Protein AF-0000000080303805 (afdb_homodimer)

Sequence (622 aa):
MDRPDDFDWNLVRSFLWVLEAGSLTAAARRHGQHQPTLSRQLAALEAQLGAPLFERGARGLRATPLALAVAEEARRMRVASHALAQAVAARRDTLTGTVRVTTSEVAAVYLLPPVLAALQRAEPGIQVELVVSNALSNLLEREADIAVRMVRPAQTTLVGRRLAELPIVACAHRDYLARAGMPQRPEDLLQHRLIGFDRDDTLLRGFARHGMALTPADFALRCDNQLAGLALLAAGGGVGFAARYVLPRLPGVVPLLPALPIPPMPCWLAVHRGLRGSALVRRVWDHLAAGIPRVLADADAAAQTAGHAGAMDRPDDFDWNLVRSFLWVLEAGSLTAAARRHGQHQPTLSRQLAALEAQLGAPLFERGARGLRATPLALAVAEEARRMRVASHALAQAVAARRDTLTGTVRVTTSEVAAVYLLPPVLAALQRAEPGIQVELVVSNALSNLLEREADIAVRMVRPAQTTLVGRRLAELPIVACAHRDYLARAGMPQRPEDLLQHRLIGFDRDDTLLRGFARHGMALTPADFALRCDNQLAGLALLAAGGGVGFAARYVLPRLPGVVPLLPALPIPPMPCWLAVHRGLRGSALVRRVWDHLAAGIPRVLADADAAAQTAGHAGA

Foldseek 3Di:
DPDPVPPDLVLLVLLLLCVVLVALVSSCVVVVHDSVVSVVSQVVVCVVVVHHQWDQDPVHTDGDPVVVVCNVVSLLVVLVVVVVVLLVQLVPQDLADEFEEEEEPVCVPQFCVVLVVVVCVVRVRYHYHYHYDPDPVCVVSNVGQKYKYLDDDDDPQKDKDWQDWWDKFKKAFQVLCVPQNADDDPVCLLSKAEEEADPDCVVQVVCVVVVHHDDPVSHPHHHNPVVVSVVCRLVNVIMYMDGQLRVLVRPRMDTGDVPPDDGTTIIMMMGGPSSCSRNNSVSSSVSCSVRRNVSSVVSVVSNVVVVVVVD/DPDPVPPDLVLLVLLLLCVVLVALVSSCVVVVHDSVVSVVSPVVVCVVVVHHQWDQDPVHTDGDPVVVVCNVVSLLVVLVVVVVVLLVCLVPQDLADEFEEEEEPVCVVQFCVVLVVVVCVVRVRYHYHYHYDPDPVCVVSNVGQKYKYLDDDDDPQKDKDWQDWWDKFKKAFQVLCVPQNADDDPVCLLVKAEEEADPDCVVQVVCVVVVHHDDPVSHPHHHNPVVVSVVCRLVNVIMYMDGQLRVLVRPRMDTGDVPPDDGTTIIMMMGGPSSCSRNNSVSSSVSCSPRRNVSSVVSVVSNVVVVVVVD

Secondary structure (DSSP, 8-state):
---GGG--HHHHHHHHHHHHHSSHHHHHHHHT--HHHHHHHHHHHHHHHTS-SEEEETTEEEE-HHHHHHHHHHHHHHHHHHHHHHHHHHTS--S-EEEEEEE-HHHHHHTHHHHHHHHHHH-TTEEEEEEE-S-THHHHTT--SEEEESS----TTEEEEEEEEE-EEEEEEHHHHHHH----SGGGGGGSPEEE-SS--HHHHHHHHTT----GGGEEEEES-HHHHHHHHHTT--EEEEEGGGGGGSTTEEEE-TT---PPEEEEEEEEGGGTT-HHHHHHHHHHHHHHHHHHHHHHHHHHHHHHH--/---GGG--HHHHHHHHHHHHHSSHHHHHHHHT--HHHHHHHHHHHHHHHTS-SEEEETTEEEE-HHHHHHHHHHHHHHHHHHHHHHHHHHTS--S-EEEEEEE-HHHHHHTHHHHHHHHHHH-TTEEEEEEE-S-THHHHTT--SEEEESS----TTEEEEEEEEE-EEEEEEHHHHHHH----SGGGGGGSPEEE-SS--HHHHHHHHTT----GGGEEEEES-HHHHHHHHHTT--EEEEEGGGGGGSTTEEEE-TT---PPEEEEEEEEGGGTT-HHHHHHHHHHHHHHHHHHHHHHHHHHHHHHH--

Structure (mmCIF, N/CA/C/O backbone):
data_AF-0000000080303805-model_v1
#
loop_
_entity.id
_entity.type
_entity.pdbx_description
1 polymer 'Transcriptional regulator, LysR family'
#
loop_
_atom_site.group_PDB
_atom_site.id
_atom_site.type_symbol
_atom_site.label_atom_id
_atom_site.label_alt_id
_atom_site.label_comp_id
_atom_site.label_asym_id
_atom_site.label_entity_id
_atom_site.label_seq_id
_atom_site.pdbx_PDB_ins_code
_atom_site.Cartn_x
_atom_site.Cartn_y
_atom_site.Cartn_z
_atom_site.occupancy
_atom_site.B_iso_or_equiv
_atom_site.auth_seq_id
_atom_site.auth_comp_id
_atom_site.auth_asym_id
_atom_site.auth_atom_id
_atom_site.pdbx_PDB_model_num
ATOM 1 N N . MET A 1 1 ? -10.188 34.812 -29.438 1 29.28 1 MET A N 1
ATOM 2 C CA . MET A 1 1 ? -9.484 33.594 -29.094 1 29.28 1 MET A CA 1
ATOM 3 C C . MET A 1 1 ? -8.695 33.75 -27.797 1 29.28 1 MET A C 1
ATOM 5 O O . MET A 1 1 ? -7.754 34.562 -27.734 1 29.28 1 MET A O 1
ATOM 9 N N . ASP A 1 2 ? -9.352 33.688 -26.641 1 36.06 2 ASP A N 1
ATOM 10 C CA . ASP A 1 2 ? -8.852 34.156 -25.359 1 36.06 2 ASP A CA 1
ATOM 11 C C . ASP A 1 2 ? -7.52 33.5 -25 1 36.06 2 ASP A C 1
ATOM 13 O O . ASP A 1 2 ? -7.246 32.375 -25.422 1 36.06 2 ASP A O 1
ATOM 17 N N . ARG A 1 3 ? -6.434 34.219 -24.656 1 39.12 3 ARG A N 1
ATOM 18 C CA . ARG A 1 3 ? -5 33.969 -24.516 1 39.12 3 ARG A CA 1
ATOM 19 C C . ARG A 1 3 ? -4.738 32.688 -23.781 1 39.12 3 ARG A C 1
ATOM 21 O O . ARG A 1 3 ? -5.41 32.375 -22.797 1 39.12 3 ARG A O 1
ATOM 28 N N . PRO A 1 4 ? -4.117 31.703 -24.359 1 42.62 4 PRO A N 1
ATOM 29 C CA . PRO A 1 4 ? -3.66 30.422 -23.781 1 42.62 4 PRO A CA 1
ATOM 30 C C . PRO A 1 4 ? -3.225 30.562 -22.328 1 42.62 4 PRO A C 1
ATOM 32 O O . PRO A 1 4 ? -3.26 29.578 -21.578 1 42.62 4 PRO A O 1
ATOM 35 N N . ASP A 1 5 ? -2.736 31.734 -22.016 1 43.97 5 ASP A N 1
ATOM 36 C CA . ASP A 1 5 ? -2.129 32.125 -20.75 1 43.97 5 ASP A CA 1
ATOM 37 C C . ASP A 1 5 ? -3.174 32.188 -19.641 1 43.97 5 ASP A C 1
ATOM 39 O O . ASP A 1 5 ? -2.836 32.406 -18.469 1 43.97 5 ASP A O 1
ATOM 43 N N . ASP A 1 6 ? -4.406 32.125 -19.984 1 49.38 6 ASP A N 1
ATOM 44 C CA . ASP A 1 6 ? -5.477 32.438 -19.047 1 49.38 6 ASP A CA 1
ATOM 45 C C . ASP A 1 6 ? -6.109 31.156 -18.484 1 49.38 6 ASP A C 1
ATOM 47 O O . ASP A 1 6 ? -7.312 31.125 -18.219 1 49.38 6 ASP A O 1
ATOM 51 N N . PHE A 1 7 ? -5.352 30.125 -18.5 1 54.38 7 PHE A N 1
ATOM 52 C CA . PHE A 1 7 ? -6.031 29 -17.875 1 54.38 7 PHE A CA 1
ATOM 53 C C . PHE A 1 7 ? -6.348 29.297 -16.406 1 54.38 7 PHE A C 1
ATOM 55 O O . PHE A 1 7 ? -5.469 29.703 -15.648 1 54.38 7 PHE A O 1
ATOM 62 N N . ASP A 1 8 ? -7.629 29.516 -16.141 1 62.25 8 ASP A N 1
ATOM 63 C CA . ASP A 1 8 ? -8.164 29.656 -14.789 1 62.25 8 ASP A CA 1
ATOM 64 C C . ASP A 1 8 ? -7.945 28.391 -13.969 1 62.25 8 ASP A C 1
ATOM 66 O O . ASP A 1 8 ? -8.492 27.328 -14.297 1 62.25 8 ASP A O 1
ATOM 70 N N . TRP A 1 9 ? -7.023 28.531 -13.031 1 66.25 9 TRP A N 1
ATOM 71 C CA . TRP A 1 9 ? -6.703 27.422 -12.133 1 66.25 9 TRP A CA 1
ATOM 72 C C . TRP A 1 9 ? -7.977 26.766 -11.609 1 66.25 9 TRP A C 1
ATOM 74 O O . TRP A 1 9 ? -8.023 25.547 -11.438 1 66.25 9 TRP A O 1
ATOM 84 N N . ASN A 1 10 ? -8.906 27.547 -11.453 1 72.94 10 ASN A N 1
ATOM 85 C CA . ASN A 1 10 ? -10.148 26.984 -10.922 1 72.94 10 ASN A CA 1
ATOM 86 C C . ASN A 1 10 ? -10.766 25.984 -11.891 1 72.94 10 ASN A C 1
ATOM 88 O O . ASN A 1 10 ? -11.305 24.969 -11.461 1 72.94 10 ASN A O 1
ATOM 92 N N . LEU A 1 11 ? -10.586 26.328 -13.125 1 78.81 11 LEU A N 1
ATOM 93 C CA . LEU A 1 11 ? -11.125 25.422 -14.133 1 78.81 11 LEU A CA 1
ATOM 94 C C . LEU A 1 11 ? -10.32 24.125 -14.195 1 78.81 11 LEU A C 1
ATOM 96 O O . LEU A 1 11 ? -10.891 23.031 -14.258 1 78.81 11 LEU A O 1
ATOM 100 N N . VAL A 1 12 ? -9.008 24.312 -14.117 1 78.56 12 VAL A N 1
ATOM 101 C CA . VAL A 1 12 ? -8.109 23.172 -14.195 1 78.56 12 VAL A CA 1
ATOM 102 C C . VAL A 1 12 ? -8.305 22.281 -12.961 1 78.56 12 VAL A C 1
ATOM 104 O O . VAL A 1 12 ? -8.312 21.047 -13.07 1 78.56 12 VAL A O 1
ATOM 107 N N . ARG A 1 13 ? -8.445 22.906 -11.891 1 80.56 13 ARG A N 1
ATOM 108 C CA . ARG A 1 13 ? -8.695 22.188 -10.641 1 80.56 13 ARG A CA 1
ATOM 109 C C . ARG A 1 13 ? -9.992 21.391 -10.719 1 80.56 13 ARG A C 1
ATOM 111 O O . ARG A 1 13 ? -10.031 20.219 -10.312 1 80.56 13 ARG A O 1
ATOM 118 N N . SER A 1 14 ? -11.031 22 -11.242 1 82.5 14 SER A N 1
ATOM 119 C CA . SER A 1 14 ? -12.312 21.328 -11.406 1 82.5 14 SER A CA 1
ATOM 120 C C . SER A 1 14 ? -12.188 20.109 -12.305 1 82.5 14 SER A C 1
ATOM 122 O O . SER A 1 14 ? -12.781 19.062 -12.023 1 82.5 14 SER A O 1
ATOM 124 N N . PHE A 1 15 ? -11.398 20.25 -13.305 1 85.75 15 PHE A N 1
ATOM 125 C CA . PHE A 1 15 ? -11.125 19.156 -14.219 1 85.75 15 PHE A CA 1
ATOM 126 C C . PHE A 1 15 ? -10.469 17.984 -13.484 1 85.75 15 PHE A C 1
ATOM 128 O O . PHE A 1 15 ? -10.914 16.844 -13.602 1 85.75 15 PHE A O 1
ATOM 135 N N . LEU A 1 16 ? -9.5 18.312 -12.758 1 82.31 16 LEU A N 1
ATOM 136 C CA . LEU A 1 16 ? -8.781 17.266 -12.039 1 82.31 16 LEU A CA 1
ATOM 137 C C . LEU A 1 16 ? -9.703 16.578 -11.039 1 82.31 16 LEU A C 1
ATOM 139 O O . LEU A 1 16 ? -9.641 15.352 -10.875 1 82.31 16 LEU A O 1
ATOM 143 N N . TRP A 1 17 ? -10.508 17.344 -10.422 1 81.44 17 TRP A N 1
ATOM 144 C CA . TRP A 1 17 ? -11.461 16.797 -9.461 1 81.44 17 TRP A CA 1
ATOM 145 C C . TRP A 1 17 ? -12.391 15.781 -10.141 1 81.44 17 TRP A C 1
ATOM 147 O O . TRP A 1 17 ? -12.617 14.695 -9.609 1 81.44 17 TRP A O 1
ATOM 157 N N . VAL A 1 18 ? -12.844 16.125 -11.266 1 84.94 18 VAL A N 1
ATOM 158 C CA . VAL A 1 18 ? -13.766 15.258 -11.984 1 84.94 18 VAL A CA 1
ATOM 159 C C . VAL A 1 18 ? -13.023 14.023 -12.492 1 84.94 18 VAL A C 1
ATOM 161 O O . VAL A 1 18 ? -13.531 12.898 -12.414 1 84.94 18 VAL A O 1
ATOM 164 N N . LEU A 1 19 ? -11.898 14.281 -12.969 1 82.06 19 LEU A N 1
ATOM 165 C CA . LEU A 1 19 ? -11.086 13.18 -13.484 1 82.06 19 LEU A CA 1
ATOM 166 C C . LEU A 1 19 ? -10.82 12.148 -12.398 1 82.06 19 LEU A C 1
ATOM 168 O O . LEU A 1 19 ? -10.969 10.945 -12.625 1 82.06 19 LEU A O 1
ATOM 172 N N . GLU A 1 20 ? -10.508 12.641 -11.297 1 75.44 20 GLU A N 1
ATOM 173 C CA . GLU A 1 20 ? -10.102 11.773 -10.195 1 75.44 20 GLU A CA 1
ATOM 174 C C . GLU A 1 20 ? -11.312 11.109 -9.547 1 75.44 20 GLU A C 1
ATOM 176 O O . GLU A 1 20 ? -11.234 9.961 -9.109 1 75.44 20 GLU A O 1
ATOM 181 N N . ALA A 1 21 ? -12.453 11.852 -9.508 1 75.56 21 ALA A N 1
ATOM 182 C CA . ALA A 1 21 ? -13.664 11.336 -8.883 1 75.56 21 ALA A CA 1
ATOM 183 C C . ALA A 1 21 ? -14.422 10.414 -9.828 1 75.56 21 ALA A C 1
ATOM 185 O O . ALA A 1 21 ? -15.242 9.594 -9.391 1 75.56 21 ALA A O 1
ATOM 186 N N . GLY A 1 22 ? -14.18 10.609 -11.141 1 75.56 22 GLY A N 1
ATOM 187 C CA . GLY A 1 22 ? -14.805 9.773 -12.156 1 75.56 22 GLY A CA 1
ATOM 188 C C . GLY A 1 22 ? -16.188 10.258 -12.555 1 75.56 22 GLY A C 1
ATOM 189 O O . GLY A 1 22 ? -16.797 9.703 -13.469 1 75.56 22 GLY A O 1
ATOM 190 N N . SER A 1 23 ? -16.719 11.18 -11.703 1 81.62 23 SER A N 1
ATOM 191 C CA . SER A 1 23 ? -18.016 11.766 -12.039 1 81.62 23 SER A CA 1
ATOM 192 C C . SER A 1 23 ? -18.141 13.18 -11.484 1 81.62 23 SER A C 1
ATOM 194 O O . SER A 1 23 ? -17.422 13.555 -10.547 1 81.62 23 SER A O 1
ATOM 196 N N . LEU A 1 24 ? -19.047 13.977 -12.148 1 84.81 24 LEU A N 1
ATOM 197 C CA . LEU A 1 24 ? -19.297 15.344 -11.711 1 84.81 24 LEU A CA 1
ATOM 198 C C . LEU A 1 24 ? -19.906 15.367 -10.312 1 84.81 24 LEU A C 1
ATOM 200 O O . LEU A 1 24 ? -19.516 16.172 -9.469 1 84.81 24 LEU A O 1
ATOM 204 N N . THR A 1 25 ? -20.75 14.438 -10.125 1 81.38 25 THR A N 1
ATOM 205 C CA . THR A 1 25 ? -21.453 14.383 -8.844 1 81.38 25 THR A CA 1
ATOM 206 C C . THR A 1 25 ? -20.5 13.977 -7.727 1 81.38 25 THR A C 1
ATOM 208 O O . THR A 1 25 ? -20.5 14.57 -6.648 1 81.38 25 THR A O 1
ATOM 211 N N . ALA A 1 26 ? -19.719 13.078 -8.016 1 80.56 26 ALA A N 1
ATOM 212 C CA . ALA A 1 26 ? -18.75 12.625 -7.027 1 80.56 26 ALA A CA 1
ATOM 213 C C . ALA A 1 26 ? -17.719 13.719 -6.727 1 80.56 26 ALA A C 1
ATOM 215 O O . ALA A 1 26 ? -17.344 13.922 -5.57 1 80.56 26 ALA A O 1
ATOM 216 N N . ALA A 1 27 ? -17.312 14.367 -7.777 1 83.69 27 ALA A N 1
ATOM 217 C CA . ALA A 1 27 ? -16.359 15.461 -7.605 1 83.69 27 ALA A CA 1
ATOM 218 C C . ALA A 1 27 ? -16.969 16.578 -6.766 1 83.69 27 ALA A C 1
ATOM 220 O O . ALA A 1 27 ? -16.328 17.109 -5.867 1 83.69 27 ALA A O 1
ATOM 221 N N . ALA A 1 28 ? -18.188 16.938 -7.031 1 83.38 28 ALA A N 1
ATOM 222 C CA . ALA A 1 28 ? -18.875 18 -6.301 1 83.38 28 ALA A CA 1
ATOM 223 C C . ALA A 1 28 ? -19 17.656 -4.82 1 83.38 28 ALA A C 1
ATOM 225 O O . ALA A 1 28 ? -18.688 18.484 -3.957 1 83.38 28 ALA A O 1
ATOM 226 N N . ARG A 1 29 ? -19.359 16.531 -4.629 1 75.25 29 ARG A N 1
ATOM 227 C CA . ARG A 1 29 ? -19.516 16.062 -3.252 1 75.25 29 ARG A CA 1
ATOM 228 C C . ARG A 1 29 ? -18.188 16.078 -2.512 1 75.25 29 ARG A C 1
ATOM 230 O O . ARG A 1 29 ? -18.094 16.562 -1.387 1 75.25 29 ARG A O 1
ATOM 237 N N . ARG A 1 30 ? -17.219 15.688 -3.211 1 71.88 30 ARG A N 1
ATOM 238 C CA . ARG A 1 30 ? -15.906 15.508 -2.613 1 71.88 30 ARG A CA 1
ATOM 239 C C . ARG A 1 30 ? -15.266 16.859 -2.299 1 71.88 30 ARG A C 1
ATOM 241 O O . ARG A 1 30 ? -14.531 16.984 -1.315 1 71.88 30 ARG A O 1
ATOM 248 N N . HIS A 1 31 ? -15.555 17.766 -3.08 1 74 31 HIS A N 1
ATOM 249 C CA . HIS A 1 31 ? -14.836 19.031 -2.961 1 74 31 HIS A CA 1
ATOM 250 C C . HIS A 1 31 ? -15.773 20.141 -2.504 1 74 31 HIS A C 1
ATOM 252 O O . HIS A 1 31 ? -15.406 21.328 -2.559 1 74 31 HIS A O 1
ATOM 258 N N . GLY A 1 32 ? -16.938 19.672 -2.035 1 74.5 32 GLY A N 1
ATOM 259 C CA . GLY A 1 32 ? -17.891 20.641 -1.503 1 74.5 32 GLY A CA 1
ATOM 260 C C . GLY A 1 32 ? -18.281 21.703 -2.516 1 74.5 32 GLY A C 1
ATOM 261 O O . GLY A 1 32 ? -18.375 22.891 -2.186 1 74.5 32 GLY A O 1
ATOM 262 N N . GLN A 1 33 ? -18.391 21.266 -3.65 1 77.44 33 GLN A N 1
ATOM 263 C CA . GLN A 1 33 ? -18.797 22.156 -4.727 1 77.44 33 GLN A CA 1
ATOM 264 C C . GLN A 1 33 ? -20.203 21.844 -5.207 1 77.44 33 GLN A C 1
ATOM 266 O O . GLN A 1 33 ? -20.734 20.766 -4.934 1 77.44 33 GLN A O 1
ATOM 271 N N . HIS A 1 34 ? -20.812 22.812 -5.676 1 83.5 34 HIS A N 1
ATOM 272 C CA . HIS A 1 34 ? -22.062 22.562 -6.371 1 83.5 34 HIS A CA 1
ATOM 273 C C . HIS A 1 34 ? -21.828 21.969 -7.758 1 83.5 34 HIS A C 1
ATOM 275 O O . HIS A 1 34 ? -20.984 22.469 -8.508 1 83.5 34 HIS A O 1
ATOM 281 N N . GLN A 1 35 ? -22.547 20.875 -7.945 1 87.25 35 GLN A N 1
ATOM 282 C CA . GLN A 1 35 ? -22.375 20.141 -9.188 1 87.25 35 GLN A CA 1
ATOM 283 C C . GLN A 1 35 ? -22.562 21.047 -10.398 1 87.25 35 GLN A C 1
ATOM 285 O O . GLN A 1 35 ? -21.766 21 -11.344 1 87.25 35 GLN A O 1
ATOM 290 N N . PRO A 1 36 ? -23.578 22 -10.398 1 87.88 36 PRO A N 1
ATOM 291 C CA . PRO A 1 36 ? -23.719 22.875 -11.562 1 87.88 36 PRO A CA 1
ATOM 292 C C . PRO A 1 36 ? -22.5 23.781 -11.773 1 87.88 36 PRO A C 1
ATOM 294 O O . PRO A 1 36 ? -22.125 24.062 -12.914 1 87.88 36 PRO A O 1
ATOM 297 N N . THR A 1 37 ? -21.953 24.141 -10.656 1 85.5 37 THR A N 1
ATOM 298 C CA . THR A 1 37 ? -20.766 24.969 -10.734 1 85.5 37 THR A CA 1
ATOM 299 C C . THR A 1 37 ? -19.609 24.203 -11.367 1 85.5 37 THR A C 1
ATOM 301 O O . THR A 1 37 ? -18.938 24.703 -12.273 1 85.5 37 THR A O 1
ATOM 304 N N . LEU A 1 38 ? -19.406 23 -10.891 1 88.31 38 LEU A N 1
ATOM 305 C CA . LEU A 1 38 ? -18.344 22.156 -11.43 1 88.31 38 LEU A CA 1
ATOM 306 C C . LEU A 1 38 ? -18.562 21.875 -12.906 1 88.31 38 LEU A C 1
ATOM 308 O O . LEU A 1 38 ? -17.609 21.875 -13.695 1 88.31 38 LEU A O 1
ATOM 312 N N . SER A 1 39 ? -19.797 21.609 -13.227 1 90 39 SER A N 1
ATOM 313 C CA . SER A 1 39 ? -20.141 21.344 -14.617 1 90 39 SER A CA 1
ATOM 314 C C . SER A 1 39 ? -19.844 22.531 -15.5 1 90 39 SER A C 1
ATOM 316 O O . SER A 1 39 ? -19.297 22.391 -16.594 1 90 39 SER A O 1
ATOM 318 N N . ARG A 1 40 ? -20.203 23.672 -15.023 1 88.19 40 ARG A N 1
ATOM 319 C CA . ARG A 1 40 ? -19.953 24.906 -15.766 1 88.19 40 ARG A CA 1
ATOM 320 C C . ARG A 1 40 ? -18.453 25.156 -15.945 1 88.19 40 ARG A C 1
ATOM 322 O O . ARG A 1 40 ? -18.016 25.547 -17.031 1 88.19 40 ARG A O 1
ATOM 329 N N . GLN A 1 41 ? -17.797 24.953 -14.867 1 87.75 41 GLN A N 1
ATOM 330 C CA . GLN A 1 41 ? -16.344 25.141 -14.922 1 87.75 41 GLN A CA 1
ATOM 331 C C . GLN A 1 41 ? -15.695 24.172 -15.898 1 87.75 41 GLN A C 1
ATOM 333 O O . GLN A 1 41 ? -14.789 24.562 -16.641 1 87.75 41 GLN A O 1
ATOM 338 N N . LEU A 1 42 ? -16.125 22.953 -15.883 1 89.12 42 LEU A N 1
ATOM 339 C CA . LEU A 1 42 ? -15.602 21.953 -16.812 1 89.12 42 LEU A CA 1
ATOM 340 C C . LEU A 1 42 ? -15.906 22.328 -18.25 1 89.12 42 LEU A C 1
ATOM 342 O O . LEU A 1 42 ? -15.039 22.234 -19.125 1 89.12 42 LEU A O 1
ATOM 346 N N . ALA A 1 43 ? -17.125 22.75 -18.453 1 89.44 43 ALA A N 1
ATOM 347 C CA . ALA A 1 43 ? -17.531 23.188 -19.781 1 89.44 43 ALA A CA 1
ATOM 348 C C . ALA A 1 43 ? -16.688 24.359 -20.266 1 89.44 43 ALA A C 1
ATOM 350 O O . ALA A 1 43 ? -16.297 24.438 -21.422 1 89.44 43 ALA A O 1
ATOM 351 N N . ALA A 1 44 ? -16.484 25.25 -19.344 1 86.25 44 ALA A N 1
ATOM 352 C CA . ALA A 1 44 ? -15.664 26.406 -19.672 1 86.25 44 ALA A CA 1
ATOM 353 C C . ALA A 1 44 ? -14.242 26 -20.062 1 86.25 44 ALA A C 1
ATOM 355 O O . ALA A 1 44 ? -13.672 26.531 -21 1 86.25 44 ALA A O 1
ATOM 356 N N . LEU A 1 45 ? -13.719 25.094 -19.312 1 86.12 45 LEU A N 1
ATOM 357 C CA . LEU A 1 45 ? -12.383 24.594 -19.641 1 86.12 45 LEU A CA 1
ATOM 358 C C . LEU A 1 45 ? -12.367 23.922 -21 1 86.12 45 LEU A C 1
ATOM 360 O O . LEU A 1 45 ? -11.445 24.141 -21.797 1 86.12 45 LEU A O 1
ATOM 364 N N . GLU A 1 46 ? -13.344 23.047 -21.266 1 87.88 46 GLU A N 1
ATOM 365 C CA . GLU A 1 46 ? -13.461 22.375 -22.547 1 87.88 46 GLU A CA 1
ATOM 366 C C . GLU A 1 46 ? -13.586 23.375 -23.703 1 87.88 46 GLU A C 1
ATOM 368 O O . GLU A 1 46 ? -12.992 23.188 -24.766 1 87.88 46 GLU A O 1
ATOM 373 N N . ALA A 1 47 ? -14.32 24.406 -23.453 1 83.38 47 ALA A N 1
ATOM 374 C CA . ALA A 1 47 ? -14.477 25.469 -24.438 1 83.38 47 ALA A CA 1
ATOM 375 C C . ALA A 1 47 ? -13.141 26.156 -24.719 1 83.38 47 ALA A C 1
ATOM 377 O O . ALA A 1 47 ? -12.812 26.438 -25.875 1 83.38 47 ALA A O 1
ATOM 378 N N . GLN A 1 48 ? -12.461 26.391 -23.672 1 78.81 48 GLN A N 1
ATOM 379 C CA . GLN A 1 48 ? -11.148 27.031 -23.812 1 78.81 48 GLN A CA 1
ATOM 380 C C . GLN A 1 48 ? -10.188 26.141 -24.594 1 78.81 48 GLN A C 1
ATOM 382 O O . GLN A 1 48 ? -9.383 26.625 -25.375 1 78.81 48 GLN A O 1
ATOM 387 N N . LEU A 1 49 ? -10.336 24.891 -24.344 1 79.06 49 LEU A N 1
ATOM 388 C CA . LEU A 1 49 ? -9.445 23.922 -24.984 1 79.06 49 LEU A CA 1
ATOM 389 C C . LEU A 1 49 ? -9.938 23.562 -26.391 1 79.06 49 LEU A C 1
ATOM 391 O O . LEU A 1 49 ? -9.188 23.031 -27.203 1 79.06 49 LEU A O 1
ATOM 395 N N . GLY A 1 50 ? -11.211 23.859 -26.609 1 81.19 50 GLY A N 1
ATOM 396 C CA . GLY A 1 50 ? -11.812 23.594 -27.906 1 81.19 50 GLY A CA 1
ATOM 397 C C . GLY A 1 50 ? -12.156 22.141 -28.141 1 81.19 50 GLY A C 1
ATOM 398 O O . GLY A 1 50 ? -12.297 21.703 -29.281 1 81.19 50 GLY A O 1
ATOM 399 N N . ALA A 1 51 ? -12.062 21.359 -27.109 1 84.81 51 ALA A N 1
ATOM 400 C CA . ALA A 1 51 ? -12.359 19.938 -27.203 1 84.81 51 ALA A CA 1
ATOM 401 C C . ALA A 1 51 ? -12.914 19.406 -25.891 1 84.81 51 ALA A C 1
ATOM 403 O O . ALA A 1 51 ? -12.578 19.906 -24.812 1 84.81 51 ALA A O 1
ATOM 404 N N . PRO A 1 52 ? -13.703 18.375 -26.031 1 89.12 52 PRO A N 1
ATOM 405 C CA . PRO A 1 52 ? -14.211 17.781 -24.797 1 89.12 52 PRO A CA 1
ATOM 406 C C . PRO A 1 52 ? -13.141 17 -24.031 1 89.12 52 PRO A C 1
ATOM 408 O O . PRO A 1 52 ? -12.273 16.375 -24.656 1 89.12 52 PRO A O 1
ATOM 411 N N . LEU A 1 53 ? -13.242 17.156 -22.719 1 88.88 53 LEU A N 1
ATOM 412 C CA . LEU A 1 53 ? -12.336 16.406 -21.844 1 88.88 53 LEU A CA 1
ATOM 413 C C . LEU A 1 53 ? -13 15.125 -21.344 1 88.88 53 LEU A C 1
ATOM 415 O O . LEU A 1 53 ? -12.312 14.188 -20.938 1 88.88 53 LEU A O 1
ATOM 419 N N . PHE A 1 54 ? -14.32 15.156 -21.328 1 88.75 54 PHE A N 1
ATOM 420 C CA . PHE A 1 54 ? -15.078 13.977 -20.922 1 88.75 54 PHE A CA 1
ATOM 421 C C . PHE A 1 54 ? -16.188 13.68 -21.922 1 88.75 54 PHE A C 1
ATOM 423 O O . PHE A 1 54 ? -16.719 14.586 -22.547 1 88.75 54 PHE A O 1
ATOM 430 N N . GLU A 1 55 ? -16.328 12.352 -22.078 1 84 55 GLU A N 1
ATOM 431 C CA . GLU A 1 55 ? -17.453 11.898 -22.906 1 84 55 GLU A CA 1
ATOM 432 C C . GLU A 1 55 ? -18.422 11.055 -22.078 1 84 55 GLU A C 1
ATOM 434 O O . GLU A 1 55 ? -18.016 10.391 -21.125 1 84 55 GLU A O 1
ATOM 439 N N . ARG A 1 56 ? -19.656 11.297 -22.312 1 72.12 56 ARG A N 1
ATOM 440 C CA . ARG A 1 56 ? -20.688 10.516 -21.625 1 72.12 56 ARG A CA 1
ATOM 441 C C . ARG A 1 56 ? -20.672 9.062 -22.109 1 72.12 56 ARG A C 1
ATOM 443 O O . ARG A 1 56 ? -20.656 8.805 -23.312 1 72.12 56 ARG A O 1
ATOM 450 N N . GLY A 1 57 ? -20.297 8.227 -21.281 1 61.09 57 GLY A N 1
ATOM 451 C CA . GLY A 1 57 ? -20.344 6.801 -21.578 1 61.09 57 GLY A CA 1
ATOM 452 C C . GLY A 1 57 ? -21.422 6.07 -20.797 1 61.09 57 GLY A C 1
ATOM 453 O O . GLY A 1 57 ? -22.188 6.691 -20.047 1 61.09 57 GLY A O 1
ATOM 454 N N . ALA A 1 58 ? -21.688 4.742 -21.016 1 57.19 58 ALA A N 1
ATOM 455 C CA . ALA A 1 58 ? -22.703 3.891 -20.391 1 57.19 58 ALA A CA 1
ATOM 456 C C . ALA A 1 58 ? -22.578 3.936 -18.859 1 57.19 58 ALA A C 1
ATOM 458 O O . ALA A 1 58 ? -23.594 3.824 -18.156 1 57.19 58 ALA A O 1
ATOM 459 N N . ARG A 1 59 ? -21.438 4.141 -18.359 1 56.22 59 ARG A N 1
ATOM 460 C CA . ARG A 1 59 ? -21.234 4.027 -16.922 1 56.22 59 ARG A CA 1
ATOM 461 C C . ARG A 1 59 ? -20.797 5.359 -16.312 1 56.22 59 ARG A C 1
ATOM 463 O O . ARG A 1 59 ? -20.172 5.395 -15.258 1 56.22 59 ARG A O 1
ATOM 470 N N . GLY A 1 60 ? -21.109 6.406 -17.062 1 65.88 60 GLY A N 1
ATOM 471 C CA . GLY A 1 60 ? -20.766 7.711 -16.516 1 65.88 60 GLY A CA 1
ATOM 472 C C . GLY A 1 60 ? -19.859 8.523 -17.422 1 65.88 60 GLY A C 1
ATOM 473 O O . GLY A 1 60 ? -19.922 8.414 -18.656 1 65.88 60 GLY A O 1
ATOM 474 N N . LEU A 1 61 ? -19.016 9.383 -16.812 1 74.44 61 LEU A N 1
ATOM 475 C CA . LEU A 1 61 ? -18.109 10.25 -17.562 1 74.44 61 LEU A CA 1
ATOM 476 C C . LEU A 1 61 ? -16.781 9.539 -17.859 1 74.44 61 LEU A C 1
ATOM 478 O O . LEU A 1 61 ? -16.188 8.953 -16.953 1 74.44 61 LEU A O 1
ATOM 482 N N . ARG A 1 62 ? -16.469 9.445 -19.062 1 78.56 62 ARG A N 1
ATOM 483 C CA . ARG A 1 62 ? -15.188 8.867 -19.484 1 78.56 62 ARG A CA 1
ATOM 484 C C . ARG A 1 62 ? -14.219 9.953 -19.938 1 78.56 62 ARG A C 1
ATOM 486 O O . ARG A 1 62 ? -14.594 10.836 -20.719 1 78.56 62 ARG A O 1
ATOM 493 N N . ALA A 1 63 ? -13.008 9.867 -19.453 1 80.69 63 ALA A N 1
ATOM 494 C CA . ALA A 1 63 ? -11.984 10.828 -19.844 1 80.69 63 ALA A CA 1
ATOM 495 C C . ALA A 1 63 ? -11.57 10.625 -21.297 1 80.69 63 ALA A C 1
ATOM 497 O O . ALA A 1 63 ? -11.414 9.492 -21.75 1 80.69 63 ALA A O 1
ATOM 498 N N . THR A 1 64 ? -11.516 11.711 -22.062 1 77.56 64 THR A N 1
ATOM 499 C CA . THR A 1 64 ? -11.023 11.68 -23.438 1 77.56 64 THR A CA 1
ATOM 500 C C . THR A 1 64 ? -9.508 11.547 -23.469 1 77.56 64 THR A C 1
ATOM 502 O O . THR A 1 64 ? -8.844 11.734 -22.438 1 77.56 64 THR A O 1
ATOM 505 N N . PRO A 1 65 ? -9.031 11.273 -24.562 1 63.47 65 PRO A N 1
ATOM 506 C CA . PRO A 1 65 ? -7.574 11.273 -24.703 1 63.47 65 PRO A CA 1
ATOM 507 C C . PRO A 1 65 ? -6.953 12.625 -24.344 1 63.47 65 PRO A C 1
ATOM 509 O O . PRO A 1 65 ? -5.883 12.672 -23.734 1 63.47 65 PRO A O 1
ATOM 512 N N . LEU A 1 66 ? -7.605 13.555 -24.75 1 73.44 66 LEU A N 1
ATOM 513 C CA . LEU A 1 66 ? -7.133 14.883 -24.391 1 73.44 66 LEU A CA 1
ATOM 514 C C . LEU A 1 66 ? -7.113 15.062 -22.875 1 73.44 66 LEU A C 1
ATOM 516 O O . LEU A 1 66 ? -6.176 15.648 -22.328 1 73.44 66 LEU A O 1
ATOM 520 N N . ALA A 1 67 ? -8.148 14.609 -22.203 1 79.56 67 ALA A N 1
ATOM 521 C CA . ALA A 1 67 ? -8.227 14.68 -20.75 1 79.56 67 ALA A CA 1
ATOM 522 C C . ALA A 1 67 ? -7.012 14.023 -20.109 1 79.56 67 ALA A C 1
ATOM 524 O O . ALA A 1 67 ? -6.398 14.586 -19.203 1 79.56 67 ALA A O 1
ATOM 525 N N . LEU A 1 68 ? -6.668 12.984 -20.609 1 69.69 68 LEU A N 1
ATOM 526 C CA . LEU A 1 68 ? -5.547 12.234 -20.047 1 69.69 68 LEU A CA 1
ATOM 527 C C . LEU A 1 68 ? -4.227 12.938 -20.328 1 69.69 68 LEU A C 1
ATOM 529 O O . LEU A 1 68 ? -3.326 12.938 -19.484 1 69.69 68 LEU A O 1
ATOM 533 N N . ALA A 1 69 ? -4.246 13.547 -21.5 1 64.94 69 ALA A N 1
ATOM 534 C CA . ALA A 1 69 ? -3.037 14.266 -21.891 1 64.94 69 ALA A CA 1
ATOM 535 C C . ALA A 1 69 ? -2.83 15.508 -21.031 1 64.94 69 ALA A C 1
ATOM 537 O O . ALA A 1 69 ? -1.698 15.836 -20.672 1 64.94 69 ALA A O 1
ATOM 538 N N . VAL A 1 70 ? -3.914 16.094 -20.719 1 73.25 70 VAL A N 1
ATOM 539 C CA . VAL A 1 70 ? -3.773 17.359 -20.016 1 73.25 70 VAL A CA 1
ATOM 540 C C . VAL A 1 70 ? -3.719 17.109 -18.5 1 73.25 70 VAL A C 1
ATOM 542 O O . VAL A 1 70 ? -3.311 17.969 -17.734 1 73.25 70 VAL A O 1
ATOM 545 N N . ALA A 1 71 ? -4.07 15.875 -18.188 1 76.31 71 ALA A N 1
ATOM 546 C CA . ALA A 1 71 ? -4.133 15.539 -16.766 1 76.31 71 ALA A CA 1
ATOM 547 C C . ALA A 1 71 ? -2.779 15.742 -16.094 1 76.31 71 ALA A C 1
ATOM 549 O O . ALA A 1 71 ? -2.705 16.281 -14.984 1 76.31 71 ALA A O 1
ATOM 550 N N . GLU A 1 72 ? -1.804 15.438 -16.781 1 64 72 GLU A N 1
ATOM 551 C CA . GLU A 1 72 ? -0.472 15.57 -16.203 1 64 72 GLU A CA 1
ATOM 552 C C . GLU A 1 72 ? -0.117 17.031 -15.969 1 64 72 GLU A C 1
ATOM 554 O O . GLU A 1 72 ? 0.418 17.406 -14.922 1 64 72 GLU A O 1
ATOM 559 N N . GLU A 1 73 ? -0.423 17.781 -16.984 1 66.81 73 GLU A N 1
ATOM 560 C CA . GLU A 1 73 ? -0.141 19.219 -16.859 1 66.81 73 GLU A CA 1
ATOM 561 C C . GLU A 1 73 ? -1.009 19.859 -15.789 1 66.81 73 GLU A C 1
ATOM 563 O O . GLU A 1 73 ? -0.549 20.75 -15.055 1 66.81 73 GLU A O 1
ATOM 568 N N . ALA A 1 74 ? -2.232 19.406 -15.75 1 74.44 74 ALA A N 1
ATOM 569 C CA . ALA A 1 74 ? -3.143 19.906 -14.719 1 74.44 74 ALA A CA 1
ATOM 570 C C . ALA A 1 74 ? -2.633 19.547 -13.32 1 74.44 74 ALA A C 1
ATOM 572 O O . ALA A 1 74 ? -2.693 20.375 -12.406 1 74.44 74 ALA A O 1
ATOM 573 N N . ARG A 1 75 ? -2.107 18.406 -13.258 1 71.5 75 ARG A N 1
ATOM 574 C CA . ARG A 1 75 ? -1.546 17.984 -11.984 1 71.5 75 ARG A CA 1
ATOM 575 C C . ARG A 1 75 ? -0.329 18.828 -11.617 1 71.5 75 ARG A C 1
ATOM 577 O O . ARG A 1 75 ? -0.147 19.188 -10.453 1 71.5 75 ARG A O 1
ATOM 584 N N . ARG A 1 76 ? 0.36 19.156 -12.57 1 63.19 76 ARG A N 1
ATOM 585 C CA . ARG A 1 76 ? 1.501 20.031 -12.336 1 63.19 76 ARG A CA 1
ATOM 586 C C . ARG A 1 76 ? 1.043 21.406 -11.867 1 63.19 76 ARG A C 1
ATOM 588 O O . ARG A 1 76 ? 1.654 22 -10.977 1 63.19 76 ARG A O 1
ATOM 595 N N . MET A 1 77 ? -0.003 21.906 -12.492 1 66.62 77 MET A N 1
ATOM 596 C CA . MET A 1 77 ? -0.566 23.172 -12.07 1 66.62 77 MET A CA 1
ATOM 597 C C . MET A 1 77 ? -1.043 23.109 -10.625 1 66.62 77 MET A C 1
ATOM 599 O O . MET A 1 77 ? -0.876 24.062 -9.859 1 66.62 77 MET A O 1
ATOM 603 N N . ARG A 1 78 ? -1.625 21.969 -10.367 1 69.19 78 ARG A N 1
ATOM 604 C CA . ARG A 1 78 ? -2.08 21.797 -8.992 1 69.19 78 ARG A CA 1
ATOM 605 C C . ARG A 1 78 ? -0.91 21.859 -8.016 1 69.19 78 ARG A C 1
ATOM 607 O O . ARG A 1 78 ? -1.003 22.5 -6.965 1 69.19 78 ARG A O 1
ATOM 614 N N . VAL A 1 79 ? 0.056 21.328 -8.422 1 62.78 79 VAL A N 1
ATOM 615 C CA . VAL A 1 79 ? 1.262 21.328 -7.598 1 62.78 79 VAL A CA 1
ATOM 616 C C . VAL A 1 79 ? 1.773 22.75 -7.434 1 62.78 79 VAL A C 1
ATOM 618 O O . VAL A 1 79 ? 2.102 23.188 -6.324 1 62.78 79 VAL A O 1
ATOM 621 N N . ALA A 1 80 ? 1.786 23.391 -8.523 1 63.34 80 ALA A N 1
ATOM 622 C CA . ALA A 1 80 ? 2.262 24.781 -8.5 1 63.34 80 ALA A CA 1
ATOM 623 C C . ALA A 1 80 ? 1.347 25.656 -7.648 1 63.34 80 ALA A C 1
ATOM 625 O O . ALA A 1 80 ? 1.818 26.516 -6.91 1 63.34 80 ALA A O 1
ATOM 626 N N . SER A 1 81 ? 0.126 25.406 -7.758 1 63.59 81 SER A N 1
ATOM 627 C CA . SER A 1 81 ? -0.841 26.172 -6.977 1 63.59 81 SER A CA 1
ATOM 628 C C . SER A 1 81 ? -0.67 25.922 -5.484 1 63.59 81 SER A C 1
ATOM 630 O O . SER A 1 81 ? -0.748 26.844 -4.676 1 63.59 81 SER A O 1
ATOM 632 N N . HIS A 1 82 ? -0.467 24.688 -5.23 1 63.62 82 HIS A N 1
ATOM 633 C CA . HIS A 1 82 ? -0.216 24.344 -3.836 1 63.62 82 HIS A CA 1
ATOM 634 C C . HIS A 1 82 ? 1.049 25.016 -3.318 1 63.62 82 HIS A C 1
ATOM 636 O O . HIS A 1 82 ? 1.061 25.562 -2.211 1 63.62 82 HIS A O 1
ATOM 642 N N . ALA A 1 83 ? 1.967 24.969 -4.148 1 61.19 83 ALA A N 1
ATOM 643 C CA . ALA A 1 83 ? 3.232 25.594 -3.773 1 61.19 83 ALA A CA 1
ATOM 644 C C . ALA A 1 83 ? 3.049 27.094 -3.527 1 61.19 83 ALA A C 1
ATOM 646 O O . ALA A 1 83 ? 3.631 27.656 -2.594 1 61.19 83 ALA A O 1
ATOM 647 N N . LEU A 1 84 ? 2.297 27.672 -4.352 1 59.62 84 LEU A N 1
ATOM 648 C CA . LEU A 1 84 ? 2.016 29.094 -4.191 1 59.62 84 LEU A CA 1
ATOM 649 C C . LEU A 1 84 ? 1.291 29.359 -2.877 1 59.62 84 LEU A C 1
ATOM 651 O O . LEU A 1 84 ? 1.648 30.281 -2.143 1 59.62 84 LEU A O 1
ATOM 655 N N . ALA A 1 85 ? 0.339 28.547 -2.615 1 61.25 85 ALA A N 1
ATOM 656 C CA . ALA A 1 85 ? -0.414 28.688 -1.374 1 61.25 85 ALA A CA 1
ATOM 657 C C . ALA A 1 85 ? 0.49 28.5 -0.158 1 61.25 85 ALA A C 1
ATOM 659 O O . ALA A 1 85 ? 0.37 29.234 0.829 1 61.25 85 ALA A O 1
ATOM 660 N N . GLN A 1 86 ? 1.322 27.594 -0.313 1 61.5 86 GLN A N 1
ATOM 661 C CA . GLN A 1 86 ? 2.26 27.312 0.771 1 61.5 86 GLN A CA 1
ATOM 662 C C . GLN A 1 86 ? 3.229 28.469 0.973 1 61.5 86 GLN A C 1
ATOM 664 O O . GLN A 1 86 ? 3.566 28.812 2.107 1 61.5 86 GLN A O 1
ATOM 669 N N . ALA A 1 87 ? 3.604 29 -0.11 1 59.91 87 ALA A N 1
ATOM 670 C CA . ALA A 1 87 ? 4.512 30.141 -0.029 1 59.91 87 ALA A CA 1
ATOM 671 C C . ALA A 1 87 ? 3.854 31.312 0.694 1 59.91 87 ALA A C 1
ATOM 673 O O . ALA A 1 87 ? 4.5 32 1.486 1 59.91 87 ALA A O 1
ATOM 674 N N . VAL A 1 88 ? 2.615 31.422 0.431 1 59.69 88 VAL A N 1
ATOM 675 C CA . VAL A 1 88 ? 1.869 32.5 1.077 1 59.69 88 VAL A CA 1
ATOM 676 C C . VAL A 1 88 ? 1.684 32.188 2.559 1 59.69 88 VAL A C 1
ATOM 678 O O . VAL A 1 88 ? 1.875 33.031 3.416 1 59.69 88 VAL A O 1
ATOM 681 N N . ALA A 1 89 ? 1.412 30.953 2.811 1 59.31 89 ALA A N 1
ATOM 682 C CA . ALA A 1 89 ? 1.187 30.516 4.188 1 59.31 89 ALA A CA 1
ATOM 683 C C . ALA A 1 89 ? 2.473 30.594 5.004 1 59.31 89 ALA A C 1
ATOM 685 O O . ALA A 1 89 ? 2.438 30.891 6.199 1 59.31 89 ALA A O 1
ATOM 686 N N . ALA A 1 90 ? 3.498 30.172 4.355 1 58.03 90 ALA A N 1
ATOM 687 C CA . ALA A 1 90 ? 4.805 30.188 5.012 1 58.03 90 ALA A CA 1
ATOM 688 C C . ALA A 1 90 ? 5.125 31.578 5.562 1 58.03 90 ALA A C 1
ATOM 690 O O . ALA A 1 90 ? 5.895 31.719 6.516 1 58.03 90 ALA A O 1
ATOM 691 N N . ARG A 1 91 ? 4.496 32.469 5.004 1 56.28 91 ARG A N 1
ATOM 692 C CA . ARG A 1 91 ? 4.723 33.812 5.504 1 56.28 91 ARG A CA 1
ATOM 693 C C . ARG A 1 91 ? 3.969 34.062 6.812 1 56.28 91 ARG A C 1
ATOM 695 O O . ARG A 1 91 ? 4.332 34.938 7.594 1 56.28 91 ARG A O 1
ATOM 702 N N . ARG A 1 92 ? 3.066 33.125 7.078 1 58.16 92 ARG A N 1
ATOM 703 C CA . ARG A 1 92 ? 2.334 33.25 8.328 1 58.16 92 ARG A CA 1
ATOM 704 C C . ARG A 1 92 ? 3.037 32.531 9.461 1 58.16 92 ARG A C 1
ATOM 706 O O . ARG A 1 92 ? 3.547 31.422 9.266 1 58.16 92 ARG A O 1
ATOM 713 N N . ASP A 1 93 ? 3.559 33.156 10.438 1 64.75 93 ASP A N 1
ATOM 714 C CA . ASP A 1 93 ? 4.27 32.625 11.602 1 64.75 93 ASP A CA 1
ATOM 715 C C . ASP A 1 93 ? 3.326 31.859 12.523 1 64.75 93 ASP A C 1
ATOM 717 O O . ASP A 1 93 ? 3.1 32.25 13.664 1 64.75 93 ASP A O 1
ATOM 721 N N . THR A 1 94 ? 2.518 30.875 11.969 1 77.69 94 THR A N 1
ATOM 722 C CA . THR A 1 94 ? 1.633 30.078 12.812 1 77.69 94 THR A CA 1
ATOM 723 C C . THR A 1 94 ? 1.964 28.594 12.703 1 77.69 94 THR A C 1
ATOM 725 O O . THR A 1 94 ? 2.49 28.141 11.688 1 77.69 94 THR A O 1
ATOM 728 N N . LEU A 1 95 ? 1.848 27.906 13.859 1 84.69 95 LEU A N 1
ATOM 729 C CA . LEU A 1 95 ? 2.035 26.453 13.898 1 84.69 95 LEU A CA 1
ATOM 730 C C . LEU A 1 95 ? 0.711 25.734 13.688 1 84.69 95 LEU A C 1
ATOM 732 O O . LEU A 1 95 ? 0.484 24.656 14.258 1 84.69 95 LEU A O 1
ATOM 736 N N . THR A 1 96 ? -0.135 26.469 13.062 1 86.19 96 THR A N 1
ATOM 737 C CA . THR A 1 96 ? -1.401 25.828 12.719 1 86.19 96 THR A CA 1
ATOM 738 C C . THR A 1 96 ? -1.544 25.672 11.211 1 86.19 96 THR A C 1
ATOM 740 O O . THR A 1 96 ? -1.218 26.594 10.453 1 86.19 96 THR A O 1
ATOM 743 N N . GLY A 1 97 ? -1.859 24.469 10.797 1 88.94 97 GLY A N 1
ATOM 744 C CA . GLY A 1 97 ? -2.047 24.219 9.375 1 88.94 97 GLY A CA 1
ATOM 745 C C . GLY A 1 97 ? -1.728 22.781 8.977 1 88.94 97 GLY A C 1
ATOM 746 O O . GLY A 1 97 ? -1.537 21.922 9.836 1 88.94 97 GLY A O 1
ATOM 747 N N . THR A 1 98 ? -1.767 22.562 7.668 1 90.06 98 THR A N 1
ATOM 748 C CA . THR A 1 98 ? -1.553 21.234 7.133 1 90.06 98 THR A CA 1
ATOM 749 C C . THR A 1 98 ? -0.176 21.109 6.484 1 90.06 98 THR A C 1
ATOM 751 O O . THR A 1 98 ? 0.249 22.016 5.758 1 90.06 98 THR A O 1
ATOM 754 N N . VAL A 1 99 ? 0.524 20.125 6.848 1 90.62 99 VAL A N 1
ATOM 755 C CA . VAL A 1 99 ? 1.788 19.812 6.191 1 90.62 99 VAL A CA 1
ATOM 756 C C . VAL A 1 99 ? 1.663 18.484 5.445 1 90.62 99 VAL A C 1
ATOM 758 O O . VAL A 1 99 ? 1.207 17.484 6.012 1 90.62 99 VAL A O 1
ATOM 761 N N . ARG A 1 100 ? 2.035 18.5 4.168 1 90.69 100 ARG A N 1
ATOM 762 C CA . ARG A 1 100 ? 2.004 17.297 3.34 1 90.69 100 ARG A CA 1
ATOM 763 C C . ARG A 1 100 ? 3.352 16.594 3.361 1 90.69 100 ARG A C 1
ATOM 765 O O . ARG A 1 100 ? 4.371 17.172 2.971 1 90.69 100 ARG A O 1
ATOM 772 N N . VAL A 1 101 ? 3.344 15.352 3.869 1 93.19 101 VAL A N 1
ATOM 773 C CA . VAL A 1 101 ? 4.547 14.531 3.963 1 93.19 101 VAL A CA 1
ATOM 774 C C . VAL A 1 101 ? 4.422 13.328 3.037 1 93.19 101 VAL A C 1
ATOM 776 O O . VAL A 1 101 ? 3.383 12.664 3.004 1 93.19 101 VAL A O 1
ATOM 779 N N . 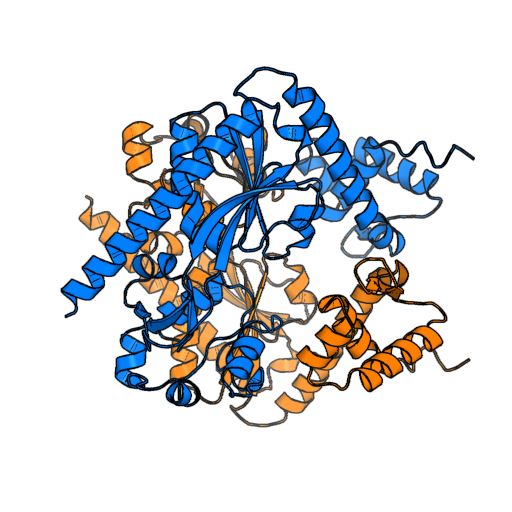THR A 1 102 ? 5.414 13.086 2.189 1 92.44 102 THR A N 1
ATOM 780 C CA . THR A 1 102 ? 5.398 11.906 1.329 1 92.44 102 THR A CA 1
ATOM 781 C C . THR A 1 102 ? 6.5 10.93 1.725 1 92.44 102 THR A C 1
ATOM 783 O O . THR A 1 102 ? 7.57 11.344 2.176 1 92.44 102 THR A O 1
ATOM 786 N N . THR A 1 103 ? 6.207 9.656 1.595 1 93.88 103 THR A N 1
ATOM 787 C CA . THR A 1 103 ? 7.184 8.609 1.873 1 93.88 103 THR A CA 1
ATOM 788 C C . THR A 1 103 ? 6.805 7.316 1.154 1 93.88 103 THR A C 1
ATOM 790 O O . THR A 1 103 ? 5.812 7.27 0.426 1 93.88 103 THR A O 1
ATOM 793 N N . SER A 1 104 ? 7.668 6.312 1.23 1 93.38 104 SER A N 1
ATOM 794 C CA . SER A 1 104 ? 7.426 4.992 0.659 1 93.38 104 SER A CA 1
ATOM 795 C C . SER A 1 104 ? 6.449 4.191 1.512 1 93.38 104 SER A C 1
ATOM 797 O O . SER A 1 104 ? 6.195 4.539 2.666 1 93.38 104 SER A O 1
ATOM 799 N N . GLU A 1 105 ? 5.918 3.113 0.939 1 95.19 105 GLU A N 1
ATOM 800 C CA . GLU A 1 105 ? 4.926 2.289 1.623 1 95.19 105 GLU A CA 1
ATOM 801 C C . GLU A 1 105 ? 5.496 1.691 2.906 1 95.19 105 GLU A C 1
ATOM 803 O O . GLU A 1 105 ? 4.852 1.734 3.957 1 95.19 105 GLU A O 1
ATOM 808 N N . VAL A 1 106 ? 6.684 1.188 2.869 1 97.56 106 VAL A N 1
ATOM 809 C CA . VAL A 1 106 ? 7.266 0.511 4.023 1 97.56 106 VAL A CA 1
ATOM 810 C C . VAL A 1 106 ? 7.531 1.521 5.137 1 97.56 106 VAL A C 1
ATOM 812 O O . VAL A 1 106 ? 7.188 1.28 6.297 1 97.56 106 VAL A O 1
ATOM 815 N N . ALA A 1 107 ? 8.086 2.676 4.805 1 97.56 107 ALA A N 1
ATOM 816 C CA . ALA A 1 107 ? 8.359 3.697 5.812 1 97.56 107 ALA A CA 1
ATOM 817 C C . ALA A 1 107 ? 7.066 4.238 6.406 1 97.56 107 ALA A C 1
ATOM 819 O O . ALA A 1 107 ? 7.012 4.578 7.59 1 97.56 107 ALA A O 1
ATOM 820 N N . ALA A 1 108 ? 6.043 4.344 5.605 1 97.56 108 ALA A N 1
ATOM 821 C CA . ALA A 1 108 ? 4.758 4.883 6.047 1 97.56 108 ALA A CA 1
ATOM 822 C C . ALA A 1 108 ? 4.117 3.977 7.094 1 97.56 108 ALA A C 1
ATOM 824 O O . ALA A 1 108 ? 3.316 4.434 7.914 1 97.56 108 ALA A O 1
ATOM 825 N N . VAL A 1 109 ? 4.453 2.701 7.07 1 98.44 109 VAL A N 1
ATOM 826 C CA . VAL A 1 109 ? 3.791 1.739 7.949 1 98.44 109 VAL A CA 1
ATOM 827 C C . VAL A 1 109 ? 4.699 1.41 9.133 1 98.44 109 VAL A C 1
ATOM 829 O O . VAL A 1 109 ? 4.23 1.282 10.266 1 98.44 109 VAL A O 1
ATOM 832 N N . TYR A 1 110 ? 6 1.429 8.93 1 98.12 110 TYR A N 1
ATOM 833 C CA . TYR A 1 110 ? 6.863 0.849 9.945 1 98.12 110 TYR A CA 1
ATOM 834 C C . TYR A 1 110 ? 7.773 1.908 10.562 1 98.12 110 TYR A C 1
ATOM 836 O O . TYR A 1 110 ? 8.398 1.677 11.602 1 98.12 110 TYR A O 1
ATOM 844 N N . LEU A 1 111 ? 7.863 3.059 9.969 1 98.38 111 LEU A N 1
ATOM 845 C CA . LEU A 1 111 ? 8.859 4.023 10.43 1 98.38 111 LEU A CA 1
ATOM 846 C C . LEU A 1 111 ? 8.188 5.297 10.93 1 98.38 111 LEU A C 1
ATOM 848 O O . LEU A 1 111 ? 8.43 5.73 12.062 1 98.38 111 LEU A O 1
ATOM 852 N N . LEU A 1 112 ? 7.246 5.875 10.242 1 98.5 112 LEU A N 1
ATOM 853 C CA . LEU A 1 112 ? 6.781 7.238 10.477 1 98.5 112 LEU A CA 1
ATOM 854 C C . LEU A 1 112 ? 5.691 7.27 11.539 1 98.5 112 LEU A C 1
ATOM 856 O O . LEU A 1 112 ? 5.539 8.266 12.25 1 98.5 112 LEU A O 1
ATOM 860 N N . PRO A 1 113 ? 4.887 6.184 11.727 1 98.44 113 PRO A N 1
ATOM 861 C CA . PRO A 1 113 ? 3.691 6.301 12.562 1 98.44 113 PRO A CA 1
ATOM 862 C C . PRO A 1 113 ? 4.008 6.758 13.984 1 98.44 113 PRO A C 1
ATOM 864 O O . PRO A 1 113 ? 3.402 7.711 14.477 1 98.44 113 PRO A O 1
ATOM 867 N N . PRO A 1 114 ? 4.957 6.195 14.672 1 97.94 114 PRO A N 1
ATOM 868 C CA . PRO A 1 114 ? 5.223 6.695 16.016 1 97.94 114 PRO A CA 1
ATOM 869 C C . PRO A 1 114 ? 5.723 8.133 16.031 1 97.94 114 PRO A C 1
ATOM 871 O O . PRO A 1 114 ? 5.445 8.883 16.969 1 97.94 114 PRO A O 1
ATOM 874 N N . VAL A 1 115 ? 6.465 8.508 15.016 1 98.62 115 VAL A N 1
ATOM 875 C CA . VAL A 1 115 ? 7 9.859 14.914 1 98.62 115 VAL A CA 1
ATOM 876 C C . VAL A 1 115 ? 5.859 10.859 14.711 1 98.62 115 VAL A C 1
ATOM 878 O O . VAL A 1 115 ? 5.809 11.898 15.375 1 98.62 115 VAL A O 1
ATOM 881 N N . LEU A 1 116 ? 4.969 10.523 13.82 1 98.44 116 LEU A N 1
ATOM 882 C CA . LEU A 1 116 ? 3.842 11.398 13.523 1 98.44 116 LEU A CA 1
ATOM 883 C C . LEU A 1 116 ? 2.865 11.453 14.688 1 98.44 116 LEU A C 1
ATOM 885 O O . LEU A 1 116 ? 2.281 12.5 14.969 1 98.44 116 LEU A O 1
ATOM 889 N N . ALA A 1 117 ? 2.619 10.32 15.383 1 97.31 117 ALA A N 1
ATOM 890 C CA . ALA A 1 117 ? 1.782 10.32 16.578 1 97.31 117 ALA A CA 1
ATOM 891 C C . ALA A 1 117 ? 2.354 11.242 17.641 1 97.31 117 ALA A C 1
ATOM 893 O O . ALA A 1 117 ? 1.616 12 18.281 1 97.31 117 ALA A O 1
ATOM 894 N N . ALA A 1 118 ? 3.646 11.18 17.828 1 97.31 118 ALA A N 1
ATOM 895 C CA . ALA A 1 118 ? 4.312 12.047 18.797 1 97.31 118 ALA A CA 1
ATOM 896 C C . ALA A 1 118 ? 4.18 13.516 18.391 1 97.31 118 ALA A C 1
ATOM 898 O O . ALA A 1 118 ? 3.982 14.383 19.234 1 97.31 118 ALA A O 1
ATOM 899 N N . LEU A 1 119 ? 4.348 13.758 17.078 1 97.5 119 LEU A N 1
ATOM 900 C CA . LEU A 1 119 ? 4.172 15.117 16.578 1 97.5 119 LEU A CA 1
ATOM 901 C C . LEU A 1 119 ? 2.785 15.648 16.922 1 97.5 119 LEU A C 1
ATOM 903 O O . LEU A 1 119 ? 2.646 16.781 17.391 1 97.5 119 LEU A O 1
ATOM 907 N N . GLN A 1 120 ? 1.78 14.812 16.672 1 92.81 120 GLN A N 1
ATOM 908 C CA . GLN A 1 120 ? 0.404 15.227 16.906 1 92.81 120 GLN A CA 1
ATOM 909 C C . GLN A 1 120 ? 0.166 15.508 18.391 1 92.81 120 GLN A C 1
ATOM 911 O O . GLN A 1 120 ? -0.624 16.391 18.75 1 92.81 120 GLN A O 1
ATOM 916 N N . ARG A 1 121 ? 0.756 14.828 19.281 1 93.56 121 ARG A N 1
ATOM 917 C CA . ARG A 1 121 ? 0.657 15.062 20.703 1 93.56 121 ARG A CA 1
ATOM 918 C C . ARG A 1 121 ? 1.307 16.391 21.094 1 93.56 121 ARG A C 1
ATOM 920 O O . ARG A 1 121 ? 0.744 17.156 21.875 1 93.56 121 ARG A O 1
ATOM 927 N N . ALA A 1 122 ? 2.439 16.656 20.531 1 95.12 122 ALA A N 1
ATOM 928 C CA . ALA A 1 122 ? 3.217 17.844 20.859 1 95.12 122 ALA A CA 1
ATOM 929 C C . ALA A 1 122 ? 2.613 19.094 20.219 1 95.12 122 ALA A C 1
ATOM 931 O O . ALA A 1 122 ? 2.691 20.188 20.781 1 95.12 122 ALA A O 1
ATOM 932 N N . GLU A 1 123 ? 2.096 18.859 18.984 1 95 123 GLU A N 1
ATOM 933 C CA . GLU A 1 123 ? 1.575 19.984 18.203 1 95 123 GLU A CA 1
ATOM 934 C C . GLU A 1 123 ? 0.17 19.688 17.688 1 95 123 GLU A C 1
ATOM 936 O O . GLU A 1 123 ? -0.024 19.484 16.484 1 95 123 GLU A O 1
ATOM 941 N N . PRO A 1 124 ? -0.845 19.828 18.516 1 91.06 124 PRO A N 1
ATOM 942 C CA . PRO A 1 124 ? -2.203 19.438 18.125 1 91.06 124 PRO A CA 1
ATOM 943 C C . PRO A 1 124 ? -2.77 20.312 17.016 1 91.06 124 PRO A C 1
ATOM 945 O O . PRO A 1 124 ? -3.742 19.938 16.359 1 91.06 124 PRO A O 1
ATOM 948 N N . GLY A 1 125 ? -2.186 21.422 16.828 1 91.44 125 GLY A N 1
ATOM 949 C CA . GLY A 1 125 ? -2.656 22.328 15.781 1 91.44 125 GLY A CA 1
ATOM 950 C C . GLY A 1 125 ? -2.143 21.953 14.406 1 91.44 125 GLY A C 1
ATOM 951 O O . GLY A 1 125 ? -2.59 22.516 13.398 1 91.44 125 GLY A O 1
ATOM 952 N N . ILE A 1 126 ? -1.226 21.062 14.297 1 93.69 126 ILE A N 1
ATOM 953 C CA . ILE A 1 126 ? -0.644 20.656 13.023 1 93.69 126 ILE A CA 1
ATOM 954 C C . ILE A 1 126 ? -1.387 19.438 12.484 1 93.69 126 ILE A C 1
ATOM 956 O O . ILE A 1 126 ? -1.548 18.438 13.188 1 93.69 126 ILE A O 1
ATOM 960 N N . GLN A 1 127 ? -1.911 19.578 11.289 1 94.5 127 GLN A N 1
ATOM 961 C CA . GLN A 1 127 ? -2.482 18.453 10.555 1 94.5 127 GLN A CA 1
ATOM 962 C C . GLN A 1 127 ? -1.486 17.891 9.547 1 94.5 127 GLN A C 1
ATOM 964 O O . GLN A 1 127 ? -0.75 18.656 8.906 1 94.5 127 GLN A O 1
ATOM 969 N N . VAL A 1 128 ? -1.466 16.562 9.414 1 95.69 128 VAL A N 1
ATOM 970 C CA . VAL A 1 128 ? -0.53 15.938 8.492 1 95.69 128 VAL A CA 1
ATOM 971 C C . VAL A 1 128 ? -1.302 15.203 7.398 1 95.69 128 VAL A C 1
ATOM 973 O O . VAL A 1 128 ? -2.229 14.438 7.688 1 95.69 128 VAL A O 1
ATOM 976 N N . GLU A 1 129 ? -1.036 15.539 6.188 1 93.5 129 GLU A N 1
ATOM 977 C CA . GLU A 1 129 ? -1.42 14.727 5.035 1 93.5 129 GLU A CA 1
ATOM 978 C C . GLU A 1 129 ? -0.273 13.82 4.594 1 93.5 129 GLU A C 1
ATOM 980 O O . GLU A 1 129 ? 0.772 14.305 4.152 1 93.5 129 GLU A O 1
ATOM 985 N N . LEU A 1 130 ? -0.45 12.531 4.738 1 94.81 130 LEU A N 1
ATOM 986 C CA . LEU A 1 130 ? 0.589 11.57 4.375 1 94.81 130 LEU A CA 1
ATOM 987 C C . LEU A 1 130 ? 0.321 10.977 2.998 1 94.81 130 LEU A C 1
ATOM 989 O O . LEU A 1 130 ? -0.691 10.297 2.793 1 94.81 130 LEU A O 1
ATOM 993 N N . VAL A 1 131 ? 1.187 11.234 2.068 1 91 131 VAL A N 1
ATOM 994 C CA . VAL A 1 131 ? 1.11 10.711 0.711 1 91 131 VAL A CA 1
ATOM 995 C C . VAL A 1 131 ? 2.082 9.539 0.555 1 91 131 VAL A C 1
ATOM 997 O O . VAL A 1 131 ? 3.299 9.719 0.653 1 91 131 VAL A O 1
ATOM 1000 N N . VAL A 1 132 ? 1.533 8.398 0.273 1 92.19 132 VAL A N 1
ATOM 1001 C CA . VAL A 1 132 ? 2.338 7.184 0.244 1 92.19 132 VAL A CA 1
ATOM 1002 C C . VAL A 1 132 ? 2.494 6.703 -1.197 1 92.19 132 VAL A C 1
ATOM 1004 O O . VAL A 1 132 ? 1.503 6.449 -1.885 1 92.19 132 VAL A O 1
ATOM 1007 N N . SER A 1 133 ? 3.721 6.605 -1.608 1 86.56 133 SER A N 1
ATOM 1008 C CA . SER A 1 133 ? 4.02 6.113 -2.949 1 86.56 133 SER A CA 1
ATOM 1009 C C . SER A 1 133 ? 5.465 5.633 -3.049 1 86.56 133 SER A C 1
ATOM 1011 O O . SER A 1 133 ? 6.371 6.254 -2.49 1 86.56 133 SER A O 1
ATOM 1013 N N . ASN A 1 134 ? 5.641 4.586 -3.822 1 84.06 134 ASN A N 1
ATOM 1014 C CA . ASN A 1 134 ? 7.004 4.133 -4.074 1 84.06 134 ASN A CA 1
ATOM 1015 C C . ASN A 1 134 ? 7.617 4.844 -5.281 1 84.06 134 ASN A C 1
ATOM 1017 O O . ASN A 1 134 ? 8.82 4.734 -5.527 1 84.06 134 ASN A O 1
ATOM 1021 N N . ALA A 1 135 ? 6.766 5.5 -5.969 1 70.12 135 ALA A N 1
ATOM 1022 C CA . ALA A 1 135 ? 7.258 6.203 -7.152 1 70.12 135 ALA A CA 1
ATOM 1023 C C . ALA A 1 135 ? 8.031 7.461 -6.762 1 70.12 135 ALA A C 1
ATOM 1025 O O . ALA A 1 135 ? 7.586 8.227 -5.898 1 70.12 135 ALA A O 1
ATOM 1026 N N . LEU A 1 136 ? 9.258 7.637 -7.242 1 57.81 136 LEU A N 1
ATOM 1027 C CA . LEU A 1 136 ? 10.086 8.797 -6.934 1 57.81 136 LEU A CA 1
ATOM 1028 C C . LEU A 1 136 ? 9.5 10.062 -7.555 1 57.81 136 LEU A C 1
ATOM 1030 O O . LEU A 1 136 ? 9.656 11.156 -7.012 1 57.81 136 LEU A O 1
ATOM 1034 N N . SER A 1 137 ? 8.906 9.883 -8.758 1 53.31 137 SER A N 1
ATOM 1035 C CA . SER A 1 137 ? 8.383 11.031 -9.492 1 53.31 137 SER A CA 1
ATOM 1036 C C . SER A 1 137 ? 7.531 11.922 -8.594 1 53.31 137 SER A C 1
ATOM 1038 O O . SER A 1 137 ? 7.441 13.133 -8.812 1 53.31 137 SER A O 1
ATOM 1040 N N . ASN A 1 138 ? 6.988 11.297 -7.543 1 55.34 138 ASN A N 1
ATOM 1041 C CA . ASN A 1 138 ? 6.09 12.078 -6.699 1 55.34 138 ASN A CA 1
ATOM 1042 C C . ASN A 1 138 ? 6.84 13.164 -5.934 1 55.34 138 ASN A C 1
ATOM 1044 O O . ASN A 1 138 ? 6.312 14.258 -5.719 1 55.34 138 ASN A O 1
ATOM 1048 N N . LEU A 1 139 ? 8.148 12.898 -5.656 1 56.38 139 LEU A N 1
ATOM 1049 C CA . LEU A 1 139 ? 8.914 13.906 -4.926 1 56.38 139 LEU A CA 1
ATOM 1050 C C . LEU A 1 139 ? 9.078 15.172 -5.75 1 56.38 139 LEU A C 1
ATOM 1052 O O . LEU A 1 139 ? 9.047 16.281 -5.207 1 56.38 139 LEU A O 1
ATOM 1056 N N . LEU A 1 140 ? 9.188 14.93 -7.082 1 50.56 140 LEU A N 1
ATOM 1057 C CA . LEU A 1 140 ? 9.492 16.016 -8 1 50.56 140 LEU A CA 1
ATOM 1058 C C . LEU A 1 140 ? 8.25 16.844 -8.297 1 50.56 140 LEU A C 1
ATOM 1060 O O . LEU A 1 140 ? 8.352 18.047 -8.602 1 50.56 140 LEU A O 1
ATOM 1064 N N . GLU A 1 141 ? 7.348 16.125 -8.289 1 51.19 141 GLU A N 1
ATOM 1065 C CA . GLU A 1 141 ? 6.168 16.844 -8.766 1 51.19 141 GLU A CA 1
ATOM 1066 C C . GLU A 1 141 ? 5.508 17.625 -7.637 1 51.19 141 GLU A C 1
ATOM 1068 O O . GLU A 1 141 ? 4.391 18.125 -7.793 1 51.19 141 GLU A O 1
ATOM 1073 N N . ARG A 1 142 ? 6.406 17.984 -6.637 1 53 142 ARG A N 1
ATOM 1074 C CA . ARG A 1 142 ? 6.086 18.938 -5.578 1 53 142 ARG A CA 1
ATOM 1075 C C . ARG A 1 142 ? 4.734 18.625 -4.945 1 53 142 ARG A C 1
ATOM 1077 O O . ARG A 1 142 ? 3.945 19.531 -4.668 1 53 142 ARG A O 1
ATOM 1084 N N . GLU A 1 143 ? 4.453 17.297 -4.902 1 66.69 143 GLU A N 1
ATOM 1085 C CA . GLU A 1 143 ? 3.145 16.984 -4.336 1 66.69 143 GLU A CA 1
ATOM 1086 C C . GLU A 1 143 ? 3.225 16.828 -2.82 1 66.69 143 GLU A C 1
ATOM 1088 O O . GLU A 1 143 ? 2.199 16.688 -2.148 1 66.69 143 GLU A O 1
ATOM 1093 N N . ALA A 1 144 ? 4.441 17.141 -2.303 1 82.44 144 ALA A N 1
ATOM 1094 C CA . ALA A 1 144 ? 4.59 17.047 -0.853 1 82.44 144 ALA A CA 1
ATOM 1095 C C . ALA A 1 144 ? 5.496 18.156 -0.321 1 82.44 144 ALA A C 1
ATOM 1097 O O . ALA A 1 144 ? 6.328 18.688 -1.055 1 82.44 144 ALA A O 1
ATOM 1098 N N . ASP A 1 145 ? 5.277 18.688 0.851 1 85.25 145 ASP A N 1
ATOM 1099 C CA . ASP A 1 145 ? 6.109 19.688 1.517 1 85.25 145 ASP A CA 1
ATOM 1100 C C . ASP A 1 145 ? 7.422 19.062 1.999 1 85.25 145 ASP A C 1
ATOM 1102 O O . ASP A 1 145 ? 8.484 19.688 1.885 1 85.25 145 ASP A O 1
ATOM 1106 N N . ILE A 1 146 ? 7.324 17.969 2.553 1 91.62 146 ILE A N 1
ATOM 1107 C CA . ILE A 1 146 ? 8.469 17.234 3.088 1 91.62 146 ILE A CA 1
ATOM 1108 C C . ILE A 1 146 ? 8.453 15.805 2.559 1 91.62 146 ILE A C 1
ATOM 1110 O O . ILE A 1 146 ? 7.395 15.188 2.43 1 91.62 146 ILE A O 1
ATOM 1114 N N . ALA A 1 147 ? 9.633 15.32 2.23 1 92.62 147 ALA A N 1
ATOM 1115 C CA . ALA A 1 147 ? 9.75 13.938 1.764 1 92.62 147 ALA A CA 1
ATOM 1116 C C . ALA A 1 147 ? 10.703 13.141 2.646 1 92.62 147 ALA A C 1
ATOM 1118 O O . ALA A 1 147 ? 11.766 13.641 3.041 1 92.62 147 ALA A O 1
ATOM 1119 N N . VAL A 1 148 ? 10.289 11.961 3.051 1 94.81 148 VAL A N 1
ATOM 1120 C CA . VAL A 1 148 ? 11.164 10.938 3.619 1 94.81 148 VAL A CA 1
ATOM 1121 C C . VAL A 1 148 ? 11.383 9.812 2.605 1 94.81 148 VAL A C 1
ATOM 1123 O O . VAL A 1 148 ? 10.453 9.055 2.303 1 94.81 148 VAL A O 1
ATOM 1126 N N . ARG A 1 149 ? 12.617 9.758 2.117 1 92.25 149 ARG A N 1
ATOM 1127 C CA . ARG A 1 149 ? 12.852 8.844 1.008 1 92.25 149 ARG A CA 1
ATOM 1128 C C . ARG A 1 149 ? 14.148 8.07 1.205 1 92.25 149 ARG A C 1
ATOM 1130 O O . ARG A 1 149 ? 15.055 8.539 1.896 1 92.25 149 ARG A O 1
ATOM 1137 N N . MET A 1 150 ? 14.156 6.953 0.452 1 91.19 150 MET A N 1
ATOM 1138 C CA . MET A 1 150 ? 15.305 6.059 0.563 1 91.19 150 MET A CA 1
ATOM 1139 C C . MET A 1 150 ? 16.266 6.258 -0.603 1 91.19 150 MET A C 1
ATOM 1141 O O . MET A 1 150 ? 16.953 5.32 -1.019 1 91.19 150 MET A O 1
ATOM 1145 N N . VAL A 1 151 ? 16.203 7.352 -1.138 1 83.75 151 VAL A N 1
ATOM 1146 C CA . VAL A 1 151 ? 17.125 7.762 -2.199 1 83.75 151 VAL A CA 1
ATOM 1147 C C . VAL A 1 151 ? 17.531 9.219 -1.99 1 83.75 151 VAL A C 1
ATOM 1149 O O . VAL A 1 151 ? 16.781 10.008 -1.43 1 83.75 151 VAL A O 1
ATOM 1152 N N . ARG A 1 152 ? 18.703 9.5 -2.377 1 80 152 ARG A N 1
ATOM 1153 C CA . ARG A 1 152 ? 19.156 10.883 -2.303 1 80 152 ARG A CA 1
ATOM 1154 C C . ARG A 1 152 ? 18.344 11.781 -3.244 1 80 152 ARG A C 1
ATOM 1156 O O . ARG A 1 152 ? 18.172 11.445 -4.418 1 80 152 ARG A O 1
ATOM 1163 N N . PRO A 1 153 ? 17.844 12.836 -2.67 1 79.75 153 PRO A N 1
ATOM 1164 C CA . PRO A 1 153 ? 17.172 13.758 -3.584 1 79.75 153 PRO A CA 1
ATOM 1165 C C . PRO A 1 153 ? 18.094 14.297 -4.672 1 79.75 153 PRO A C 1
ATOM 1167 O O . PRO A 1 153 ? 19.219 14.695 -4.387 1 79.75 153 PRO A O 1
ATOM 1170 N N . ALA A 1 154 ? 17.609 14.281 -5.863 1 74 154 ALA A N 1
ATOM 1171 C CA . ALA A 1 154 ? 18.469 14.633 -6.996 1 74 154 ALA A CA 1
ATOM 1172 C C . ALA A 1 154 ? 18.188 16.062 -7.469 1 74 154 ALA A C 1
ATOM 1174 O O . ALA A 1 154 ? 19.016 16.672 -8.133 1 74 154 ALA A O 1
ATOM 1175 N N . GLN A 1 155 ? 17.094 16.516 -7.113 1 72.75 155 GLN A N 1
ATOM 1176 C CA . GLN A 1 155 ? 16.703 17.828 -7.625 1 72.75 155 GLN A CA 1
ATOM 1177 C C . GLN A 1 155 ? 17.359 18.953 -6.82 1 72.75 155 GLN A C 1
ATOM 1179 O O . GLN A 1 155 ? 17.375 18.906 -5.59 1 72.75 155 GLN A O 1
ATOM 1184 N N . THR A 1 156 ? 17.812 19.922 -7.465 1 71 156 THR A N 1
ATOM 1185 C CA . THR A 1 156 ? 18.516 21.031 -6.844 1 71 156 THR A CA 1
ATOM 1186 C C . THR A 1 156 ? 17.562 21.906 -6.031 1 71 156 THR A C 1
ATOM 1188 O O . THR A 1 156 ? 17.984 22.672 -5.168 1 71 156 THR A O 1
ATOM 1191 N N . THR A 1 157 ? 16.406 21.828 -6.367 1 74.5 157 THR A N 1
ATOM 1192 C CA . THR A 1 157 ? 15.414 22.641 -5.676 1 74.5 157 THR A CA 1
ATOM 1193 C C . THR A 1 157 ? 15.094 22.047 -4.305 1 74.5 157 THR A C 1
ATOM 1195 O O . THR A 1 157 ? 14.43 22.688 -3.486 1 74.5 157 THR A O 1
ATOM 1198 N N . LEU A 1 158 ? 15.664 20.891 -4.09 1 81.56 158 LEU A N 1
ATOM 1199 C CA . LEU A 1 158 ? 15.422 20.219 -2.816 1 81.56 158 LEU A CA 1
ATOM 1200 C C . LEU A 1 158 ? 16.641 20.328 -1.905 1 81.56 158 LEU A C 1
ATOM 1202 O O . LEU A 1 158 ? 17.781 20.266 -2.375 1 81.56 158 LEU A O 1
ATOM 1206 N N . VAL A 1 159 ? 16.375 20.641 -0.641 1 85.62 159 VAL A N 1
ATOM 1207 C CA . VAL A 1 159 ? 17.391 20.516 0.405 1 85.62 159 VAL A CA 1
ATOM 1208 C C . VAL A 1 159 ? 17.172 19.203 1.173 1 85.62 159 VAL A C 1
ATOM 1210 O O . VAL A 1 159 ? 16.062 18.906 1.602 1 85.62 159 VAL A O 1
ATOM 1213 N N . GLY A 1 160 ? 18.203 18.453 1.257 1 91.31 160 GLY A N 1
ATOM 1214 C CA . GLY A 1 160 ? 18.094 17.141 1.875 1 91.31 160 GLY A CA 1
ATOM 1215 C C . GLY A 1 160 ? 19.062 16.938 3.021 1 91.31 160 GLY A C 1
ATOM 1216 O O . GLY A 1 160 ? 20.109 17.594 3.09 1 91.31 160 GLY A O 1
ATOM 1217 N N . ARG A 1 161 ? 18.703 16.141 3.967 1 94.88 161 ARG A N 1
ATOM 1218 C CA . ARG A 1 161 ? 19.531 15.656 5.078 1 94.88 161 ARG A CA 1
ATOM 1219 C C . ARG A 1 161 ? 19.484 14.133 5.164 1 94.88 161 ARG A C 1
ATOM 1221 O O . ARG A 1 161 ? 18.406 13.539 5.207 1 94.88 161 ARG A O 1
ATOM 1228 N N . ARG A 1 162 ? 20.625 13.578 5.129 1 97 162 ARG A N 1
ATOM 1229 C CA . ARG A 1 162 ? 20.688 12.133 5.336 1 97 162 ARG A CA 1
ATOM 1230 C C . ARG A 1 162 ? 20.484 11.781 6.809 1 97 162 ARG A C 1
ATOM 1232 O O . ARG A 1 162 ? 21.172 12.32 7.676 1 97 162 ARG A O 1
ATOM 1239 N N . LEU A 1 163 ? 19.562 10.891 7.098 1 97.94 163 LEU A N 1
ATOM 1240 C CA . LEU A 1 163 ? 19.203 10.578 8.477 1 97.94 163 LEU A CA 1
ATOM 1241 C C . LEU A 1 163 ? 19.844 9.266 8.914 1 97.94 163 LEU A C 1
ATOM 1243 O O . LEU A 1 163 ? 20.125 9.07 10.102 1 97.94 163 LEU A O 1
ATOM 1247 N N . ALA A 1 164 ? 19.969 8.344 8 1 97.62 164 ALA A N 1
ATOM 1248 C CA . ALA A 1 164 ? 20.422 7.012 8.391 1 97.62 164 ALA A CA 1
ATOM 1249 C C . ALA A 1 164 ? 20.766 6.176 7.156 1 97.62 164 ALA A C 1
ATOM 1251 O O . ALA A 1 164 ? 20.516 6.59 6.023 1 97.62 164 ALA A O 1
ATOM 1252 N N . GLU A 1 165 ? 21.469 5.121 7.367 1 96.69 165 GLU A N 1
ATOM 1253 C CA . GLU A 1 165 ? 21.609 3.986 6.457 1 96.69 165 GLU A CA 1
ATOM 1254 C C . GLU A 1 165 ? 20.828 2.777 6.953 1 96.69 165 GLU A C 1
ATOM 1256 O O . GLU A 1 165 ? 21.031 2.316 8.078 1 96.69 165 GLU A O 1
ATOM 1261 N N . LEU A 1 166 ? 19.969 2.305 6.125 1 96.81 166 LEU A N 1
ATOM 1262 C CA . LEU A 1 166 ? 19.062 1.232 6.531 1 96.81 166 LEU A CA 1
ATOM 1263 C C . LEU A 1 166 ? 19.531 -0.11 5.984 1 96.81 166 LEU A C 1
ATOM 1265 O O . LEU A 1 166 ? 19.422 -0.372 4.785 1 96.81 166 LEU A O 1
ATOM 1269 N N . PRO A 1 167 ? 20.062 -0.967 6.844 1 96.19 167 PRO A N 1
ATOM 1270 C CA . PRO A 1 167 ? 20.469 -2.289 6.363 1 96.19 167 PRO A CA 1
ATOM 1271 C C . PRO A 1 167 ? 19.297 -3.109 5.824 1 96.19 167 PRO A C 1
ATOM 1273 O O . PRO A 1 167 ? 18.188 -3.047 6.371 1 96.19 167 PRO A O 1
ATOM 1276 N N . ILE A 1 168 ? 19.562 -3.787 4.723 1 96.31 168 ILE A N 1
ATOM 1277 C CA . ILE A 1 168 ? 18.625 -4.75 4.152 1 96.31 168 ILE A CA 1
ATOM 1278 C C . ILE A 1 168 ? 19.109 -6.172 4.445 1 96.31 168 ILE A C 1
ATOM 1280 O O . ILE A 1 168 ? 20.297 -6.461 4.348 1 96.31 168 ILE A O 1
ATOM 1284 N N . VAL A 1 169 ? 18.188 -7.074 4.801 1 96.62 169 VAL A N 1
ATOM 1285 C CA . VAL A 1 169 ? 18.578 -8.438 5.148 1 96.62 169 VAL A CA 1
ATOM 1286 C C . VAL A 1 169 ? 17.656 -9.43 4.445 1 96.62 169 VAL A C 1
ATOM 1288 O O . VAL A 1 169 ? 16.5 -9.133 4.191 1 96.62 169 VAL A O 1
ATOM 1291 N N . ALA A 1 170 ? 18.188 -10.555 4.117 1 97.62 170 ALA A N 1
ATOM 1292 C CA . ALA A 1 170 ? 17.328 -11.703 3.824 1 97.62 170 ALA A CA 1
ATOM 1293 C C . ALA A 1 170 ? 16.656 -12.227 5.09 1 97.62 170 ALA A C 1
ATOM 1295 O O . ALA A 1 170 ? 17.25 -12.203 6.172 1 97.62 170 ALA A O 1
ATOM 1296 N N . CYS A 1 171 ? 15.438 -12.68 4.977 1 98.25 171 CYS A N 1
ATOM 1297 C CA . CYS A 1 171 ? 14.742 -13.156 6.168 1 98.25 171 CYS A CA 1
ATOM 1298 C C . CYS A 1 171 ? 13.641 -14.133 5.805 1 98.25 171 CYS A C 1
ATOM 1300 O O . CYS A 1 171 ? 13.242 -14.227 4.637 1 98.25 171 CYS A O 1
ATOM 1302 N N . ALA A 1 172 ? 13.211 -14.859 6.703 1 98.5 172 ALA A N 1
ATOM 1303 C CA . ALA A 1 172 ? 12.117 -15.82 6.59 1 98.5 172 ALA A CA 1
ATOM 1304 C C . ALA A 1 172 ? 11.508 -16.125 7.957 1 98.5 172 ALA A C 1
ATOM 1306 O O . ALA A 1 172 ? 12.125 -15.852 8.992 1 98.5 172 ALA A O 1
ATOM 1307 N N . HIS A 1 173 ? 10.273 -16.578 7.902 1 98.38 173 HIS A N 1
ATOM 1308 C CA . HIS A 1 173 ? 9.641 -17 9.148 1 98.38 173 HIS A CA 1
ATOM 1309 C C . HIS A 1 173 ? 10.234 -18.312 9.648 1 98.38 173 HIS A C 1
ATOM 1311 O O . HIS A 1 173 ? 10.547 -19.203 8.859 1 98.38 173 HIS A O 1
ATOM 1317 N N . ARG A 1 174 ? 10.305 -18.531 10.93 1 98.06 174 ARG A N 1
ATOM 1318 C CA . ARG A 1 174 ? 10.875 -19.719 11.555 1 98.06 174 ARG A CA 1
ATOM 1319 C C . ARG A 1 174 ? 10.117 -20.969 11.133 1 98.06 174 ARG A C 1
ATOM 1321 O O . ARG A 1 174 ? 10.719 -22.031 10.961 1 98.06 174 ARG A O 1
ATOM 1328 N N . ASP A 1 175 ? 8.797 -20.859 10.969 1 96.94 175 ASP A N 1
ATOM 1329 C CA . ASP A 1 175 ? 7.988 -22 10.555 1 96.94 175 ASP A CA 1
ATOM 1330 C C . ASP A 1 175 ? 8.383 -22.484 9.156 1 96.94 175 ASP A C 1
ATOM 1332 O O . ASP A 1 175 ? 8.406 -23.688 8.883 1 96.94 175 ASP A O 1
ATOM 1336 N N . TYR A 1 176 ? 8.656 -21.578 8.305 1 97.75 176 TYR A N 1
ATOM 1337 C CA . TYR A 1 176 ? 9.133 -21.953 6.977 1 97.75 176 TYR A CA 1
ATOM 1338 C C . TYR A 1 176 ? 10.477 -22.672 7.051 1 97.75 176 TYR A C 1
ATOM 1340 O O . TYR A 1 176 ? 10.672 -23.703 6.406 1 97.75 176 TYR A O 1
ATOM 1348 N N . LEU A 1 177 ? 11.375 -22.125 7.863 1 97.81 177 LEU A N 1
ATOM 1349 C CA . LEU A 1 177 ? 12.719 -22.672 7.977 1 97.81 177 LEU A CA 1
ATOM 1350 C C . LEU A 1 177 ? 12.688 -24.062 8.617 1 97.81 177 LEU A C 1
ATOM 1352 O O . LEU A 1 177 ? 13.508 -24.922 8.2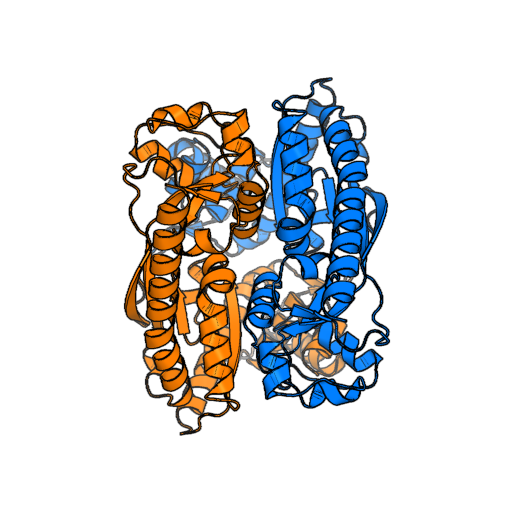89 1 97.81 177 LEU A O 1
ATOM 1356 N N . ALA A 1 178 ? 11.758 -24.234 9.516 1 97.44 178 ALA A N 1
ATOM 1357 C CA . ALA A 1 178 ? 11.609 -25.547 10.148 1 97.44 178 ALA A CA 1
ATOM 1358 C C . ALA A 1 178 ? 11.305 -26.625 9.109 1 97.44 178 ALA A C 1
ATOM 1360 O O . ALA A 1 178 ? 11.719 -27.766 9.266 1 97.44 178 ALA A O 1
ATOM 1361 N N . ARG A 1 179 ? 10.68 -26.234 8.047 1 96 179 ARG A N 1
ATOM 1362 C CA . ARG A 1 179 ? 10.289 -27.188 7.012 1 96 179 ARG A CA 1
ATOM 1363 C C . ARG A 1 179 ? 11.312 -27.219 5.887 1 96 179 ARG A C 1
ATOM 1365 O O . ARG A 1 179 ? 11.648 -28.297 5.379 1 96 179 ARG A O 1
ATOM 1372 N N . ALA A 1 180 ? 11.859 -26.062 5.555 1 96.5 180 ALA A N 1
ATOM 1373 C CA . ALA A 1 180 ? 12.648 -25.938 4.332 1 96.5 180 ALA A CA 1
ATOM 1374 C C . ALA A 1 180 ? 14.141 -25.906 4.645 1 96.5 180 ALA A C 1
ATOM 1376 O O . ALA A 1 180 ? 14.969 -26.031 3.742 1 96.5 180 ALA A O 1
ATOM 1377 N N . GLY A 1 181 ? 14.531 -25.734 5.93 1 97.12 181 GLY A N 1
ATOM 1378 C CA . GLY A 1 181 ? 15.938 -25.656 6.312 1 97.12 181 GLY A CA 1
ATOM 1379 C C . GLY A 1 181 ? 16.484 -24.234 6.281 1 97.12 181 GLY A C 1
ATOM 1380 O O . GLY A 1 181 ? 15.891 -23.359 5.652 1 97.12 181 GLY A O 1
ATOM 1381 N N . MET A 1 182 ? 17.609 -24.031 6.945 1 97.06 182 MET A N 1
ATOM 1382 C CA . MET A 1 182 ? 18.297 -22.734 7.008 1 97.06 182 MET A CA 1
ATOM 1383 C C . MET A 1 182 ? 19.359 -22.641 5.914 1 97.06 182 MET A C 1
ATOM 1385 O O . MET A 1 182 ? 20.219 -23.516 5.789 1 97.06 182 MET A O 1
ATOM 1389 N N . PRO A 1 183 ? 19.25 -21.625 5.07 1 97 183 PRO A N 1
ATOM 1390 C CA . PRO A 1 183 ? 20.344 -21.453 4.113 1 97 183 PRO A CA 1
ATOM 1391 C C . PRO A 1 183 ? 21.672 -21.141 4.793 1 97 183 PRO A C 1
ATOM 1393 O O . PRO A 1 183 ? 21.719 -20.359 5.746 1 97 183 PRO A O 1
ATOM 1396 N N . GLN A 1 184 ? 22.75 -21.703 4.312 1 95.19 184 GLN A N 1
ATOM 1397 C CA . GLN A 1 184 ? 24.062 -21.531 4.922 1 95.19 184 GLN A CA 1
ATOM 1398 C C . GLN A 1 184 ? 24.938 -20.594 4.094 1 95.19 184 GLN A C 1
ATOM 1400 O O . GLN A 1 184 ? 25.875 -19.984 4.617 1 95.19 184 GLN A O 1
ATOM 1405 N N . ARG A 1 185 ? 24.766 -20.594 2.852 1 94.06 185 ARG A N 1
ATOM 1406 C CA . ARG A 1 185 ? 25.469 -19.703 1.924 1 94.06 185 ARG A CA 1
ATOM 1407 C C . ARG A 1 185 ? 24.5 -19.047 0.945 1 94.06 185 ARG A C 1
ATOM 1409 O O . ARG A 1 185 ? 23.375 -19.531 0.766 1 94.06 185 ARG A O 1
ATOM 1416 N N . PRO A 1 186 ? 24.828 -17.984 0.338 1 93.38 186 PRO A N 1
ATOM 1417 C CA . PRO A 1 186 ? 23.922 -17.234 -0.534 1 93.38 186 PRO A CA 1
ATOM 1418 C C . PRO A 1 186 ? 23.312 -18.109 -1.634 1 93.38 186 PRO A C 1
ATOM 1420 O O . PRO A 1 186 ? 22.125 -17.969 -1.944 1 93.38 186 PRO A O 1
ATOM 1423 N N . GLU A 1 187 ? 24.031 -19.031 -2.145 1 92.44 187 GLU A N 1
ATOM 1424 C CA . GLU A 1 187 ? 23.562 -19.875 -3.24 1 92.44 187 GLU A CA 1
ATOM 1425 C C . GLU A 1 187 ? 22.422 -20.781 -2.793 1 92.44 187 GLU A C 1
ATOM 1427 O O . GLU A 1 187 ? 21.625 -21.219 -3.615 1 92.44 187 GLU A O 1
ATOM 1432 N N . ASP A 1 188 ? 22.375 -21.047 -1.457 1 95.44 188 ASP A N 1
ATOM 1433 C CA . ASP A 1 188 ? 21.297 -21.875 -0.913 1 95.44 188 ASP A CA 1
ATOM 1434 C C . ASP A 1 188 ? 19.938 -21.219 -1.099 1 95.44 188 ASP A C 1
ATOM 1436 O O . ASP A 1 188 ? 18.906 -21.875 -1.061 1 95.44 188 ASP A O 1
ATOM 1440 N N . LEU A 1 189 ? 19.891 -19.875 -1.286 1 95.19 189 LEU A N 1
ATOM 1441 C CA . LEU A 1 189 ? 18.641 -19.125 -1.446 1 95.19 189 LEU A CA 1
ATOM 1442 C C . LEU A 1 189 ? 17.875 -19.609 -2.676 1 95.19 189 LEU A C 1
ATOM 1444 O O . LEU A 1 189 ? 16.641 -19.594 -2.693 1 95.19 189 LEU A O 1
ATOM 1448 N N . LEU A 1 190 ? 18.609 -20.094 -3.664 1 93 190 LEU A N 1
ATOM 1449 C CA . LEU A 1 190 ? 18 -20.516 -4.922 1 93 190 LEU A CA 1
ATOM 1450 C C . LEU A 1 190 ? 17.234 -21.828 -4.738 1 93 190 LEU A C 1
ATOM 1452 O O . LEU A 1 190 ? 16.453 -22.203 -5.605 1 93 190 LEU A O 1
ATOM 1456 N N . GLN A 1 191 ? 17.453 -22.5 -3.645 1 93.81 191 GLN A N 1
ATOM 1457 C CA . GLN A 1 191 ? 16.766 -23.75 -3.348 1 93.81 191 GLN A CA 1
ATOM 1458 C C . GLN A 1 191 ? 15.516 -23.5 -2.498 1 93.81 191 GLN A C 1
ATOM 1460 O O . GLN A 1 191 ? 14.781 -24.422 -2.172 1 93.81 191 GLN A O 1
ATOM 1465 N N . HIS A 1 192 ? 15.305 -22.266 -2.152 1 96.31 192 HIS A N 1
ATOM 1466 C CA . HIS A 1 192 ? 14.156 -21.891 -1.334 1 96.31 192 HIS A CA 1
ATOM 1467 C C . HIS A 1 192 ? 13.086 -21.188 -2.17 1 96.31 192 HIS A C 1
ATOM 1469 O O . HIS A 1 192 ? 13.359 -20.75 -3.287 1 96.31 192 HIS A O 1
ATOM 1475 N N . ARG A 1 193 ? 11.875 -21.188 -1.631 1 96.69 193 ARG A N 1
ATOM 1476 C CA . ARG A 1 193 ? 10.828 -20.344 -2.205 1 96.69 193 ARG A CA 1
ATOM 1477 C C . ARG A 1 193 ? 11.141 -18.875 -1.996 1 96.69 193 ARG A C 1
ATOM 1479 O O . ARG A 1 193 ? 11.234 -18.406 -0.859 1 96.69 193 ARG A O 1
ATOM 1486 N N . LEU A 1 194 ? 11.312 -18.203 -3.109 1 97.56 194 LEU A N 1
ATOM 1487 C CA . LEU A 1 194 ? 11.664 -16.797 -3.037 1 97.56 194 LEU A CA 1
ATOM 1488 C C . LEU A 1 194 ? 10.438 -15.922 -3.279 1 97.56 194 LEU A C 1
ATOM 1490 O O . LEU A 1 194 ? 9.633 -16.203 -4.168 1 97.56 194 LEU A O 1
ATOM 1494 N N . ILE A 1 195 ? 10.258 -14.961 -2.432 1 97.88 195 ILE A N 1
ATOM 1495 C CA . ILE A 1 195 ? 9.266 -13.906 -2.619 1 97.88 195 ILE A CA 1
ATOM 1496 C C . ILE A 1 195 ? 9.922 -12.688 -3.273 1 97.88 195 ILE A C 1
ATOM 1498 O O . ILE A 1 195 ? 10.898 -12.148 -2.752 1 97.88 195 ILE A O 1
ATOM 1502 N N . GLY A 1 196 ? 9.445 -12.297 -4.438 1 96.62 196 GLY A N 1
ATOM 1503 C CA . GLY A 1 196 ? 10.047 -11.188 -5.164 1 96.62 196 GLY A CA 1
ATOM 1504 C C . GLY A 1 196 ? 9.031 -10.195 -5.688 1 96.62 196 GLY A C 1
ATOM 1505 O O . GLY A 1 196 ? 7.891 -10.156 -5.219 1 96.62 196 GLY A O 1
ATOM 1506 N N . PHE A 1 197 ? 9.477 -9.305 -6.555 1 93.31 197 PHE A N 1
ATOM 1507 C CA . PHE A 1 197 ? 8.609 -8.305 -7.16 1 93.31 197 PHE A CA 1
ATOM 1508 C C . PHE A 1 197 ? 8.125 -8.758 -8.531 1 93.31 197 PHE A C 1
ATOM 1510 O O . PHE A 1 197 ? 8.75 -9.617 -9.164 1 93.31 197 PHE A O 1
ATOM 1517 N N . ASP A 1 198 ? 7.008 -8.219 -8.93 1 87.75 198 ASP A N 1
ATOM 1518 C CA . ASP A 1 198 ? 6.441 -8.562 -10.234 1 87.75 198 ASP A CA 1
ATOM 1519 C C . ASP A 1 198 ? 7.055 -7.715 -11.344 1 87.75 198 ASP A C 1
ATOM 1521 O O . ASP A 1 198 ? 7.707 -8.242 -12.25 1 87.75 198 ASP A O 1
ATOM 1525 N N . ARG A 1 199 ? 6.938 -6.402 -11.195 1 78.69 199 ARG A N 1
ATOM 1526 C CA . ARG A 1 199 ? 7.438 -5.5 -12.227 1 78.69 199 ARG A CA 1
ATOM 1527 C C . ARG A 1 199 ? 8.742 -4.84 -11.797 1 78.69 199 ARG A C 1
ATOM 1529 O O . ARG A 1 199 ? 9.594 -4.531 -12.641 1 78.69 199 ARG A O 1
ATOM 1536 N N . ASP A 1 200 ? 8.898 -4.605 -10.562 1 84.06 200 ASP A N 1
ATOM 1537 C CA . ASP A 1 200 ? 10.117 -4.02 -10.016 1 84.06 200 ASP A CA 1
ATOM 1538 C C . ASP A 1 200 ? 11.289 -4.992 -10.117 1 84.06 200 ASP A C 1
ATOM 1540 O O . ASP A 1 200 ? 11.219 -6.113 -9.609 1 84.06 200 ASP A O 1
ATOM 1544 N N . ASP A 1 201 ? 12.367 -4.559 -10.75 1 87.5 201 ASP A N 1
ATOM 1545 C CA . ASP A 1 201 ? 13.461 -5.492 -11.008 1 87.5 201 ASP A CA 1
ATOM 1546 C C . ASP A 1 201 ? 14.562 -5.348 -9.961 1 87.5 201 ASP A C 1
ATOM 1548 O O . ASP A 1 201 ? 15.672 -5.855 -10.148 1 87.5 201 ASP A O 1
ATOM 1552 N N . THR A 1 202 ? 14.344 -4.668 -8.914 1 88.56 202 THR A N 1
ATOM 1553 C CA . THR A 1 202 ? 15.344 -4.387 -7.891 1 88.56 202 THR A CA 1
ATOM 1554 C C . THR A 1 202 ? 15.969 -5.68 -7.371 1 88.56 202 THR A C 1
ATOM 1556 O O . THR A 1 202 ? 17.188 -5.793 -7.281 1 88.56 202 THR A O 1
ATOM 1559 N N . LEU A 1 203 ? 15.188 -6.656 -7.113 1 93.06 203 LEU A N 1
ATOM 1560 C CA . LEU A 1 203 ? 15.703 -7.91 -6.57 1 93.06 203 LEU A CA 1
ATOM 1561 C C . LEU A 1 203 ? 16.469 -8.688 -7.633 1 93.06 203 LEU A C 1
ATOM 1563 O O . LEU A 1 203 ? 17.5 -9.297 -7.336 1 93.06 203 LEU A O 1
ATOM 1567 N N . LEU A 1 204 ? 15.961 -8.68 -8.844 1 91.81 204 LEU A N 1
ATOM 1568 C CA . LEU A 1 204 ? 16.672 -9.359 -9.922 1 91.81 204 LEU A CA 1
ATOM 1569 C C . LEU A 1 204 ? 18.062 -8.773 -10.109 1 91.81 204 LEU A C 1
ATOM 1571 O O . LEU A 1 204 ? 19.047 -9.516 -10.227 1 91.81 204 LEU A O 1
ATOM 1575 N N . ARG A 1 205 ? 18.156 -7.477 -10.062 1 90.5 205 ARG A N 1
ATOM 1576 C CA . ARG A 1 205 ? 19.453 -6.801 -10.172 1 90.5 205 ARG A CA 1
ATOM 1577 C C . ARG A 1 205 ? 20.344 -7.137 -8.992 1 90.5 205 ARG A C 1
ATOM 1579 O O . ARG A 1 205 ? 21.562 -7.305 -9.148 1 90.5 205 ARG A O 1
ATOM 1586 N N . GLY A 1 206 ? 19.766 -7.211 -7.828 1 91.88 206 GLY A N 1
ATOM 1587 C CA . GLY A 1 206 ? 20.516 -7.586 -6.645 1 91.88 206 GLY A CA 1
ATOM 1588 C C . GLY A 1 206 ? 21.125 -8.969 -6.742 1 91.88 206 GLY A C 1
ATOM 1589 O O . GLY A 1 206 ? 22.312 -9.156 -6.457 1 91.88 206 GLY A O 1
ATOM 1590 N N . PHE A 1 207 ? 20.375 -9.914 -7.168 1 92.5 207 PHE A N 1
ATOM 1591 C CA . PHE A 1 207 ? 20.875 -11.273 -7.344 1 92.5 207 PHE A CA 1
ATOM 1592 C C . PHE A 1 207 ? 21.953 -11.312 -8.414 1 92.5 207 PHE A C 1
ATOM 1594 O O . PHE A 1 207 ? 22.969 -12 -8.258 1 92.5 207 PHE A O 1
ATOM 1601 N N . ALA A 1 208 ? 21.719 -10.602 -9.477 1 91.25 208 ALA A N 1
ATOM 1602 C CA . ALA A 1 208 ? 22.672 -10.578 -10.57 1 91.25 208 ALA A CA 1
ATOM 1603 C C . ALA A 1 208 ? 24.031 -10.062 -10.102 1 91.25 208 ALA A C 1
ATOM 1605 O O . ALA A 1 208 ? 25.078 -10.562 -10.531 1 91.25 208 ALA A O 1
ATOM 1606 N N . ARG A 1 209 ? 24.031 -9.07 -9.281 1 89.75 209 ARG A N 1
ATOM 1607 C CA . ARG A 1 209 ? 25.25 -8.5 -8.727 1 89.75 209 ARG A CA 1
ATOM 1608 C C . ARG A 1 209 ? 26.031 -9.539 -7.945 1 89.75 209 ARG A C 1
ATOM 1610 O O . ARG A 1 209 ? 27.25 -9.406 -7.77 1 89.75 209 ARG A O 1
ATOM 1617 N N . HIS A 1 210 ? 25.375 -10.539 -7.492 1 88.5 210 HIS A N 1
ATOM 1618 C CA . HIS A 1 210 ? 26.016 -11.594 -6.73 1 88.5 210 HIS A CA 1
ATOM 1619 C C . HIS A 1 210 ? 26.219 -12.852 -7.578 1 88.5 210 HIS A C 1
ATOM 1621 O O . HIS A 1 210 ? 26.391 -13.945 -7.043 1 88.5 210 HIS A O 1
ATOM 1627 N N . GLY A 1 211 ? 26 -12.711 -8.828 1 89.25 211 GLY A N 1
ATOM 1628 C CA . GLY A 1 211 ? 26.312 -13.773 -9.758 1 89.25 211 GLY A CA 1
ATOM 1629 C C . GLY A 1 211 ? 25.172 -14.734 -9.977 1 89.25 211 GLY A C 1
ATOM 1630 O O . GLY A 1 211 ? 25.359 -15.836 -10.516 1 89.25 211 GLY A O 1
ATOM 1631 N N . MET A 1 212 ? 24.078 -14.375 -9.492 1 89.5 212 MET A N 1
ATOM 1632 C CA . MET A 1 212 ? 22.891 -15.227 -9.656 1 89.5 212 MET A CA 1
ATOM 1633 C C . MET A 1 212 ? 21.906 -14.617 -10.648 1 89.5 212 MET A C 1
ATOM 1635 O O . MET A 1 212 ? 21.391 -13.523 -10.422 1 89.5 212 MET A O 1
ATOM 1639 N N . ALA A 1 213 ? 21.656 -15.289 -11.711 1 88.81 213 ALA A N 1
ATOM 1640 C CA . ALA A 1 213 ? 20.75 -14.797 -12.742 1 88.81 213 ALA A CA 1
ATOM 1641 C C . ALA A 1 213 ? 19.344 -15.344 -12.547 1 88.81 213 ALA A C 1
ATOM 1643 O O . ALA A 1 213 ? 19.031 -16.453 -12.977 1 88.81 213 ALA A O 1
ATOM 1644 N N . LEU A 1 214 ? 18.562 -14.562 -11.953 1 90.56 214 LEU A N 1
ATOM 1645 C CA . LEU A 1 214 ? 17.172 -14.938 -11.727 1 90.56 214 LEU A CA 1
ATOM 1646 C C . LEU A 1 214 ? 16.25 -14.25 -12.734 1 90.56 214 LEU A C 1
ATOM 1648 O O . LEU A 1 214 ? 16.609 -13.219 -13.297 1 90.56 214 LEU A O 1
ATOM 1652 N N . THR A 1 215 ? 15.18 -14.883 -13.008 1 86.38 215 THR A N 1
ATOM 1653 C CA . THR A 1 215 ? 14.055 -14.297 -13.727 1 86.38 215 THR A CA 1
ATOM 1654 C C . THR A 1 215 ? 12.812 -14.258 -12.844 1 86.38 215 THR A C 1
ATOM 1656 O O . THR A 1 215 ? 12.781 -14.867 -11.773 1 86.38 215 THR A O 1
ATOM 1659 N N . PRO A 1 216 ? 11.859 -13.484 -13.227 1 85.75 216 PRO A N 1
ATOM 1660 C CA . PRO A 1 216 ? 10.633 -13.453 -12.43 1 85.75 216 PRO A CA 1
ATOM 1661 C C . PRO A 1 216 ? 10.023 -14.836 -12.219 1 85.75 216 PRO A C 1
ATOM 1663 O O . PRO A 1 216 ? 9.367 -15.078 -11.203 1 85.75 216 PRO A O 1
ATOM 1666 N N . ALA A 1 217 ? 10.281 -15.758 -13.094 1 85.06 217 ALA A N 1
ATOM 1667 C CA . ALA A 1 217 ? 9.75 -17.109 -13.008 1 85.06 217 ALA A CA 1
ATOM 1668 C C . ALA A 1 217 ? 10.367 -17.875 -11.836 1 85.06 217 ALA A C 1
ATOM 1670 O O . ALA A 1 217 ? 9.859 -18.922 -11.43 1 85.06 217 ALA A O 1
ATOM 1671 N N . ASP A 1 218 ? 11.453 -17.344 -11.336 1 91.44 218 ASP A N 1
ATOM 1672 C CA . ASP A 1 218 ? 12.141 -18.016 -10.234 1 91.44 218 ASP A CA 1
ATOM 1673 C C . ASP A 1 218 ? 11.484 -17.672 -8.898 1 91.44 218 ASP A C 1
ATOM 1675 O O . ASP A 1 218 ? 11.773 -18.312 -7.879 1 91.44 218 ASP A O 1
ATOM 1679 N N . PHE A 1 219 ? 10.594 -16.703 -8.906 1 94.31 219 PHE A N 1
ATOM 1680 C CA . PHE A 1 219 ? 9.883 -16.359 -7.68 1 94.31 219 PHE A CA 1
ATOM 1681 C C . PHE A 1 219 ? 8.625 -17.203 -7.52 1 94.31 219 PHE A C 1
ATOM 1683 O O . PHE A 1 219 ? 7.82 -17.297 -8.445 1 94.31 219 PHE A O 1
ATOM 1690 N N . ALA A 1 220 ? 8.469 -17.812 -6.34 1 94.44 220 ALA A N 1
ATOM 1691 C CA . ALA A 1 220 ? 7.25 -18.562 -6.027 1 94.44 220 ALA A CA 1
ATOM 1692 C C . ALA A 1 220 ? 6.059 -17.625 -5.855 1 94.44 220 ALA A C 1
ATOM 1694 O O . ALA A 1 220 ? 4.93 -17.969 -6.207 1 94.44 220 ALA A O 1
ATOM 1695 N N . LEU A 1 221 ? 6.293 -16.469 -5.246 1 95.81 221 LEU A N 1
ATOM 1696 C CA . LEU A 1 221 ? 5.332 -15.391 -5.055 1 95.81 221 LEU A CA 1
ATOM 1697 C C . LEU A 1 221 ? 5.906 -14.062 -5.531 1 95.81 221 LEU A C 1
ATOM 1699 O O . LEU A 1 221 ? 7.055 -13.727 -5.227 1 95.81 221 LEU A O 1
ATOM 1703 N N . ARG A 1 222 ? 5.141 -13.344 -6.332 1 95.25 222 ARG A N 1
ATOM 1704 C CA . ARG A 1 222 ? 5.559 -12.031 -6.805 1 95.25 222 ARG A CA 1
ATOM 1705 C C . ARG A 1 222 ? 4.523 -10.969 -6.453 1 95.25 222 ARG A C 1
ATOM 1707 O O . ARG A 1 222 ? 3.32 -11.195 -6.594 1 95.25 222 ARG A O 1
ATOM 1714 N N . CYS A 1 223 ? 4.965 -9.883 -5.984 1 95.06 223 CYS A N 1
ATOM 1715 C CA . CYS A 1 223 ? 4.102 -8.766 -5.617 1 95.06 223 CYS A CA 1
ATOM 1716 C C . CYS A 1 223 ? 4.891 -7.465 -5.547 1 95.06 223 CYS A C 1
ATOM 1718 O O . CYS A 1 223 ? 5.93 -7.402 -4.891 1 95.06 223 CYS A O 1
ATOM 1720 N N . ASP A 1 224 ? 4.344 -6.449 -6.191 1 91.81 224 ASP A N 1
ATOM 1721 C CA . ASP A 1 224 ? 5.066 -5.184 -6.156 1 91.81 224 ASP A CA 1
ATOM 1722 C C . ASP A 1 224 ? 4.711 -4.383 -4.906 1 91.81 224 ASP A C 1
ATOM 1724 O O . ASP A 1 224 ? 5.398 -3.414 -4.566 1 91.81 224 ASP A O 1
ATOM 1728 N N . ASN A 1 225 ? 3.584 -4.676 -4.32 1 94.44 225 ASN A N 1
ATOM 1729 C CA . ASN A 1 225 ? 3.309 -4.102 -3.006 1 94.44 225 ASN A CA 1
ATOM 1730 C C . ASN A 1 225 ? 4.223 -4.688 -1.934 1 94.44 225 ASN A C 1
ATOM 1732 O O . ASN A 1 225 ? 4.078 -5.855 -1.562 1 94.44 225 ASN A O 1
ATOM 1736 N N . GLN A 1 226 ? 5.094 -3.9 -1.456 1 96.56 226 GLN A N 1
ATOM 1737 C CA . GLN A 1 226 ? 6.148 -4.398 -0.582 1 96.56 226 GLN A CA 1
ATOM 1738 C C . GLN A 1 226 ? 5.59 -4.832 0.769 1 96.56 226 GLN A C 1
ATOM 1740 O O . GLN A 1 226 ? 6.105 -5.762 1.392 1 96.56 226 GLN A O 1
ATOM 1745 N N . LEU A 1 227 ? 4.531 -4.195 1.179 1 98.19 227 LEU A N 1
ATOM 1746 C CA . LEU A 1 227 ? 3.906 -4.57 2.443 1 98.19 227 LEU A CA 1
ATOM 1747 C C . LEU A 1 227 ? 3.256 -5.945 2.344 1 98.19 227 LEU A C 1
ATOM 1749 O O . LEU A 1 227 ? 3.365 -6.758 3.266 1 98.19 227 LEU A O 1
ATOM 1753 N N . ALA A 1 228 ? 2.605 -6.207 1.244 1 97.81 228 ALA A N 1
ATOM 1754 C CA . ALA A 1 228 ? 2.047 -7.535 1.015 1 97.81 228 ALA A CA 1
ATOM 1755 C C . ALA A 1 228 ? 3.146 -8.594 0.972 1 97.81 228 ALA A C 1
ATOM 1757 O O . ALA A 1 228 ? 2.975 -9.695 1.492 1 97.81 228 ALA A O 1
ATOM 1758 N N . GLY A 1 229 ? 4.238 -8.273 0.312 1 97.88 229 GLY A N 1
ATOM 1759 C CA . GLY A 1 229 ? 5.375 -9.18 0.298 1 97.88 229 GLY A CA 1
ATOM 1760 C C . GLY A 1 229 ? 5.887 -9.523 1.686 1 97.88 229 GLY A C 1
ATOM 1761 O O . GLY A 1 229 ? 6.172 -10.68 1.98 1 97.88 229 GLY A O 1
ATOM 1762 N N . LEU A 1 230 ? 5.988 -8.523 2.555 1 98.19 230 LEU A N 1
ATOM 1763 C CA . LEU A 1 230 ? 6.434 -8.727 3.928 1 98.19 230 LEU A CA 1
ATOM 1764 C C . LEU A 1 230 ? 5.449 -9.609 4.695 1 98.19 230 LEU A C 1
ATOM 1766 O O . LEU A 1 230 ? 5.855 -10.469 5.48 1 98.19 230 LEU A O 1
ATOM 1770 N N . ALA A 1 231 ? 4.172 -9.406 4.457 1 98.44 231 ALA A N 1
ATOM 1771 C CA . ALA A 1 231 ? 3.148 -10.203 5.129 1 98.44 231 ALA A CA 1
ATOM 1772 C C . ALA A 1 231 ? 3.215 -11.664 4.691 1 98.44 231 ALA A C 1
ATOM 1774 O O . ALA A 1 231 ? 3.031 -12.57 5.508 1 98.44 231 ALA A O 1
ATOM 1775 N N . LEU A 1 232 ? 3.465 -11.875 3.387 1 98.06 232 LEU A N 1
ATOM 1776 C CA . LEU A 1 232 ? 3.611 -13.234 2.869 1 98.06 232 LEU A CA 1
ATOM 1777 C C . LEU A 1 232 ? 4.812 -13.93 3.502 1 98.06 232 LEU A C 1
ATOM 1779 O O . LEU A 1 232 ? 4.727 -15.102 3.875 1 98.06 232 LEU A O 1
ATOM 1783 N N . LEU A 1 233 ? 5.863 -13.141 3.619 1 97.19 233 LEU A N 1
ATOM 1784 C CA . LEU A 1 233 ? 7.07 -13.625 4.281 1 97.19 233 LEU A CA 1
ATOM 1785 C C . LEU A 1 233 ? 6.781 -14.008 5.727 1 97.19 233 LEU A C 1
ATOM 1787 O O . LEU A 1 233 ? 7.176 -15.086 6.18 1 97.19 233 LEU A O 1
ATOM 1791 N N . ALA A 1 234 ? 6.105 -13.18 6.426 1 97.94 234 ALA A N 1
ATOM 1792 C CA . ALA A 1 234 ? 5.789 -13.383 7.836 1 97.94 234 ALA A CA 1
ATOM 1793 C C . ALA A 1 234 ? 4.828 -14.555 8.023 1 97.94 234 ALA A C 1
ATOM 1795 O O . ALA A 1 234 ? 4.785 -15.164 9.094 1 97.94 234 ALA A O 1
ATOM 1796 N N . ALA A 1 235 ? 4.094 -14.898 7.004 1 97.75 235 ALA A N 1
ATOM 1797 C CA . ALA A 1 235 ? 3.145 -16.016 7.051 1 97.75 235 ALA A CA 1
ATOM 1798 C C . ALA A 1 235 ? 3.826 -17.328 6.699 1 97.75 235 ALA A C 1
ATOM 1800 O O . ALA A 1 235 ? 3.178 -18.375 6.648 1 97.75 235 ALA A O 1
ATOM 1801 N N . GLY A 1 236 ? 5.109 -17.266 6.398 1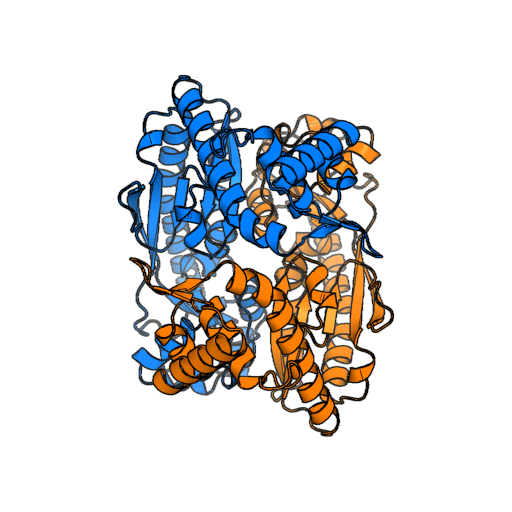 97.62 236 GLY A N 1
ATOM 1802 C CA . GLY A 1 236 ? 5.855 -18.469 6.086 1 97.62 236 GLY A CA 1
ATOM 1803 C C . GLY A 1 236 ? 5.82 -18.828 4.613 1 97.62 236 GLY A C 1
ATOM 1804 O O . GLY A 1 236 ? 5.918 -20 4.254 1 97.62 236 GLY A O 1
ATOM 1805 N N . GLY A 1 237 ? 5.637 -17.844 3.785 1 97.44 237 GLY A N 1
ATOM 1806 C CA . GLY A 1 237 ? 5.512 -18.094 2.357 1 97.44 237 GLY A CA 1
ATOM 1807 C C . GLY A 1 237 ? 6.848 -18.328 1.676 1 97.44 237 GLY A C 1
ATOM 1808 O O . GLY A 1 237 ? 6.895 -18.766 0.525 1 97.44 237 GLY A O 1
ATOM 1809 N N . GLY A 1 238 ? 7.93 -18.062 2.367 1 97.94 238 GLY A N 1
ATOM 1810 C CA . GLY A 1 238 ? 9.25 -18.234 1.781 1 97.94 238 GLY A CA 1
ATOM 1811 C C . GLY A 1 238 ? 10.266 -17.25 2.316 1 97.94 238 GLY A C 1
ATOM 1812 O O . GLY A 1 238 ? 10.125 -16.734 3.432 1 97.94 238 GLY A O 1
ATOM 1813 N N . VAL A 1 239 ? 11.32 -17.078 1.504 1 98.12 239 VAL A N 1
ATOM 1814 C CA . VAL A 1 239 ? 12.414 -16.172 1.835 1 98.12 239 VAL A CA 1
ATOM 1815 C C . VAL A 1 239 ? 12.234 -14.844 1.095 1 98.12 239 VAL A C 1
ATOM 1817 O O . VAL A 1 239 ? 11.891 -14.828 -0.09 1 98.12 239 VAL A O 1
ATOM 1820 N N . GLY A 1 240 ? 12.312 -13.766 1.768 1 97.81 240 GLY A N 1
ATOM 1821 C CA . GLY A 1 240 ? 12.273 -12.43 1.188 1 97.81 240 GLY A CA 1
ATOM 1822 C C . GLY A 1 240 ? 13.359 -11.516 1.727 1 97.81 240 GLY A C 1
ATOM 1823 O O . GLY A 1 240 ? 14.328 -11.984 2.34 1 97.81 240 GLY A O 1
ATOM 1824 N N . PHE A 1 241 ? 13.281 -10.258 1.396 1 97.44 241 PHE A N 1
ATOM 1825 C CA . PHE A 1 241 ? 14.234 -9.227 1.801 1 97.44 241 PHE A CA 1
ATOM 1826 C C . PHE A 1 241 ? 13.516 -8.047 2.434 1 97.44 241 PHE A C 1
ATOM 1828 O O . PHE A 1 241 ? 12.461 -7.625 1.959 1 97.44 241 PHE A O 1
ATOM 1835 N N . ALA A 1 242 ? 14.047 -7.559 3.508 1 97.31 242 ALA A N 1
ATOM 1836 C CA . ALA A 1 242 ? 13.43 -6.461 4.246 1 97.31 242 ALA A CA 1
ATOM 1837 C C . ALA A 1 242 ? 14.484 -5.57 4.895 1 97.31 242 ALA A C 1
ATOM 1839 O O . ALA A 1 242 ? 15.609 -6.012 5.152 1 97.31 242 ALA A O 1
ATOM 1840 N N . ALA A 1 243 ? 14.109 -4.273 5.031 1 97.06 243 ALA A N 1
ATOM 1841 C CA . ALA A 1 243 ? 14.93 -3.451 5.922 1 97.06 243 ALA A CA 1
ATOM 1842 C C . ALA A 1 243 ? 14.953 -4.031 7.332 1 97.06 243 ALA A C 1
ATOM 1844 O O . ALA A 1 243 ? 13.922 -4.469 7.852 1 97.06 243 ALA A O 1
ATOM 1845 N N . ARG A 1 244 ? 16.062 -4.031 7.965 1 96.5 244 ARG A N 1
ATOM 1846 C CA . ARG A 1 244 ? 16.266 -4.672 9.266 1 96.5 244 ARG A CA 1
ATOM 1847 C C . ARG A 1 244 ? 15.32 -4.082 10.312 1 96.5 244 ARG A C 1
ATOM 1849 O O . ARG A 1 244 ? 14.852 -4.793 11.203 1 96.5 244 ARG A O 1
ATOM 1856 N N . TYR A 1 245 ? 15.008 -2.779 10.242 1 97 245 TYR A N 1
ATOM 1857 C CA . TYR A 1 245 ? 14.242 -2.102 11.281 1 97 245 TYR A CA 1
ATOM 1858 C C . TYR A 1 245 ? 12.797 -2.588 11.289 1 97 245 TYR A C 1
ATOM 1860 O O . TYR A 1 245 ? 12.047 -2.305 12.227 1 97 245 TYR A O 1
ATOM 1868 N N . VAL A 1 246 ? 12.367 -3.359 10.242 1 97.69 246 VAL A N 1
ATOM 1869 C CA . VAL A 1 246 ? 11 -3.857 10.141 1 97.69 246 VAL A CA 1
ATOM 1870 C C . VAL A 1 246 ? 10.859 -5.148 10.945 1 97.69 246 VAL A C 1
ATOM 1872 O O . VAL A 1 246 ? 9.758 -5.492 11.391 1 97.69 246 VAL A O 1
ATOM 1875 N N . LEU A 1 247 ? 11.906 -5.91 11.195 1 96.75 247 LEU A N 1
ATOM 1876 C CA . LEU A 1 247 ? 11.898 -7.293 11.656 1 96.75 247 LEU A CA 1
ATOM 1877 C C . LEU A 1 247 ? 11.258 -7.402 13.039 1 96.75 247 LEU A C 1
ATOM 1879 O O . LEU A 1 247 ? 10.477 -8.312 13.297 1 96.75 247 LEU A O 1
ATOM 1883 N N . PRO A 1 248 ? 11.539 -6.453 13.969 1 95.56 248 PRO A N 1
ATOM 1884 C CA . PRO A 1 248 ? 10.93 -6.57 15.297 1 95.56 248 PRO A CA 1
ATOM 1885 C C . PRO A 1 248 ? 9.406 -6.555 15.25 1 95.56 248 PRO A C 1
ATOM 1887 O O . PRO A 1 248 ? 8.75 -7.008 16.203 1 95.56 248 PRO A O 1
ATOM 1890 N N . ARG A 1 249 ? 8.836 -6.102 14.164 1 95.06 249 ARG A N 1
ATOM 1891 C CA . ARG A 1 249 ? 7.387 -6 14.039 1 95.06 249 ARG A CA 1
ATOM 1892 C C . ARG A 1 249 ? 6.816 -7.184 13.266 1 95.06 249 ARG A C 1
ATOM 1894 O O . ARG A 1 249 ? 5.633 -7.203 12.93 1 95.06 249 ARG A O 1
ATOM 1901 N N . LEU A 1 250 ? 7.621 -8.109 12.898 1 96.38 250 LEU A N 1
ATOM 1902 C CA . LEU A 1 250 ? 7.219 -9.344 12.227 1 96.38 250 LEU A CA 1
ATOM 1903 C C . LEU A 1 250 ? 7.527 -10.562 13.086 1 96.38 250 LEU A C 1
ATOM 1905 O O . LEU A 1 250 ? 8.531 -11.242 12.867 1 96.38 250 LEU A O 1
ATOM 1909 N N . PRO A 1 251 ? 6.629 -10.859 13.984 1 94.06 251 PRO A N 1
ATOM 1910 C CA . PRO A 1 251 ? 6.902 -11.969 14.898 1 94.06 251 PRO A CA 1
ATOM 1911 C C . PRO A 1 251 ? 7.223 -13.273 14.172 1 94.06 251 PRO A C 1
ATOM 1913 O O . PRO A 1 251 ? 6.531 -13.633 13.211 1 94.06 251 PRO A O 1
ATOM 1916 N N . GLY A 1 252 ? 8.328 -13.875 14.641 1 96.31 252 GLY A N 1
ATOM 1917 C CA . GLY A 1 252 ? 8.711 -15.172 14.094 1 96.31 252 GLY A CA 1
ATOM 1918 C C . GLY A 1 252 ? 9.648 -15.062 12.906 1 96.31 252 GLY A C 1
ATOM 1919 O O . GLY A 1 252 ? 10.227 -16.062 12.477 1 96.31 252 GLY A O 1
ATOM 1920 N N . VAL A 1 253 ? 9.805 -13.844 12.359 1 97.88 253 VAL A N 1
ATOM 1921 C CA . VAL A 1 253 ? 10.688 -13.656 11.211 1 97.88 253 VAL A CA 1
ATOM 1922 C C . VAL A 1 253 ? 12.125 -13.461 11.695 1 97.88 253 VAL A C 1
ATOM 1924 O O . VAL A 1 253 ? 12.375 -12.688 12.617 1 97.88 253 VAL A O 1
ATOM 1927 N N . VAL A 1 254 ? 13.07 -14.188 11.094 1 97.19 254 VAL A N 1
ATOM 1928 C CA . VAL A 1 254 ? 14.469 -14.125 11.516 1 97.19 254 VAL A CA 1
ATOM 1929 C C . VAL A 1 254 ? 15.344 -13.781 10.312 1 97.19 254 VAL A C 1
ATOM 1931 O O . VAL A 1 254 ? 15.055 -14.195 9.188 1 97.19 254 VAL A O 1
ATOM 1934 N N . PRO A 1 255 ? 16.438 -13.008 10.531 1 97.06 255 PRO A N 1
ATOM 1935 C CA . PRO A 1 255 ? 17.391 -12.727 9.445 1 97.06 255 PRO A CA 1
ATOM 1936 C C . PRO A 1 255 ? 18.188 -13.961 9.031 1 97.06 255 PRO A C 1
ATOM 1938 O O . PRO A 1 255 ? 18.422 -14.852 9.852 1 97.06 255 PRO A O 1
ATOM 1941 N N . LEU A 1 256 ? 18.484 -13.984 7.785 1 97.12 256 LEU A N 1
ATOM 1942 C CA . LEU A 1 256 ? 19.281 -15.055 7.199 1 97.12 256 LEU A CA 1
ATOM 1943 C C . LEU A 1 256 ? 20.609 -14.531 6.664 1 97.12 256 LEU A C 1
ATOM 1945 O O . LEU A 1 256 ? 20.719 -13.352 6.305 1 97.12 256 LEU A O 1
ATOM 1949 N N . LEU A 1 257 ? 21.609 -15.391 6.723 1 94.69 257 LEU A N 1
ATOM 1950 C CA . LEU A 1 257 ? 22.891 -15.117 6.07 1 94.69 257 LEU A CA 1
ATOM 1951 C C . LEU A 1 257 ? 23.422 -13.75 6.477 1 94.69 257 LEU A C 1
ATOM 1953 O O . LEU A 1 257 ? 23.594 -12.867 5.633 1 94.69 257 LEU A O 1
ATOM 1957 N N . PRO A 1 258 ? 23.719 -13.523 7.723 1 89.62 258 PRO A N 1
ATOM 1958 C CA . PRO A 1 258 ? 24.156 -12.219 8.242 1 89.62 258 PRO A CA 1
ATOM 1959 C C . PRO A 1 258 ? 25.328 -11.641 7.465 1 89.62 258 PRO A C 1
ATOM 1961 O O . PRO A 1 258 ? 25.516 -10.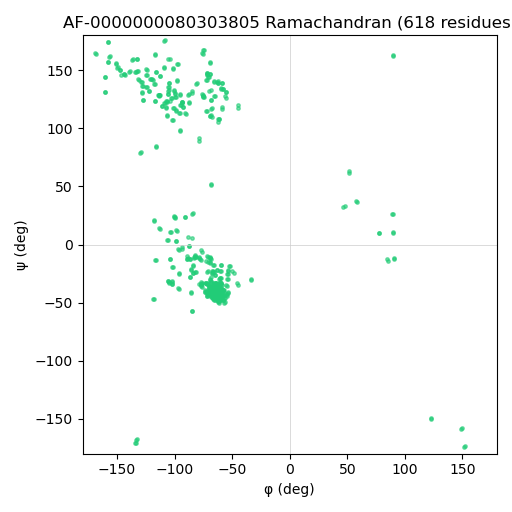422 7.445 1 89.62 258 PRO A O 1
ATOM 1964 N N . ALA A 1 259 ? 26.031 -12.461 6.734 1 89.94 259 ALA A N 1
ATOM 1965 C CA . ALA A 1 259 ? 27.219 -11.984 6.039 1 89.94 259 ALA A CA 1
ATOM 1966 C C . ALA A 1 259 ? 26.906 -11.633 4.586 1 89.94 259 ALA A C 1
ATOM 1968 O O . ALA A 1 259 ? 27.781 -11.203 3.838 1 89.94 259 ALA A O 1
ATOM 1969 N N . LEU A 1 260 ? 25.688 -11.867 4.137 1 91.44 260 LEU A N 1
ATOM 1970 C CA . LEU A 1 260 ? 25.297 -11.516 2.777 1 91.44 260 LEU A CA 1
ATOM 1971 C C . LEU A 1 260 ? 25.469 -10.016 2.537 1 91.44 260 LEU A C 1
ATOM 1973 O O . LEU A 1 260 ? 24.859 -9.203 3.238 1 91.44 260 LEU A O 1
ATOM 1977 N N . PRO A 1 261 ? 26.312 -9.633 1.622 1 90.88 261 PRO A N 1
ATOM 1978 C CA . PRO A 1 261 ? 26.594 -8.211 1.419 1 90.88 261 PRO A CA 1
ATOM 1979 C C . PRO A 1 261 ? 25.5 -7.512 0.609 1 90.88 261 PRO A C 1
ATOM 1981 O O . PRO A 1 261 ? 25.594 -7.418 -0.617 1 90.88 261 PRO A O 1
ATOM 1984 N N . ILE A 1 262 ? 24.5 -6.992 1.196 1 93.44 262 ILE A N 1
ATOM 1985 C CA . ILE A 1 262 ? 23.469 -6.176 0.56 1 93.44 262 ILE A CA 1
ATOM 1986 C C . ILE A 1 262 ? 23.703 -4.707 0.909 1 93.44 262 ILE A C 1
ATOM 1988 O O . ILE A 1 262 ? 23.766 -4.344 2.086 1 93.44 262 ILE A O 1
ATOM 1992 N N . PRO A 1 263 ? 23.844 -3.852 -0.13 1 92.38 263 PRO A N 1
ATOM 1993 C CA . PRO A 1 263 ? 24 -2.428 0.171 1 92.38 263 PRO A CA 1
ATOM 1994 C C . PRO A 1 263 ? 22.844 -1.854 0.97 1 92.38 263 PRO A C 1
ATOM 1996 O O . PRO A 1 263 ? 21.672 -2.148 0.674 1 92.38 263 PRO A O 1
ATOM 1999 N N . PRO A 1 264 ? 23.203 -1.107 1.997 1 95.12 264 PRO A N 1
ATOM 2000 C CA . PRO A 1 264 ? 22.125 -0.457 2.738 1 95.12 264 PRO A CA 1
ATOM 2001 C C . PRO A 1 264 ? 21.438 0.646 1.936 1 95.12 264 PRO A C 1
ATOM 2003 O O . PRO A 1 264 ? 21.969 1.102 0.923 1 95.12 264 PRO A O 1
ATOM 2006 N N . MET A 1 265 ? 20.203 0.904 2.344 1 94.25 265 MET A N 1
ATOM 2007 C CA . MET A 1 265 ? 19.469 1.994 1.724 1 94.25 265 MET A CA 1
ATOM 2008 C C . MET A 1 265 ? 19.594 3.275 2.541 1 94.25 265 MET A C 1
ATOM 2010 O O . MET A 1 265 ? 19.391 3.266 3.756 1 94.25 265 MET A O 1
ATOM 2014 N N . PRO A 1 266 ? 19.953 4.355 1.885 1 95.44 266 PRO A N 1
ATOM 2015 C CA . PRO A 1 266 ? 19.969 5.613 2.635 1 95.44 266 PRO A CA 1
ATOM 2016 C C . PRO A 1 266 ? 18.562 6.129 2.953 1 95.44 266 PRO A C 1
ATOM 2018 O O . PRO A 1 266 ? 17.625 5.895 2.184 1 95.44 266 PRO A O 1
ATOM 2021 N N . CYS A 1 267 ? 18.422 6.742 4.051 1 96.88 267 CYS A N 1
ATOM 2022 C CA . CYS A 1 267 ? 17.188 7.434 4.43 1 96.88 267 CYS A CA 1
ATOM 2023 C C . CYS A 1 267 ? 17.406 8.945 4.453 1 96.88 267 CYS A C 1
ATOM 2025 O O . CYS A 1 267 ? 18.219 9.445 5.215 1 96.88 267 CYS A O 1
ATOM 2027 N N . TRP A 1 268 ? 16.672 9.602 3.637 1 95.38 268 TRP A N 1
ATOM 2028 C CA . TRP A 1 268 ? 16.828 11.039 3.494 1 95.38 268 TRP A CA 1
ATOM 2029 C C . TRP A 1 268 ? 15.555 11.781 3.867 1 95.38 268 TRP A C 1
ATOM 2031 O O . TRP A 1 268 ? 14.453 11.305 3.588 1 95.38 268 TRP A O 1
ATOM 2041 N N . LEU A 1 269 ? 15.711 12.859 4.48 1 95.25 269 LEU A N 1
ATOM 2042 C CA . LEU A 1 269 ? 14.688 13.883 4.672 1 95.25 269 LEU A CA 1
ATOM 2043 C C . LEU A 1 269 ? 14.906 15.047 3.723 1 95.25 269 LEU A C 1
ATOM 2045 O O . LEU A 1 269 ? 16.016 15.586 3.633 1 95.25 269 LEU A O 1
ATOM 2049 N N . ALA A 1 270 ? 13.883 15.398 2.949 1 92.31 270 ALA A N 1
ATOM 2050 C CA . ALA A 1 270 ? 14.047 16.453 1.961 1 92.31 270 ALA A CA 1
ATOM 2051 C C . ALA A 1 270 ? 12.898 17.469 2.033 1 92.31 270 ALA A C 1
ATOM 2053 O O . ALA A 1 270 ? 11.773 17.109 2.398 1 92.31 270 ALA A O 1
ATOM 2054 N N . VAL A 1 271 ? 13.156 18.656 1.726 1 88.25 271 VAL A N 1
ATOM 2055 C CA . VAL A 1 271 ? 12.172 19.734 1.679 1 88.25 271 VAL A CA 1
ATOM 2056 C C . VAL A 1 271 ? 12.5 20.688 0.535 1 88.25 271 VAL A C 1
ATOM 2058 O O . VAL A 1 271 ? 13.664 20.797 0.132 1 88.25 271 VAL A O 1
ATOM 2061 N N . HIS A 1 272 ? 11.445 21.203 -0.001 1 79.19 272 HIS A N 1
ATOM 2062 C CA . HIS A 1 272 ? 11.695 22.234 -1.01 1 79.19 272 HIS A CA 1
ATOM 2063 C C . HIS A 1 272 ? 12.344 23.469 -0.395 1 79.19 272 HIS A C 1
ATOM 2065 O O . HIS A 1 272 ? 11.938 23.922 0.673 1 79.19 272 HIS A O 1
ATOM 2071 N N . ARG A 1 273 ? 13.297 24.078 -1.062 1 77.75 273 ARG A N 1
ATOM 2072 C CA . ARG A 1 273 ? 14.07 25.203 -0.566 1 77.75 273 ARG A CA 1
ATOM 2073 C C . ARG A 1 273 ? 13.156 26.391 -0.241 1 77.75 273 ARG A C 1
ATOM 2075 O O . ARG A 1 273 ? 13.422 27.141 0.702 1 77.75 273 ARG A O 1
ATOM 2082 N N . GLY A 1 274 ? 12.133 26.516 -0.969 1 75.88 274 GLY A N 1
ATOM 2083 C CA . GLY A 1 274 ? 11.211 27.625 -0.797 1 75.88 274 GLY A CA 1
ATOM 2084 C C . GLY A 1 274 ? 10.383 27.516 0.468 1 75.88 274 GLY A C 1
ATOM 2085 O O . GLY A 1 274 ? 9.766 28.5 0.895 1 75.88 274 GLY A O 1
ATOM 2086 N N . LEU A 1 275 ? 10.438 26.375 1.135 1 80.75 275 LEU A N 1
ATOM 2087 C CA . LEU A 1 275 ? 9.602 26.172 2.309 1 80.75 275 LEU A CA 1
ATOM 2088 C C . LEU A 1 275 ? 10.43 26.234 3.588 1 80.75 275 LEU A C 1
ATOM 2090 O O . LEU A 1 275 ? 9.891 26.094 4.688 1 80.75 275 LEU A O 1
ATOM 2094 N N . ARG A 1 276 ? 11.633 26.516 3.508 1 78.38 276 ARG A N 1
ATOM 2095 C CA . ARG A 1 276 ? 12.523 26.531 4.664 1 78.38 276 ARG A CA 1
ATOM 2096 C C . ARG A 1 276 ? 12.133 27.656 5.629 1 78.38 276 ARG A C 1
ATOM 2098 O O . ARG A 1 276 ? 12.422 27.578 6.824 1 78.38 276 ARG A O 1
ATOM 2105 N N . GLY A 1 277 ? 11.477 28.641 5.121 1 79 277 GLY A N 1
ATOM 2106 C CA . GLY A 1 277 ? 11.094 29.766 5.965 1 79 277 GLY A CA 1
ATOM 2107 C C . GLY A 1 277 ? 9.773 29.531 6.684 1 79 277 GLY A C 1
ATOM 2108 O O . GLY A 1 277 ? 9.414 30.297 7.586 1 79 277 GLY A O 1
ATOM 2109 N N . SER A 1 278 ? 9.039 28.547 6.305 1 85.31 278 SER A N 1
ATOM 2110 C CA . SER A 1 278 ? 7.762 28.234 6.934 1 85.31 278 SER A CA 1
ATOM 2111 C C . SER A 1 278 ? 7.961 27.641 8.32 1 85.31 278 SER A C 1
ATOM 2113 O O . SER A 1 278 ? 8.547 26.562 8.453 1 85.31 278 SER A O 1
ATOM 2115 N N . ALA A 1 279 ? 7.512 28.344 9.359 1 89.88 279 ALA A N 1
ATOM 2116 C CA . ALA A 1 279 ? 7.629 27.859 10.727 1 89.88 279 ALA A CA 1
ATOM 2117 C C . ALA A 1 279 ? 6.938 26.5 10.883 1 89.88 279 ALA A C 1
ATOM 2119 O O . ALA A 1 279 ? 7.434 25.625 11.594 1 89.88 279 ALA A O 1
ATOM 2120 N N . LEU A 1 280 ? 5.754 26.375 10.188 1 91.06 280 LEU A N 1
ATOM 2121 C CA . LEU A 1 280 ? 4.977 25.141 10.227 1 91.06 280 LEU A CA 1
ATOM 2122 C C . LEU A 1 280 ? 5.777 23.984 9.641 1 91.06 280 LEU A C 1
ATOM 2124 O O . LEU A 1 280 ? 5.922 22.938 10.289 1 91.06 280 LEU A O 1
ATOM 2128 N N . VAL A 1 281 ? 6.352 24.141 8.484 1 91.69 281 VAL A N 1
ATOM 2129 C CA . VAL A 1 281 ? 7.105 23.094 7.797 1 91.69 281 VAL A CA 1
ATOM 2130 C C . VAL A 1 281 ? 8.383 22.781 8.578 1 91.69 281 VAL A C 1
ATOM 2132 O O . VAL A 1 281 ? 8.758 21.609 8.727 1 91.69 281 VAL A O 1
ATOM 2135 N N . ARG A 1 282 ? 9 23.797 9.125 1 93.06 282 ARG A N 1
ATOM 2136 C CA . ARG A 1 282 ? 10.219 23.625 9.906 1 93.06 282 ARG A CA 1
ATOM 2137 C C . ARG A 1 282 ? 9.945 22.797 11.164 1 93.06 282 ARG A C 1
ATOM 2139 O O . ARG A 1 282 ? 10.758 21.953 11.539 1 93.06 282 ARG A O 1
ATOM 2146 N N . ARG A 1 283 ? 8.867 23.094 11.789 1 95.19 283 ARG A N 1
ATOM 2147 C CA . ARG A 1 283 ? 8.516 22.344 13 1 95.19 283 ARG A CA 1
ATOM 2148 C C . ARG A 1 283 ? 8.344 20.859 12.695 1 95.19 283 ARG A C 1
ATOM 2150 O O . ARG A 1 283 ? 8.844 20.016 13.43 1 95.19 283 ARG A O 1
ATOM 2157 N N . VAL A 1 284 ? 7.621 20.547 11.609 1 96.69 284 VAL A N 1
ATOM 2158 C CA . VAL A 1 284 ? 7.414 19.156 11.211 1 96.69 284 VAL A CA 1
ATOM 2159 C C . VAL A 1 284 ? 8.742 18.531 10.805 1 96.69 284 VAL A C 1
ATOM 2161 O O . VAL A 1 284 ? 9.047 17.391 11.188 1 96.69 284 VAL A O 1
ATOM 2164 N N . TRP A 1 285 ? 9.539 19.312 10.086 1 96.19 285 TRP A N 1
ATOM 2165 C CA . TRP A 1 285 ? 10.867 18.859 9.672 1 96.19 285 TRP A CA 1
ATOM 2166 C C . TRP A 1 285 ? 11.703 18.453 10.883 1 96.19 285 TRP A C 1
ATOM 2168 O O . TRP A 1 285 ? 12.289 17.375 10.898 1 96.19 285 TRP A O 1
ATOM 2178 N N . ASP A 1 286 ? 11.734 19.328 11.852 1 97.25 286 ASP A N 1
ATOM 2179 C CA . ASP A 1 286 ? 12.547 19.094 13.039 1 97.25 286 ASP A CA 1
ATOM 2180 C C . ASP A 1 286 ? 12.078 17.844 13.781 1 97.25 286 ASP A C 1
ATOM 2182 O O . ASP A 1 286 ? 12.898 17.062 14.266 1 97.25 286 ASP A O 1
ATOM 2186 N N . HIS A 1 287 ? 10.805 17.625 13.883 1 97.62 287 HIS A N 1
ATOM 2187 C CA . HIS A 1 287 ? 10.266 16.438 14.547 1 97.62 287 HIS A CA 1
ATOM 2188 C C . HIS A 1 287 ? 10.656 15.164 13.805 1 97.62 287 HIS A C 1
ATOM 2190 O O . HIS A 1 287 ? 11.039 14.172 14.43 1 97.62 287 HIS A O 1
ATOM 2196 N N . LEU A 1 288 ? 10.531 15.172 12.469 1 98.44 288 LEU A N 1
ATOM 2197 C CA . LEU A 1 288 ? 10.898 14.016 11.664 1 98.44 288 LEU A CA 1
ATOM 2198 C C . LEU A 1 288 ? 12.391 13.734 11.766 1 98.44 288 LEU A C 1
ATOM 2200 O O . LEU A 1 288 ? 12.805 12.586 11.953 1 98.44 288 LEU A O 1
ATOM 2204 N N . ALA A 1 289 ? 13.203 14.805 11.695 1 98.25 289 ALA A N 1
ATOM 2205 C CA . ALA A 1 289 ? 14.656 14.688 11.727 1 98.25 289 ALA A CA 1
ATOM 2206 C C . ALA A 1 289 ? 15.133 14.094 13.047 1 98.25 289 ALA A C 1
ATOM 2208 O O . ALA A 1 289 ? 16.109 13.344 13.078 1 98.25 289 ALA A O 1
ATOM 2209 N N . ALA A 1 290 ? 14.469 14.406 14.109 1 98.25 290 ALA A N 1
ATOM 2210 C CA . ALA A 1 290 ? 14.836 13.898 15.43 1 98.25 290 ALA A CA 1
ATOM 2211 C C . ALA A 1 290 ? 14.203 12.531 15.688 1 98.25 290 ALA A C 1
ATOM 2213 O O . ALA A 1 290 ? 14.836 11.648 16.266 1 98.25 290 ALA A O 1
ATOM 2214 N N . GLY A 1 291 ? 12.961 12.367 15.297 1 98.56 291 GLY A N 1
ATOM 2215 C CA . GLY A 1 291 ? 12.172 11.195 15.633 1 98.56 291 GLY A CA 1
ATOM 2216 C C . GLY A 1 291 ? 12.578 9.953 14.859 1 98.56 291 GLY A C 1
ATOM 2217 O O . GLY A 1 291 ? 12.609 8.852 15.414 1 98.56 291 GLY A O 1
ATOM 2218 N N . ILE A 1 292 ? 12.867 10.07 13.562 1 98.62 292 ILE A N 1
ATOM 2219 C CA . ILE A 1 292 ? 13.133 8.93 12.695 1 98.62 292 ILE A CA 1
ATOM 2220 C C . ILE A 1 292 ? 14.375 8.188 13.18 1 98.62 292 ILE A C 1
ATOM 2222 O O . ILE A 1 292 ? 14.344 6.973 13.383 1 98.62 292 ILE A O 1
ATOM 2226 N N . PRO A 1 293 ? 15.516 8.898 13.469 1 98.38 293 PRO A N 1
ATOM 2227 C CA . PRO A 1 293 ? 16.688 8.188 14.008 1 98.38 293 PRO A CA 1
ATOM 2228 C C . PRO A 1 293 ? 16.391 7.488 15.336 1 98.38 293 PRO A C 1
ATOM 2230 O O . PRO A 1 293 ? 16.922 6.406 15.594 1 98.38 293 PRO A O 1
ATOM 2233 N N . ARG A 1 294 ? 15.547 8.039 16.141 1 97.75 294 ARG A N 1
ATOM 2234 C CA . ARG A 1 294 ? 15.203 7.434 17.422 1 97.75 294 ARG A CA 1
ATOM 2235 C C . ARG A 1 294 ? 14.445 6.125 17.219 1 97.75 294 ARG A C 1
ATOM 2237 O O . ARG A 1 294 ? 14.734 5.125 17.891 1 97.75 294 ARG A O 1
ATOM 2244 N N . VAL A 1 295 ? 13.477 6.145 16.312 1 97.69 295 VAL A N 1
ATOM 2245 C CA . VAL A 1 295 ? 12.695 4.945 16.016 1 97.69 295 VAL A CA 1
ATOM 2246 C C . VAL A 1 295 ? 13.617 3.852 15.484 1 97.69 295 VAL A C 1
ATOM 2248 O O . VAL A 1 295 ? 13.484 2.682 15.859 1 97.69 295 VAL A O 1
ATOM 2251 N N . LEU A 1 296 ? 14.539 4.242 14.609 1 97.69 296 LEU A N 1
ATOM 2252 C CA . LEU A 1 296 ? 15.484 3.291 14.031 1 97.69 296 LEU A CA 1
ATOM 2253 C C . LEU A 1 296 ? 16.391 2.715 15.109 1 97.69 296 LEU A C 1
ATOM 2255 O O . LEU A 1 296 ? 16.688 1.516 15.109 1 97.69 296 LEU A O 1
ATOM 2259 N N . ALA A 1 297 ? 16.844 3.566 16.078 1 96.69 297 ALA A N 1
ATOM 2260 C CA . ALA A 1 297 ? 17.672 3.105 17.188 1 96.69 297 ALA A CA 1
ATOM 2261 C C . ALA A 1 297 ? 16.922 2.117 18.062 1 96.69 297 ALA A C 1
ATOM 2263 O O . ALA A 1 297 ? 17.469 1.111 18.5 1 96.69 297 ALA A O 1
ATOM 2264 N N . ASP A 1 298 ? 15.672 2.395 18.312 1 95.25 298 ASP A N 1
ATOM 2265 C CA . ASP A 1 298 ? 14.836 1.504 19.109 1 95.25 298 ASP A CA 1
ATOM 2266 C C . ASP A 1 298 ? 14.664 0.148 18.422 1 95.25 298 ASP A C 1
ATOM 2268 O O . ASP A 1 298 ? 14.688 -0.893 19.078 1 95.25 298 ASP A O 1
ATOM 2272 N N . ALA A 1 299 ? 14.445 0.193 17.109 1 94.38 299 ALA A N 1
ATOM 2273 C CA . ALA A 1 299 ? 14.305 -1.046 16.344 1 94.38 299 ALA A CA 1
ATOM 2274 C C . ALA A 1 299 ? 15.586 -1.877 16.406 1 94.38 299 ALA A C 1
ATOM 2276 O O . ALA A 1 299 ? 15.531 -3.104 16.531 1 94.38 299 ALA A O 1
ATOM 2277 N N . ASP A 1 300 ? 16.75 -1.207 16.297 1 92.75 300 ASP A N 1
ATOM 2278 C CA . ASP A 1 300 ? 18.031 -1.894 16.406 1 92.75 300 ASP A CA 1
ATOM 2279 C C . ASP A 1 300 ? 18.203 -2.553 17.766 1 92.75 300 ASP A C 1
ATOM 2281 O O . ASP A 1 300 ? 18.688 -3.684 17.859 1 92.75 300 ASP A O 1
ATOM 2285 N N . ALA A 1 301 ? 17.797 -1.862 18.797 1 92.06 301 ALA A N 1
ATOM 2286 C CA . ALA A 1 301 ? 17.891 -2.389 20.156 1 92.06 301 ALA A CA 1
ATOM 2287 C C . ALA A 1 301 ? 16.984 -3.607 20.328 1 92.06 301 ALA A C 1
ATOM 2289 O O . ALA A 1 301 ? 17.391 -4.598 20.953 1 92.06 301 ALA A O 1
ATOM 2290 N N . ALA A 1 302 ? 15.812 -3.551 19.766 1 89.69 302 ALA A N 1
ATOM 2291 C CA . ALA A 1 302 ? 14.859 -4.66 19.844 1 89.69 302 ALA A CA 1
ATOM 2292 C C . ALA A 1 302 ? 15.383 -5.883 19.094 1 89.69 302 ALA A C 1
ATOM 2294 O O . ALA A 1 302 ? 15.18 -7.02 19.531 1 89.69 302 ALA A O 1
ATOM 2295 N N . ALA A 1 303 ? 15.992 -5.629 18 1 84.75 303 ALA A N 1
ATOM 2296 C CA . ALA A 1 303 ? 16.531 -6.715 17.188 1 84.75 303 ALA A CA 1
ATOM 2297 C C . ALA A 1 303 ? 17.672 -7.422 17.906 1 84.75 303 ALA A C 1
ATOM 2299 O O . ALA A 1 303 ? 17.828 -8.641 17.812 1 84.75 303 ALA A O 1
ATOM 2300 N N . GLN A 1 304 ? 18.469 -6.668 18.625 1 81.19 304 GLN A N 1
ATOM 2301 C CA . GLN A 1 304 ? 19.594 -7.219 19.359 1 81.19 304 GLN A CA 1
ATOM 2302 C C . GLN A 1 304 ? 19.125 -8.062 20.547 1 81.19 304 GLN A C 1
ATOM 2304 O O . GLN A 1 304 ? 19.719 -9.094 20.844 1 81.19 304 GLN A O 1
ATOM 2309 N N . THR A 1 305 ? 18.062 -7.668 21.156 1 72.75 305 THR A N 1
ATOM 2310 C CA . THR A 1 305 ? 17.516 -8.391 22.297 1 72.75 305 THR A CA 1
ATOM 2311 C C . THR A 1 305 ? 16.875 -9.703 21.844 1 72.75 305 THR A C 1
ATOM 2313 O O . THR A 1 305 ? 17.016 -10.727 22.516 1 72.75 305 THR A O 1
ATOM 2316 N N . ALA A 1 306 ? 16.156 -9.656 20.781 1 68.81 306 ALA A N 1
ATOM 2317 C CA . ALA A 1 306 ? 15.516 -10.859 20.25 1 68.81 306 ALA A CA 1
ATOM 2318 C C . ALA A 1 306 ? 16.547 -11.875 19.781 1 68.81 306 ALA A C 1
ATOM 2320 O O . ALA A 1 306 ? 16.328 -13.086 19.875 1 68.81 306 ALA A O 1
ATOM 2321 N N . GLY A 1 307 ? 17.562 -11.406 19.188 1 62.47 307 GLY A N 1
ATOM 2322 C CA . GLY A 1 307 ? 18.641 -12.281 18.781 1 62.47 307 GLY A CA 1
ATOM 2323 C C . GLY A 1 307 ? 19.359 -12.945 19.953 1 62.47 307 GLY A C 1
ATOM 2324 O O . GLY A 1 307 ? 19.781 -14.094 19.859 1 62.47 307 GLY A O 1
ATOM 2325 N N . HIS A 1 308 ? 19.438 -12.203 21.078 1 53.12 308 HIS A N 1
ATOM 2326 C CA . HIS A 1 308 ? 20.078 -12.742 22.281 1 53.12 308 HIS A CA 1
ATOM 2327 C C . HIS A 1 308 ? 19.172 -13.742 22.984 1 53.12 308 HIS A C 1
ATOM 2329 O O . HIS A 1 308 ? 19.656 -14.656 23.656 1 53.12 308 HIS A O 1
ATOM 2335 N N . ALA A 1 309 ? 17.891 -13.516 22.922 1 45.31 309 ALA A N 1
ATOM 2336 C CA . ALA A 1 309 ? 16.969 -14.438 23.594 1 45.31 309 ALA A CA 1
ATOM 2337 C C . ALA A 1 309 ? 16.859 -15.758 22.828 1 45.31 309 ALA A C 1
ATOM 2339 O O . ALA A 1 309 ? 16.391 -16.75 23.375 1 45.31 309 ALA A O 1
ATOM 2340 N N . GLY A 1 310 ? 16.938 -15.797 21.609 1 38.62 310 GLY A N 1
ATOM 2341 C CA . GLY A 1 310 ? 16.859 -17 20.797 1 38.62 310 GLY A CA 1
ATOM 2342 C C . GLY A 1 310 ? 18.188 -17.734 20.703 1 38.62 310 GLY A C 1
ATOM 2343 O O . GLY A 1 310 ? 18.266 -18.797 20.078 1 38.62 310 GLY A O 1
ATOM 2344 N N . ALA A 1 311 ? 19.281 -17.094 21.172 1 34.81 311 ALA A N 1
ATOM 2345 C CA . ALA A 1 311 ? 20.531 -17.828 21.375 1 34.81 311 ALA A CA 1
ATOM 2346 C C . ALA A 1 311 ? 20.547 -18.484 22.75 1 34.81 311 ALA A C 1
ATOM 2348 O O . ALA A 1 311 ? 20.125 -17.891 23.734 1 34.81 311 ALA A O 1
ATOM 2349 N N . MET B 1 1 ? -0.459 2.004 -46.719 1 29.33 1 MET B N 1
ATOM 2350 C CA . MET B 1 1 ? -1.008 2.43 -45.438 1 29.33 1 MET B CA 1
ATOM 2351 C C . MET B 1 1 ? -1.45 1.229 -44.594 1 29.33 1 MET B C 1
ATOM 2353 O O . MET B 1 1 ? -2.395 0.528 -44.969 1 29.33 1 MET B O 1
ATOM 2357 N N . ASP B 1 2 ? -0.528 0.493 -44 1 36.22 2 ASP B N 1
ATOM 2358 C CA . ASP B 1 2 ? -0.727 -0.859 -43.469 1 36.22 2 ASP B CA 1
ATOM 2359 C C . ASP B 1 2 ? -1.876 -0.902 -42.469 1 36.22 2 ASP B C 1
ATOM 2361 O O . ASP B 1 2 ? -2.131 0.078 -41.781 1 36.22 2 ASP B O 1
ATOM 2365 N N . ARG B 1 3 ? -2.906 -1.759 -42.594 1 39.34 3 ARG B N 1
ATOM 2366 C CA . ARG B 1 3 ? -4.234 -1.893 -42 1 39.34 3 ARG B CA 1
ATOM 2367 C C . ARG B 1 3 ? -4.188 -1.685 -40.5 1 39.34 3 ARG B C 1
ATOM 2369 O O . ARG B 1 3 ? -3.266 -2.158 -39.812 1 39.34 3 ARG B O 1
ATOM 2376 N N . PRO B 1 4 ? -4.879 -0.724 -39.906 1 42.88 4 PRO B N 1
ATOM 2377 C CA . PRO B 1 4 ? -5.066 -0.457 -38.5 1 42.88 4 PRO B CA 1
ATOM 2378 C C . PRO B 1 4 ? -5.113 -1.732 -37.656 1 42.88 4 PRO B C 1
ATOM 2380 O O . PRO B 1 4 ? -4.797 -1.703 -36.469 1 42.88 4 PRO B O 1
ATOM 2383 N N . ASP B 1 5 ? -5.598 -2.781 -38.281 1 43.81 5 ASP B N 1
ATOM 2384 C CA . ASP B 1 5 ? -5.871 -4.098 -37.719 1 43.81 5 ASP B CA 1
ATOM 2385 C C . ASP B 1 5 ? -4.574 -4.82 -37.344 1 43.81 5 ASP B C 1
ATOM 2387 O O . ASP B 1 5 ? -4.602 -5.914 -36.781 1 43.81 5 ASP B O 1
ATOM 2391 N N . ASP B 1 6 ? -3.479 -4.309 -37.781 1 49.19 6 ASP B N 1
ATOM 2392 C CA . ASP B 1 6 ? -2.225 -5.055 -37.719 1 49.19 6 ASP B CA 1
ATOM 2393 C C . ASP B 1 6 ? -1.366 -4.617 -36.531 1 49.19 6 ASP B C 1
ATOM 2395 O O . ASP B 1 6 ? -0.136 -4.629 -36.625 1 49.19 6 ASP B O 1
ATOM 2399 N N . PHE B 1 7 ? -2.01 -4.078 -35.594 1 54 7 PHE B N 1
ATOM 2400 C CA . PHE B 1 7 ? -1.106 -3.771 -34.469 1 54 7 PHE B CA 1
ATOM 2401 C C . PHE B 1 7 ? -0.49 -5.043 -33.906 1 54 7 PHE B C 1
ATOM 2403 O O . PHE B 1 7 ? -1.205 -5.992 -33.594 1 54 7 PHE B O 1
ATOM 2410 N N . ASP B 1 8 ? 0.779 -5.234 -34.219 1 61.91 8 ASP B N 1
ATOM 2411 C CA . ASP B 1 8 ? 1.597 -6.305 -33.656 1 61.91 8 ASP B CA 1
ATOM 2412 C C . ASP B 1 8 ? 1.715 -6.172 -32.125 1 61.91 8 ASP B C 1
ATOM 2414 O O . ASP B 1 8 ? 2.279 -5.195 -31.625 1 61.91 8 ASP B O 1
ATOM 2418 N N . TRP B 1 9 ? 1.026 -7.086 -31.469 1 66 9 TRP B N 1
ATOM 2419 C CA . TRP B 1 9 ? 1.05 -7.121 -30 1 66 9 TRP B CA 1
ATOM 2420 C C . TRP B 1 9 ? 2.473 -6.965 -29.484 1 66 9 TRP B C 1
ATOM 2422 O O . TRP B 1 9 ? 2.691 -6.332 -28.438 1 66 9 TRP B O 1
ATOM 2432 N N . ASN B 1 10 ? 3.312 -7.477 -30.188 1 72.94 10 ASN B N 1
ATOM 2433 C CA . ASN B 1 10 ? 4.695 -7.395 -29.734 1 72.94 10 ASN B CA 1
ATOM 2434 C C . ASN B 1 10 ? 5.184 -5.949 -29.672 1 72.94 10 ASN B C 1
ATOM 2436 O O . ASN B 1 10 ? 5.918 -5.578 -28.75 1 72.94 10 ASN B O 1
ATOM 2440 N N . LEU B 1 11 ? 4.684 -5.23 -30.625 1 78.56 11 LEU B N 1
ATOM 2441 C CA . LEU B 1 11 ? 5.07 -3.824 -30.656 1 78.56 11 LEU B CA 1
ATOM 2442 C C . LEU B 1 11 ? 4.422 -3.062 -29.5 1 78.56 11 LEU B C 1
ATOM 2444 O O . LEU B 1 11 ? 5.078 -2.264 -28.828 1 78.56 11 LEU B O 1
ATOM 2448 N N . VAL B 1 12 ? 3.145 -3.385 -29.312 1 78.31 12 VAL B N 1
ATOM 2449 C CA . VAL B 1 12 ? 2.393 -2.713 -28.25 1 78.31 12 VAL B CA 1
ATOM 2450 C C . VAL B 1 12 ? 2.969 -3.084 -26.891 1 78.31 12 VAL B C 1
ATOM 2452 O O . VAL B 1 12 ? 3.092 -2.23 -26 1 78.31 12 VAL B O 1
ATOM 2455 N N . ARG B 1 13 ? 3.285 -4.289 -26.766 1 80.44 13 ARG B N 1
ATOM 2456 C CA . ARG B 1 13 ? 3.896 -4.773 -25.531 1 80.44 13 ARG B CA 1
ATOM 2457 C C . ARG B 1 13 ? 5.219 -4.062 -25.266 1 80.44 13 ARG B C 1
ATOM 2459 O O . ARG B 1 13 ? 5.484 -3.639 -24.141 1 80.44 13 ARG B O 1
ATOM 2466 N N . SER B 1 14 ? 6.039 -3.93 -26.281 1 82.19 14 SER B N 1
ATOM 2467 C CA . SER B 1 14 ? 7.316 -3.236 -26.172 1 82.19 14 SER B CA 1
ATOM 2468 C C . SER B 1 14 ? 7.117 -1.789 -25.719 1 82.19 14 SER B C 1
ATOM 2470 O O . SER B 1 14 ? 7.867 -1.281 -24.891 1 82.19 14 SER B O 1
ATOM 2472 N N . PHE B 1 15 ? 6.102 -1.205 -26.25 1 85.5 15 PHE B N 1
ATOM 2473 C CA . PHE B 1 15 ? 5.746 0.159 -25.875 1 85.5 15 PHE B CA 1
ATOM 2474 C C . PHE B 1 15 ? 5.414 0.249 -24.391 1 85.5 15 PHE B C 1
ATOM 2476 O O . PHE B 1 15 ? 5.945 1.107 -23.688 1 85.5 15 PHE B O 1
ATOM 2483 N N . LEU B 1 16 ? 4.609 -0.621 -23.984 1 82.06 16 LEU B N 1
ATOM 2484 C CA . LEU B 1 16 ? 4.207 -0.605 -22.578 1 82.06 16 LEU B CA 1
ATOM 2485 C C . LEU B 1 16 ? 5.41 -0.831 -21.656 1 82.06 16 LEU B C 1
ATOM 2487 O O . LEU B 1 16 ? 5.523 -0.198 -20.609 1 82.06 16 LEU B O 1
ATOM 2491 N N . TRP B 1 17 ? 6.25 -1.697 -22.078 1 81.12 17 TRP B N 1
ATOM 2492 C CA . TRP B 1 17 ? 7.457 -1.976 -21.312 1 81.12 17 TRP B CA 1
ATOM 2493 C C . TRP B 1 17 ? 8.297 -0.716 -21.141 1 81.12 17 TRP B C 1
ATOM 2495 O O . TRP B 1 17 ? 8.766 -0.412 -20.047 1 81.12 17 TRP B O 1
ATOM 2505 N N . VAL B 1 18 ? 8.438 -0.012 -22.188 1 84.75 18 VAL B N 1
ATOM 2506 C CA . VAL B 1 18 ? 9.258 1.196 -22.156 1 84.75 18 VAL B CA 1
ATOM 2507 C C . VAL B 1 18 ? 8.555 2.275 -21.328 1 84.75 18 VAL B C 1
ATOM 2509 O O . VAL B 1 18 ? 9.195 2.971 -20.547 1 84.75 18 VAL B O 1
ATOM 2512 N N . LEU B 1 19 ? 7.328 2.346 -21.547 1 81.88 19 LEU B N 1
ATOM 2513 C CA . LEU B 1 19 ? 6.547 3.338 -20.812 1 81.88 19 LEU B CA 1
ATOM 2514 C C . LEU B 1 19 ? 6.66 3.115 -19.312 1 81.88 19 LEU B C 1
ATOM 2516 O O . LEU B 1 19 ? 6.887 4.062 -18.562 1 81.88 19 LEU B O 1
ATOM 2520 N N . GLU B 1 20 ? 6.555 1.924 -18.984 1 75.06 20 GLU B N 1
ATOM 2521 C CA . GLU B 1 20 ? 6.52 1.571 -17.562 1 75.06 20 GLU B CA 1
ATOM 2522 C C . GLU B 1 20 ? 7.914 1.626 -16.953 1 75.06 20 GLU B C 1
ATOM 2524 O O . GLU B 1 20 ? 8.07 2.01 -15.789 1 75.06 20 GLU B O 1
ATOM 2529 N N . ALA B 1 21 ? 8.938 1.271 -17.766 1 75 21 ALA B N 1
ATOM 2530 C CA . ALA B 1 21 ? 10.312 1.253 -17.281 1 75 21 ALA B CA 1
ATOM 2531 C C . ALA B 1 21 ? 10.922 2.652 -17.312 1 75 21 ALA B C 1
ATOM 2533 O O . ALA B 1 21 ? 11.906 2.922 -16.609 1 75 21 ALA B O 1
ATOM 2534 N N . GLY B 1 22 ? 10.367 3.51 -18.172 1 75.25 22 GLY B N 1
ATOM 2535 C CA . GLY B 1 22 ? 10.82 4.883 -18.281 1 75.25 22 GLY B CA 1
ATOM 2536 C C . GLY B 1 22 ? 12.016 5.043 -19.203 1 75.25 22 GLY B C 1
ATOM 2537 O O . GLY B 1 22 ? 12.453 6.164 -19.469 1 75.25 22 GLY B O 1
ATOM 2538 N N . SER B 1 23 ? 12.625 3.869 -19.547 1 81.31 23 SER B N 1
ATOM 2539 C CA . SER B 1 23 ? 13.734 3.906 -20.484 1 81.31 23 SER B CA 1
ATOM 2540 C C . SER B 1 23 ? 13.828 2.605 -21.281 1 81.31 23 SER B C 1
ATOM 2542 O O . SER B 1 23 ? 13.32 1.57 -20.844 1 81.31 23 SER B O 1
ATOM 2544 N N . LEU B 1 24 ? 14.461 2.723 -22.5 1 84.56 24 LEU B N 1
ATOM 2545 C CA . LEU B 1 24 ? 14.656 1.552 -23.359 1 84.56 24 LEU B CA 1
ATOM 2546 C C . LEU B 1 24 ? 15.57 0.535 -22.688 1 84.56 24 LEU B C 1
ATOM 2548 O O . LEU B 1 24 ? 15.297 -0.667 -22.703 1 84.56 24 LEU B O 1
ATOM 2552 N N . THR B 1 25 ? 16.531 1.072 -22.047 1 81.31 25 THR B N 1
ATOM 2553 C CA . THR B 1 25 ? 17.516 0.202 -21.406 1 81.31 25 THR B CA 1
ATOM 2554 C C . THR B 1 25 ? 16.891 -0.51 -20.203 1 81.31 25 THR B C 1
ATOM 2556 O O . THR B 1 25 ? 17.094 -1.714 -20.031 1 81.31 25 THR B O 1
ATOM 2559 N N . ALA B 1 26 ? 16.172 0.19 -19.516 1 80.38 26 ALA B N 1
ATOM 2560 C CA . ALA B 1 26 ? 15.516 -0.4 -18.359 1 80.38 26 ALA B CA 1
ATOM 2561 C C . ALA B 1 26 ? 14.477 -1.437 -18.781 1 80.38 26 ALA B C 1
ATOM 2563 O O . ALA B 1 26 ? 14.367 -2.496 -18.156 1 80.38 26 ALA B O 1
ATOM 2564 N N . ALA B 1 27 ? 13.766 -1.084 -19.797 1 83.19 27 ALA B N 1
ATOM 2565 C CA . ALA B 1 27 ? 12.766 -2.016 -20.328 1 83.19 27 ALA B CA 1
ATOM 2566 C C . ALA B 1 27 ? 13.422 -3.295 -20.828 1 83.19 27 ALA B C 1
ATOM 2568 O O . ALA B 1 27 ? 12.945 -4.398 -20.562 1 83.19 27 ALA B O 1
ATOM 2569 N N . ALA B 1 28 ? 14.5 -3.174 -21.547 1 83.06 28 ALA B N 1
ATOM 2570 C CA . ALA B 1 28 ? 15.211 -4.324 -22.094 1 83.06 28 ALA B CA 1
ATOM 2571 C C . ALA B 1 28 ? 15.719 -5.234 -20.984 1 83.06 28 ALA B C 1
ATOM 2573 O O . ALA B 1 28 ? 15.539 -6.453 -21.047 1 83.06 28 ALA B O 1
ATOM 2574 N N . ARG B 1 29 ? 16.234 -4.629 -20.094 1 74.81 29 ARG B N 1
ATOM 2575 C CA . ARG B 1 29 ? 16.781 -5.379 -18.953 1 74.81 29 ARG B CA 1
ATOM 2576 C C . ARG B 1 29 ? 15.664 -6.105 -18.203 1 74.81 29 ARG B C 1
ATOM 2578 O O . ARG B 1 29 ? 15.781 -7.297 -17.906 1 74.81 29 ARG B O 1
ATOM 2585 N N . ARG B 1 30 ? 14.609 -5.426 -18.109 1 71.12 30 ARG B N 1
ATOM 2586 C CA . ARG B 1 30 ? 13.5 -5.93 -17.312 1 71.12 30 ARG B CA 1
ATOM 2587 C C . ARG B 1 30 ? 12.805 -7.094 -18 1 71.12 30 ARG B C 1
ATOM 2589 O O . ARG B 1 30 ? 12.312 -8.016 -17.359 1 71.12 30 ARG B O 1
ATOM 2596 N N . HIS B 1 31 ? 12.789 -7.027 -19.219 1 73.5 31 HIS B N 1
ATOM 2597 C CA . HIS B 1 31 ? 11.984 -7.996 -19.969 1 73.5 31 HIS B CA 1
ATOM 2598 C C . HIS B 1 31 ? 12.867 -8.938 -20.781 1 73.5 31 HIS B C 1
ATOM 2600 O O . HIS B 1 31 ? 12.375 -9.68 -21.625 1 73.5 31 HIS B O 1
ATOM 2606 N N . GLY B 1 32 ? 14.164 -8.883 -20.422 1 74.12 32 GLY B N 1
ATOM 2607 C CA . GLY B 1 32 ? 15.086 -9.789 -21.078 1 74.12 32 GLY B CA 1
ATOM 2608 C C . GLY B 1 32 ? 15.117 -9.633 -22.594 1 74.12 32 GLY B C 1
ATOM 2609 O O . GLY B 1 32 ? 15.148 -10.617 -23.328 1 74.12 32 GLY B O 1
ATOM 2610 N N . GLN B 1 33 ? 15 -8.469 -22.922 1 76.94 33 GLN B N 1
ATOM 2611 C CA . GLN B 1 33 ? 15.039 -8.156 -24.359 1 76.94 33 GLN B CA 1
ATOM 2612 C C . GLN B 1 33 ? 16.328 -7.426 -24.719 1 76.94 33 GLN B C 1
ATOM 2614 O O . GLN B 1 33 ? 17.016 -6.902 -23.859 1 76.94 33 GLN B O 1
ATOM 2619 N N . HIS B 1 34 ? 16.688 -7.59 -25.875 1 83.38 34 HIS B N 1
ATOM 2620 C CA . HIS B 1 34 ? 17.781 -6.762 -26.391 1 83.38 34 HIS B CA 1
ATOM 2621 C C . HIS B 1 34 ? 17.281 -5.352 -26.703 1 83.38 34 HIS B C 1
ATOM 2623 O O . HIS B 1 34 ? 16.25 -5.172 -27.344 1 83.38 34 HIS B O 1
ATOM 2629 N N . GLN B 1 35 ? 18.062 -4.441 -26.141 1 87.19 35 GLN B N 1
ATOM 2630 C CA . GLN B 1 35 ? 17.688 -3.037 -26.266 1 87.19 35 GLN B CA 1
ATOM 2631 C C . GLN B 1 35 ? 17.469 -2.652 -27.734 1 87.19 35 GLN B C 1
ATOM 2633 O O . GLN B 1 35 ? 16.484 -1.986 -28.062 1 87.19 35 GLN B O 1
ATOM 2638 N N . PRO B 1 36 ? 18.359 -3.139 -28.688 1 87.75 36 PRO B N 1
ATOM 2639 C CA . PRO B 1 36 ? 18.109 -2.771 -30.094 1 87.75 36 PRO B CA 1
ATOM 2640 C C . PRO B 1 36 ? 16.781 -3.312 -30.625 1 87.75 36 PRO B C 1
ATOM 2642 O O . PRO B 1 36 ? 16.125 -2.658 -31.438 1 87.75 36 PRO B O 1
ATOM 2645 N N . THR B 1 37 ? 16.484 -4.469 -30.109 1 85.19 37 THR B N 1
ATOM 2646 C CA . THR B 1 37 ? 15.211 -5.066 -30.516 1 85.19 37 THR B CA 1
ATOM 2647 C C . THR B 1 37 ? 14.039 -4.223 -30.031 1 85.19 37 THR B C 1
ATOM 2649 O O . THR B 1 37 ? 13.125 -3.914 -30.797 1 85.19 37 THR B O 1
ATOM 2652 N N . LEU B 1 38 ? 14.086 -3.852 -28.781 1 88.06 38 LEU B N 1
ATOM 2653 C CA . LEU B 1 38 ? 13.023 -3.031 -28.203 1 88.06 38 LEU B CA 1
ATOM 2654 C C . LEU B 1 38 ? 12.93 -1.688 -28.922 1 88.06 38 LEU B C 1
ATOM 2656 O O . LEU B 1 38 ? 11.828 -1.191 -29.172 1 88.06 38 LEU B O 1
ATOM 2660 N N . SER B 1 39 ? 14.078 -1.144 -29.172 1 89.81 39 SER B N 1
ATOM 2661 C CA . SER B 1 39 ? 14.125 0.134 -29.875 1 89.81 39 SER B CA 1
ATOM 2662 C C . SER B 1 39 ? 13.492 0.028 -31.266 1 89.81 39 SER B C 1
ATOM 2664 O O . SER B 1 39 ? 12.719 0.899 -31.672 1 89.81 39 SER B O 1
ATOM 2666 N N . ARG B 1 40 ? 13.82 -1.01 -31.938 1 87.94 40 ARG B N 1
ATOM 2667 C CA . ARG B 1 40 ? 13.273 -1.244 -33.281 1 87.94 40 ARG B CA 1
ATOM 2668 C C . ARG B 1 40 ? 11.758 -1.424 -33.219 1 87.94 40 ARG B C 1
ATOM 2670 O O . ARG B 1 40 ? 11.031 -0.886 -34.062 1 87.94 40 ARG B O 1
ATOM 2677 N N . GLN B 1 41 ? 11.391 -2.203 -32.281 1 87.44 41 GLN B N 1
ATOM 2678 C CA . GLN B 1 41 ? 9.961 -2.453 -32.125 1 87.44 41 GLN B CA 1
ATOM 2679 C C . GLN B 1 41 ? 9.211 -1.165 -31.797 1 87.44 41 GLN B C 1
ATOM 2681 O O . GLN B 1 41 ? 8.125 -0.93 -32.312 1 87.44 41 GLN B O 1
ATOM 2686 N N . LEU B 1 42 ? 9.773 -0.365 -30.938 1 88.94 42 LEU B N 1
ATOM 2687 C CA . LEU B 1 42 ? 9.156 0.914 -30.594 1 88.94 42 LEU B CA 1
ATOM 2688 C C . LEU B 1 42 ? 9.07 1.821 -31.812 1 88.94 42 LEU B C 1
ATOM 2690 O O . LEU B 1 42 ? 8.039 2.451 -32.062 1 88.94 42 LEU B O 1
ATOM 2694 N N . ALA B 1 43 ? 10.148 1.864 -32.562 1 89.25 43 ALA B N 1
ATOM 2695 C CA . ALA B 1 43 ? 10.18 2.66 -33.781 1 89.25 43 ALA B CA 1
ATOM 2696 C C . ALA B 1 43 ? 9.125 2.188 -34.781 1 89.25 43 ALA B C 1
ATOM 2698 O O . ALA B 1 43 ? 8.469 3.004 -35.406 1 89.25 43 ALA B O 1
ATOM 2699 N N . ALA B 1 44 ? 9.039 0.9 -34.844 1 86.12 44 ALA B N 1
ATOM 2700 C CA . ALA B 1 44 ? 8.047 0.323 -35.75 1 86.12 44 ALA B CA 1
ATOM 2701 C C . ALA B 1 44 ? 6.633 0.722 -35.312 1 86.12 44 ALA B C 1
ATOM 2703 O O . ALA B 1 44 ? 5.797 1.051 -36.188 1 86.12 44 ALA B O 1
ATOM 2704 N N . LEU B 1 45 ? 6.391 0.663 -34.062 1 86 45 LEU B N 1
ATOM 2705 C CA . LEU B 1 45 ? 5.082 1.064 -33.562 1 86 45 LEU B CA 1
ATOM 2706 C C . LEU B 1 45 ? 4.82 2.541 -33.844 1 86 45 LEU B C 1
ATOM 2708 O O . LEU B 1 45 ? 3.729 2.912 -34.281 1 86 45 LEU B O 1
ATOM 2712 N N . GLU B 1 46 ? 5.805 3.404 -33.562 1 87.69 46 GLU B N 1
ATOM 2713 C CA . GLU B 1 46 ? 5.691 4.836 -33.844 1 87.69 46 GLU B CA 1
ATOM 2714 C C . GLU B 1 46 ? 5.438 5.105 -35.312 1 87.69 46 GLU B C 1
ATOM 2716 O O . GLU B 1 46 ? 4.633 5.973 -35.656 1 87.69 46 GLU B O 1
ATOM 2721 N N . ALA B 1 47 ? 6.09 4.355 -36.125 1 83.31 47 ALA B N 1
ATOM 2722 C CA . ALA B 1 47 ? 5.891 4.469 -37.562 1 83.31 47 ALA B CA 1
ATOM 2723 C C . ALA B 1 47 ? 4.461 4.094 -37.969 1 83.31 47 ALA B C 1
ATOM 2725 O O . ALA B 1 47 ? 3.84 4.77 -38.781 1 83.31 47 ALA B O 1
ATOM 2726 N N . GLN B 1 48 ? 4.016 3.057 -37.375 1 78.75 48 GLN B N 1
ATOM 2727 C CA . GLN B 1 48 ? 2.648 2.619 -37.625 1 78.75 48 GLN B CA 1
ATOM 2728 C C . GLN B 1 48 ? 1.637 3.672 -37.188 1 78.75 48 GLN B C 1
ATOM 2730 O O . GLN B 1 48 ? 0.615 3.877 -37.844 1 78.75 48 GLN B O 1
ATO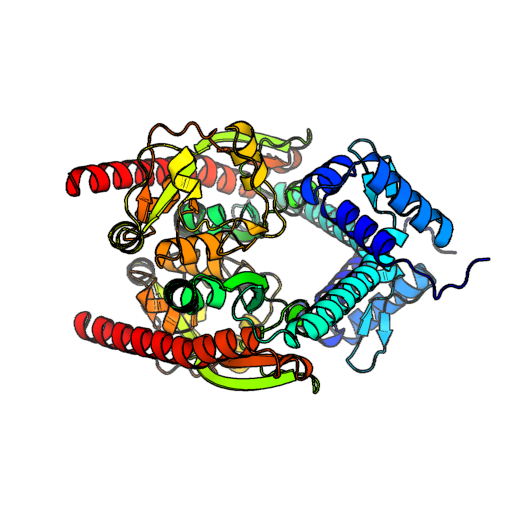M 2735 N N . LEU B 1 49 ? 1.975 4.289 -36.094 1 79.06 49 LEU B N 1
ATOM 2736 C CA . LEU B 1 49 ? 1.071 5.281 -35.531 1 79.06 49 LEU B CA 1
ATOM 2737 C C . LEU B 1 49 ? 1.269 6.641 -36.188 1 79.06 49 LEU B C 1
ATOM 2739 O O . LEU B 1 49 ? 0.411 7.52 -36.094 1 79.06 49 LEU B O 1
ATOM 2743 N N . GLY B 1 50 ? 2.412 6.77 -36.844 1 81.12 50 GLY B N 1
ATOM 2744 C CA . GLY B 1 50 ? 2.723 7.996 -37.562 1 81.12 50 GLY B CA 1
ATOM 2745 C C . GLY B 1 50 ? 3.168 9.125 -36.656 1 81.12 50 GLY B C 1
ATOM 2746 O O . GLY B 1 50 ? 3.102 10.297 -37.031 1 81.12 50 GLY B O 1
ATOM 2747 N N . ALA B 1 51 ? 3.412 8.82 -35.438 1 84.69 51 ALA B N 1
ATOM 2748 C CA . ALA B 1 51 ? 3.838 9.82 -34.469 1 84.69 51 ALA B CA 1
ATOM 2749 C C . ALA B 1 51 ? 4.734 9.203 -33.375 1 84.69 51 ALA B C 1
ATOM 2751 O O . ALA B 1 51 ? 4.605 8.016 -33.062 1 84.69 51 ALA B O 1
ATOM 2752 N N . PRO B 1 52 ? 5.57 10.039 -32.875 1 88.94 52 PRO B N 1
ATOM 2753 C CA . PRO B 1 52 ? 6.414 9.523 -31.781 1 88.94 52 PRO B CA 1
ATOM 2754 C C . PRO B 1 52 ? 5.645 9.305 -30.484 1 88.94 52 PRO B C 1
ATOM 2756 O O . PRO B 1 52 ? 4.73 10.07 -30.172 1 88.94 52 PRO B O 1
ATOM 2759 N N . LEU B 1 53 ? 6.027 8.211 -29.844 1 88.62 53 LEU B N 1
ATOM 2760 C CA . LEU B 1 53 ? 5.441 7.906 -28.547 1 88.62 53 LEU B CA 1
ATOM 2761 C C . LEU B 1 53 ? 6.34 8.398 -27.422 1 88.62 53 LEU B C 1
ATOM 2763 O O . LEU B 1 53 ? 5.879 8.586 -26.297 1 88.62 53 LEU B O 1
ATOM 2767 N N . PHE B 1 54 ? 7.613 8.508 -27.734 1 88.62 54 PHE B N 1
ATOM 2768 C CA . PHE B 1 54 ? 8.57 9.016 -26.766 1 88.62 54 PHE B CA 1
ATOM 2769 C C . PHE B 1 54 ? 9.445 10.102 -27.375 1 88.62 54 PHE B C 1
ATOM 2771 O O . PHE B 1 54 ? 9.711 10.078 -28.578 1 88.62 54 PHE B O 1
ATOM 2778 N N . GLU B 1 55 ? 9.68 11.07 -26.5 1 83.75 55 GLU B N 1
ATOM 2779 C CA . GLU B 1 55 ? 10.625 12.109 -26.891 1 83.75 55 GLU B CA 1
ATOM 2780 C C . GLU B 1 55 ? 11.852 12.125 -25.984 1 83.75 55 GLU B C 1
ATOM 2782 O O . GLU B 1 55 ? 11.766 11.766 -24.812 1 83.75 55 GLU B O 1
ATOM 2787 N N . ARG B 1 56 ? 12.969 12.281 -26.594 1 72 56 ARG B N 1
ATOM 2788 C CA . ARG B 1 56 ? 14.211 12.367 -25.828 1 72 56 ARG B CA 1
ATOM 2789 C C . ARG B 1 56 ? 14.25 13.641 -25 1 72 56 ARG B C 1
ATOM 2791 O O . ARG B 1 56 ? 13.977 14.734 -25.5 1 72 56 ARG B O 1
ATOM 2798 N N . GLY B 1 57 ? 14.148 13.492 -23.766 1 60.97 57 GLY B N 1
ATOM 2799 C CA . GLY B 1 57 ? 14.297 14.633 -22.875 1 60.97 57 GLY B CA 1
ATOM 2800 C C . GLY B 1 57 ? 15.594 14.609 -22.094 1 60.97 57 GLY B C 1
ATOM 2801 O O . GLY B 1 57 ? 16.438 13.734 -22.312 1 60.97 57 GLY B O 1
ATOM 2802 N N . ALA B 1 58 ? 15.953 15.641 -21.266 1 57.03 58 ALA B N 1
ATOM 2803 C CA . ALA B 1 58 ? 17.172 15.805 -20.469 1 57.03 58 ALA B CA 1
ATOM 2804 C C . ALA B 1 58 ? 17.406 14.594 -19.578 1 57.03 58 ALA B C 1
ATOM 2806 O O . ALA B 1 58 ? 18.547 14.234 -19.297 1 57.03 58 ALA B O 1
ATOM 2807 N N . ARG B 1 59 ? 16.406 13.945 -19.172 1 56.03 59 ARG B N 1
ATOM 2808 C CA . ARG B 1 59 ? 16.547 12.883 -18.188 1 56.03 59 ARG B CA 1
ATOM 2809 C C . ARG B 1 59 ? 16.125 11.539 -18.75 1 56.03 59 ARG B C 1
ATOM 2811 O O . ARG B 1 59 ? 15.766 10.625 -18 1 56.03 59 ARG B O 1
ATOM 2818 N N . GLY B 1 60 ? 16.125 11.492 -20.062 1 65.75 60 GLY B N 1
ATOM 2819 C CA . GLY B 1 60 ? 15.789 10.211 -20.672 1 65.75 60 GLY B CA 1
ATOM 2820 C C . GLY B 1 60 ? 14.609 10.289 -21.609 1 65.75 60 GLY B C 1
ATOM 2821 O O . GLY B 1 60 ? 14.406 11.305 -22.281 1 65.75 60 GLY B O 1
ATOM 2822 N N . LEU B 1 61 ? 13.844 9.18 -21.719 1 74.31 61 LEU B N 1
ATOM 2823 C CA . LEU B 1 61 ? 12.703 9.102 -22.625 1 74.31 61 LEU B CA 1
ATOM 2824 C C . LEU B 1 61 ? 11.438 9.617 -21.938 1 74.31 61 LEU B C 1
ATOM 2826 O O . LEU B 1 61 ? 11.117 9.219 -20.812 1 74.31 61 LEU B O 1
ATOM 2830 N N . ARG B 1 62 ? 10.852 10.578 -22.5 1 78.44 62 ARG B N 1
ATOM 2831 C CA . ARG B 1 62 ? 9.586 11.117 -22 1 78.44 62 ARG B CA 1
ATOM 2832 C C . ARG B 1 62 ? 8.422 10.688 -22.891 1 78.44 62 ARG B C 1
ATOM 2834 O O . ARG B 1 62 ? 8.5 10.773 -24.109 1 78.44 62 ARG B O 1
ATOM 2841 N N . ALA B 1 63 ? 7.395 10.211 -22.25 1 80.62 63 ALA B N 1
ATOM 2842 C CA . ALA B 1 63 ? 6.199 9.797 -23 1 80.62 63 ALA B CA 1
ATOM 2843 C C . ALA B 1 63 ? 5.492 11 -23.609 1 80.62 63 ALA B C 1
ATOM 2845 O O . ALA B 1 63 ? 5.363 12.047 -22.953 1 80.62 63 ALA B O 1
ATOM 2846 N N . THR B 1 64 ? 5.133 10.898 -24.875 1 77.62 64 THR B N 1
ATOM 2847 C CA . THR B 1 64 ? 4.344 11.922 -25.547 1 77.62 64 THR B CA 1
ATOM 2848 C C . THR B 1 64 ? 2.883 11.852 -25.109 1 77.62 64 THR B C 1
ATOM 2850 O O . THR B 1 64 ? 2.459 10.875 -24.5 1 77.62 64 THR B O 1
ATOM 2853 N N . PRO B 1 65 ? 2.201 12.828 -25.438 1 63.44 65 PRO B N 1
ATOM 2854 C CA . PRO B 1 65 ? 0.763 12.758 -25.172 1 63.44 65 PRO B CA 1
ATOM 2855 C C . PRO B 1 65 ? 0.091 11.578 -25.859 1 63.44 65 PRO B C 1
ATOM 2857 O O . PRO B 1 65 ? -0.808 10.953 -25.297 1 63.44 65 PRO B O 1
ATOM 2860 N N . LEU B 1 66 ? 0.517 11.391 -26.984 1 73.44 66 LEU B N 1
ATOM 2861 C CA . LEU B 1 66 ? -0.008 10.227 -27.688 1 73.44 66 LEU B CA 1
ATOM 2862 C C . LEU B 1 66 ? 0.305 8.938 -26.922 1 73.44 66 LEU B C 1
ATOM 2864 O O . LEU B 1 66 ? -0.539 8.047 -26.828 1 73.44 66 LEU B O 1
ATOM 2868 N N . ALA B 1 67 ? 1.515 8.836 -26.406 1 79.44 67 ALA B N 1
ATOM 2869 C CA . ALA B 1 67 ? 1.916 7.668 -25.625 1 79.44 67 ALA B CA 1
ATOM 2870 C C . ALA B 1 67 ? 0.97 7.445 -24.438 1 79.44 67 ALA B C 1
ATOM 2872 O O . ALA B 1 67 ? 0.524 6.324 -24.203 1 79.44 67 ALA B O 1
ATOM 2873 N N . LEU B 1 68 ? 0.647 8.438 -23.859 1 69.56 68 LEU B N 1
ATOM 2874 C CA . LEU B 1 68 ? -0.22 8.352 -22.688 1 69.56 68 LEU B CA 1
ATOM 2875 C C . LEU B 1 68 ? -1.643 7.98 -23.094 1 69.56 68 LEU B C 1
ATOM 2877 O O . LEU B 1 68 ? -2.314 7.227 -22.391 1 69.56 68 LEU B O 1
ATOM 2881 N N . ALA B 1 69 ? -1.964 8.492 -24.266 1 64.81 69 ALA B N 1
ATOM 2882 C CA . ALA B 1 69 ? -3.303 8.203 -24.766 1 64.81 69 ALA B CA 1
ATOM 2883 C C . ALA B 1 69 ? -3.441 6.738 -25.172 1 64.81 69 ALA B C 1
ATOM 2885 O O . ALA B 1 69 ? -4.488 6.125 -24.938 1 64.81 69 ALA B O 1
ATOM 2886 N N . VAL B 1 70 ? -2.381 6.281 -25.688 1 73.19 70 VAL B N 1
ATOM 2887 C CA . VAL B 1 70 ? -2.496 4.922 -26.203 1 73.19 70 VAL B CA 1
ATOM 2888 C C . VAL B 1 70 ? -2.168 3.914 -25.109 1 73.19 70 VAL B C 1
ATOM 2890 O O . VAL B 1 70 ? -2.482 2.729 -25.234 1 73.19 70 VAL B O 1
ATOM 2893 N N . ALA B 1 71 ? -1.618 4.477 -24.047 1 76.31 71 ALA B N 1
ATOM 2894 C CA . ALA B 1 71 ? -1.189 3.6 -22.969 1 76.31 71 ALA B CA 1
ATOM 2895 C C . ALA B 1 71 ? -2.363 2.797 -22.422 1 76.31 71 ALA B C 1
ATOM 2897 O O . ALA B 1 71 ? -2.236 1.597 -22.156 1 76.31 71 ALA B O 1
ATOM 2898 N N . GLU B 1 72 ? -3.434 3.408 -22.359 1 63.75 72 GLU B N 1
ATOM 2899 C CA . GLU B 1 72 ? -4.602 2.721 -21.812 1 63.75 72 GLU B CA 1
ATOM 2900 C C . GLU B 1 72 ? -5.055 1.59 -22.734 1 63.75 72 GLU B C 1
ATOM 2902 O O . GLU B 1 72 ? -5.367 0.492 -22.266 1 63.75 72 GLU B O 1
ATOM 2907 N N . GLU B 1 73 ? -5.062 1.935 -23.969 1 66.81 73 GLU B N 1
ATOM 2908 C CA . GLU B 1 73 ? -5.469 0.92 -24.938 1 66.81 73 GLU B CA 1
ATOM 2909 C C . GLU B 1 73 ? -4.449 -0.214 -25 1 66.81 73 GLU B C 1
ATOM 2911 O O . GLU B 1 73 ? -4.82 -1.381 -25.156 1 66.81 73 GLU B O 1
ATOM 2916 N N . ALA B 1 74 ? -3.219 0.17 -24.906 1 74.19 74 ALA B N 1
ATOM 2917 C CA . ALA B 1 74 ? -2.154 -0.83 -24.891 1 74.19 74 ALA B CA 1
ATOM 2918 C C . ALA B 1 74 ? -2.281 -1.744 -23.672 1 74.19 74 ALA B C 1
ATOM 2920 O O . ALA B 1 74 ? -2.102 -2.959 -23.781 1 74.19 74 ALA B O 1
ATOM 2921 N N . ARG B 1 75 ? -2.637 -1.131 -22.641 1 71.31 75 ARG B N 1
ATOM 2922 C CA . ARG B 1 75 ? -2.834 -1.921 -21.438 1 71.31 75 ARG B CA 1
ATOM 2923 C C . ARG B 1 75 ? -4.02 -2.871 -21.578 1 71.31 75 ARG B C 1
ATOM 2925 O O . ARG B 1 75 ? -3.963 -4.02 -21.141 1 71.31 75 ARG B O 1
ATOM 2932 N N . ARG B 1 76 ? -4.949 -2.414 -22.234 1 63 76 ARG B N 1
ATOM 2933 C CA . ARG B 1 76 ? -6.094 -3.279 -22.516 1 63 76 ARG B CA 1
ATOM 2934 C C . ARG B 1 76 ? -5.695 -4.449 -23.406 1 63 76 ARG B C 1
ATOM 2936 O O . ARG B 1 76 ? -6.145 -5.578 -23.188 1 63 76 ARG B O 1
ATOM 2943 N N . MET B 1 77 ? -4.891 -4.145 -24.406 1 66.56 77 MET B N 1
ATOM 2944 C CA . MET B 1 77 ? -4.391 -5.211 -25.266 1 66.56 77 MET B CA 1
ATOM 2945 C C . MET B 1 77 ? -3.586 -6.227 -24.469 1 66.56 77 MET B C 1
ATOM 2947 O O . MET B 1 77 ? -3.678 -7.43 -24.719 1 66.56 77 MET B O 1
ATOM 2951 N N . ARG B 1 78 ? -2.834 -5.645 -23.562 1 68.81 78 ARG B N 1
ATOM 2952 C CA . ARG B 1 78 ? -2.055 -6.547 -22.719 1 68.81 78 ARG B CA 1
ATOM 2953 C C . ARG B 1 78 ? -2.967 -7.473 -21.922 1 68.81 78 ARG B C 1
ATOM 2955 O O . ARG B 1 78 ? -2.705 -8.672 -21.828 1 68.81 78 ARG B O 1
ATOM 2962 N N . VAL B 1 79 ? -3.93 -6.938 -21.531 1 62.97 79 VAL B N 1
ATOM 2963 C CA . VAL B 1 79 ? -4.906 -7.707 -20.781 1 62.97 79 VAL B CA 1
ATOM 2964 C C . VAL B 1 79 ? -5.523 -8.789 -21.656 1 62.97 79 VAL B C 1
ATOM 2966 O O . VAL B 1 79 ? -5.629 -9.945 -21.25 1 62.97 79 VAL B O 1
ATOM 2969 N N . ALA B 1 80 ? -5.859 -8.344 -22.797 1 63.28 80 ALA B N 1
ATOM 2970 C CA . ALA B 1 80 ? -6.469 -9.281 -23.734 1 63.28 80 ALA B CA 1
ATOM 2971 C C . ALA B 1 80 ? -5.488 -10.391 -24.125 1 63.28 80 ALA B C 1
ATOM 2973 O O . ALA B 1 80 ? -5.867 -11.555 -24.25 1 63.28 80 ALA B O 1
ATOM 2974 N N . SER B 1 81 ? -4.309 -10.008 -24.297 1 63.44 81 SER B N 1
ATOM 2975 C CA . SER B 1 81 ? -3.279 -10.984 -24.641 1 63.44 81 SER B CA 1
ATOM 2976 C C . SER B 1 81 ? -3.072 -11.992 -23.516 1 63.44 81 SER B C 1
ATOM 2978 O O . SER B 1 81 ? -2.916 -13.188 -23.766 1 63.44 81 SER B O 1
ATOM 2980 N N . HIS B 1 82 ? -3.066 -11.445 -22.375 1 63.41 82 HIS B N 1
ATOM 2981 C CA . HIS B 1 82 ? -2.947 -12.328 -21.219 1 63.41 82 HIS B CA 1
ATOM 2982 C C . HIS B 1 82 ? -4.125 -13.297 -21.141 1 63.41 82 HIS B C 1
ATOM 2984 O O . HIS B 1 82 ? -3.938 -14.492 -20.906 1 63.41 82 HIS B O 1
ATOM 2990 N N . ALA B 1 83 ? -5.199 -12.734 -21.391 1 61.12 83 ALA B N 1
ATOM 2991 C CA . ALA B 1 83 ? -6.406 -13.555 -21.375 1 61.12 83 ALA B CA 1
ATOM 2992 C C . ALA B 1 83 ? -6.336 -14.664 -22.422 1 61.12 83 ALA B C 1
ATOM 2994 O O . ALA B 1 83 ? -6.738 -15.805 -22.156 1 61.12 83 ALA B O 1
ATOM 2995 N N . LEU B 1 84 ? -5.867 -14.305 -23.516 1 59.44 84 LEU B N 1
ATOM 2996 C CA . LEU B 1 84 ? -5.715 -15.289 -24.578 1 59.44 84 LEU B CA 1
ATOM 2997 C C . LEU B 1 84 ? -4.738 -16.391 -24.172 1 59.44 84 LEU B C 1
ATOM 2999 O O . LEU B 1 84 ? -5.016 -17.578 -24.375 1 59.44 84 LEU B O 1
ATOM 3003 N N . ALA B 1 85 ? -3.664 -15.969 -23.609 1 60.88 85 ALA B N 1
ATOM 3004 C CA . ALA B 1 85 ? -2.662 -16.938 -23.156 1 60.88 85 ALA B CA 1
ATOM 3005 C C . ALA B 1 85 ? -3.229 -17.859 -22.094 1 60.88 85 ALA B C 1
ATOM 3007 O O . ALA B 1 85 ? -2.967 -19.062 -22.094 1 60.88 85 ALA B O 1
ATOM 3008 N N . GLN B 1 86 ? -3.967 -17.25 -21.281 1 61.06 86 GLN B N 1
ATOM 3009 C CA . GLN B 1 86 ? -4.586 -18.016 -20.219 1 61.06 86 GLN B CA 1
ATOM 3010 C C . GLN B 1 86 ? -5.602 -19.016 -20.766 1 61.06 86 GLN B C 1
ATOM 3012 O O . GLN B 1 86 ? -5.699 -20.141 -20.281 1 61.06 86 GLN B O 1
ATOM 3017 N N . ALA B 1 87 ? -6.281 -18.547 -21.703 1 59.66 87 ALA B N 1
ATOM 3018 C CA . ALA B 1 87 ? -7.266 -19.438 -22.328 1 59.66 87 ALA B CA 1
ATOM 3019 C C . ALA B 1 87 ? -6.59 -20.641 -22.953 1 59.66 87 ALA B C 1
ATOM 3021 O O . ALA B 1 87 ? -7.105 -21.766 -22.859 1 59.66 87 ALA B O 1
ATOM 3022 N N . VAL B 1 88 ? -5.477 -20.375 -23.484 1 59.5 88 VAL B N 1
ATOM 3023 C CA . VAL B 1 88 ? -4.723 -21.469 -24.109 1 59.5 88 VAL B CA 1
ATOM 3024 C C . VAL B 1 88 ? -4.16 -22.391 -23.031 1 59.5 88 VAL B C 1
ATOM 3026 O O . VAL B 1 88 ? -4.242 -23.609 -23.141 1 59.5 88 VAL B O 1
ATOM 3029 N N . ALA B 1 89 ? -3.699 -21.781 -22 1 59.31 89 ALA B N 1
ATOM 3030 C CA . ALA B 1 89 ? -3.109 -22.547 -20.906 1 59.31 89 ALA B CA 1
ATOM 3031 C C . ALA B 1 89 ? -4.168 -23.375 -20.172 1 59.31 89 ALA B C 1
ATOM 3033 O O . ALA B 1 89 ? -3.887 -24.484 -19.703 1 59.31 89 ALA B O 1
ATOM 3034 N N . ALA B 1 90 ? -5.262 -22.734 -20 1 58.09 90 ALA B N 1
ATOM 3035 C CA . ALA B 1 90 ? -6.367 -23.391 -19.328 1 58.09 90 ALA B CA 1
ATOM 3036 C C . ALA B 1 90 ? -6.703 -24.719 -19.984 1 58.09 90 ALA B C 1
ATOM 3038 O O . ALA B 1 90 ? -7.238 -25.625 -19.344 1 58.09 90 ALA B O 1
ATOM 3039 N N . ARG B 1 91 ? -6.32 -24.781 -21.156 1 56.22 91 ARG B N 1
ATOM 3040 C CA . ARG B 1 91 ? -6.574 -26.031 -21.844 1 56.22 91 ARG B CA 1
ATOM 3041 C C . ARG B 1 91 ? -5.57 -27.109 -21.422 1 56.22 91 ARG B C 1
ATOM 3043 O O . ARG B 1 91 ? -5.832 -28.297 -21.562 1 56.22 91 ARG B O 1
ATOM 3050 N N . ARG B 1 92 ? -4.531 -26.625 -20.75 1 58 92 ARG B N 1
ATOM 3051 C CA . ARG B 1 92 ? -3.551 -27.609 -20.281 1 58 92 ARG B CA 1
ATOM 3052 C C . ARG B 1 92 ? -3.889 -28.094 -18.891 1 58 92 ARG B C 1
ATOM 3054 O O . ARG B 1 92 ? -4.297 -27.312 -18.031 1 58 92 ARG B O 1
ATOM 3061 N N . ASP B 1 93 ? -4.25 -29.297 -18.688 1 64.69 93 ASP B N 1
ATOM 3062 C CA . ASP B 1 93 ? -4.617 -29.938 -17.438 1 64.69 93 ASP B CA 1
ATOM 3063 C C . ASP B 1 93 ? -3.408 -30.078 -16.516 1 64.69 93 ASP B C 1
ATOM 3065 O O . ASP B 1 93 ? -2.975 -31.188 -16.203 1 64.69 93 ASP B O 1
ATOM 3069 N N . THR B 1 94 ? -2.648 -28.938 -16.25 1 77.44 94 THR B N 1
ATOM 3070 C CA . THR B 1 94 ? -1.51 -29 -15.352 1 77.44 94 THR B CA 1
ATOM 3071 C C . THR B 1 94 ? -1.688 -28.031 -14.188 1 77.44 94 THR B C 1
ATOM 3073 O O . THR B 1 94 ? -2.379 -27.016 -14.32 1 77.44 94 THR B O 1
ATOM 3076 N N . LEU B 1 95 ? -1.231 -28.484 -12.992 1 84.56 95 LEU B N 1
ATOM 3077 C CA . LEU B 1 95 ? -1.24 -27.625 -11.805 1 84.56 95 LEU B CA 1
ATOM 3078 C C . LEU B 1 95 ? 0.072 -26.859 -11.68 1 84.56 95 LEU B C 1
ATOM 3080 O O . LEU B 1 95 ? 0.544 -26.609 -10.562 1 84.56 95 LEU B O 1
ATOM 3084 N N . THR B 1 96 ? 0.671 -26.734 -12.812 1 86.06 96 THR B N 1
ATOM 3085 C CA . THR B 1 96 ? 1.889 -25.938 -12.812 1 86.06 96 THR B CA 1
ATOM 3086 C C . THR B 1 96 ? 1.695 -24.656 -13.633 1 86.06 96 THR B C 1
ATOM 3088 O O . THR B 1 96 ? 1.111 -24.703 -14.719 1 86.06 96 THR B O 1
ATOM 3091 N N . GLY B 1 97 ? 2.023 -23.547 -13.023 1 88.88 97 GLY B N 1
ATOM 3092 C CA . GLY B 1 97 ? 1.9 -22.281 -13.719 1 88.88 97 GLY B CA 1
ATOM 3093 C C . GLY B 1 97 ? 1.657 -21.109 -12.781 1 88.88 97 GLY B C 1
ATOM 3094 O O . GLY B 1 97 ? 1.776 -21.25 -11.562 1 88.88 97 GLY B O 1
ATOM 3095 N N . THR B 1 98 ? 1.409 -19.969 -13.391 1 90.06 98 THR B N 1
ATOM 3096 C CA . THR B 1 98 ? 1.228 -18.734 -12.633 1 90.06 98 THR B CA 1
ATOM 3097 C C . THR B 1 98 ? -0.242 -18.328 -12.609 1 90.06 98 THR B C 1
ATOM 3099 O O . THR B 1 98 ? -0.921 -18.375 -13.641 1 90.06 98 THR B O 1
ATOM 3102 N N . VAL B 1 99 ? -0.724 -18.062 -11.477 1 90.69 99 VAL B N 1
ATOM 3103 C CA . VAL B 1 99 ? -2.061 -17.5 -11.328 1 90.69 99 VAL B CA 1
ATOM 3104 C C . VAL B 1 99 ? -1.965 -16.078 -10.781 1 90.69 99 VAL B C 1
ATOM 3106 O O . VAL B 1 99 ? -1.283 -15.836 -9.781 1 90.69 99 VAL B O 1
ATOM 3109 N N . ARG B 1 100 ? -2.621 -15.141 -11.469 1 90.75 100 ARG B N 1
ATOM 3110 C CA . ARG B 1 100 ? -2.646 -13.75 -11.039 1 90.75 100 ARG B CA 1
ATOM 3111 C C . ARG B 1 100 ? -3.865 -13.469 -10.164 1 90.75 100 ARG B C 1
ATOM 3113 O O . ARG B 1 100 ? -5.004 -13.648 -10.602 1 90.75 100 ARG B O 1
ATOM 3120 N N . VAL B 1 101 ? -3.6 -13.07 -8.906 1 93.25 101 VAL B N 1
ATOM 3121 C CA . VAL B 1 101 ? -4.645 -12.766 -7.941 1 93.25 101 VAL B CA 1
ATOM 3122 C C . VAL B 1 101 ? -4.605 -11.281 -7.59 1 93.25 101 VAL B C 1
ATOM 3124 O O . VAL B 1 101 ? -3.533 -10.719 -7.344 1 93.25 101 VAL B O 1
ATOM 3127 N N . THR B 1 102 ? -5.734 -10.586 -7.676 1 92.44 102 THR B N 1
ATOM 3128 C CA . THR B 1 102 ? -5.785 -9.188 -7.281 1 92.44 102 THR B CA 1
ATOM 3129 C C . THR B 1 102 ? -6.648 -9 -6.035 1 92.44 102 THR B C 1
ATOM 3131 O O . THR B 1 102 ? -7.621 -9.734 -5.84 1 92.44 102 THR B O 1
ATOM 3134 N N . THR B 1 103 ? -6.258 -8.07 -5.195 1 93.94 103 THR B N 1
ATOM 3135 C CA . THR B 1 103 ? -7.02 -7.734 -3.996 1 93.94 103 THR B CA 1
ATOM 3136 C C . THR B 1 103 ? -6.676 -6.328 -3.512 1 93.94 103 THR B C 1
ATOM 3138 O O . THR B 1 103 ? -5.879 -5.629 -4.137 1 93.94 103 THR B O 1
ATOM 3141 N N . SER B 1 104 ? -7.379 -5.852 -2.49 1 93.44 104 SER B N 1
ATOM 3142 C CA . SER B 1 104 ? -7.129 -4.559 -1.864 1 93.44 104 SER B CA 1
ATOM 3143 C C . SER B 1 104 ? -5.895 -4.605 -0.968 1 93.44 104 SER B C 1
ATOM 3145 O O . SER B 1 104 ? -5.426 -5.688 -0.608 1 93.44 104 SER B O 1
ATOM 3147 N N . GLU B 1 105 ? -5.383 -3.438 -0.611 1 95.25 105 GLU B N 1
ATOM 3148 C CA . GLU B 1 105 ? -4.172 -3.352 0.196 1 95.25 105 GLU B CA 1
ATOM 3149 C C . GLU B 1 105 ? -4.363 -4.02 1.556 1 95.25 105 GLU B C 1
ATOM 3151 O O . GLU B 1 105 ? -3.506 -4.785 2.004 1 95.25 105 GLU B O 1
ATOM 3156 N N . VAL B 1 106 ? -5.469 -3.807 2.199 1 97.56 106 VAL B N 1
ATOM 3157 C CA . VAL B 1 106 ? -5.695 -4.336 3.541 1 97.56 106 VAL B CA 1
ATOM 3158 C C . VAL B 1 106 ? -5.812 -5.859 3.482 1 97.56 106 VAL B C 1
ATOM 3160 O O . VAL B 1 106 ? -5.188 -6.566 4.281 1 97.56 106 VAL B O 1
ATOM 3163 N N . ALA B 1 107 ? -6.555 -6.383 2.529 1 97.62 107 ALA B N 1
ATOM 3164 C CA . ALA B 1 107 ? -6.699 -7.832 2.402 1 97.62 107 ALA B CA 1
ATOM 3165 C C . ALA B 1 107 ? -5.371 -8.484 2.041 1 97.62 107 ALA B C 1
ATOM 3167 O O . ALA B 1 107 ? -5.086 -9.609 2.473 1 97.62 107 ALA B O 1
ATOM 3168 N N . ALA B 1 108 ? -4.578 -7.82 1.248 1 97.62 108 ALA B N 1
ATOM 3169 C CA . ALA B 1 108 ? -3.291 -8.359 0.805 1 97.62 108 ALA B CA 1
ATOM 3170 C C . ALA B 1 108 ? -2.334 -8.523 1.979 1 97.62 108 ALA B C 1
ATOM 3172 O O . ALA B 1 108 ? -1.43 -9.367 1.935 1 97.62 108 ALA B O 1
ATOM 3173 N N . VAL B 1 109 ? -2.514 -7.738 3.02 1 98.5 109 VAL B N 1
ATOM 3174 C CA . VAL B 1 109 ? -1.568 -7.742 4.129 1 98.5 109 VAL B CA 1
ATOM 3175 C C . VAL B 1 109 ? -2.141 -8.547 5.293 1 98.5 109 VAL B C 1
ATOM 3177 O O . VAL B 1 109 ? -1.414 -9.289 5.961 1 98.5 109 VAL B O 1
ATOM 3180 N N . TYR B 1 110 ? -3.445 -8.555 5.453 1 98.12 110 TYR B N 1
ATOM 3181 C CA . TYR B 1 110 ? -3.982 -9.07 6.707 1 98.12 110 TYR B CA 1
ATOM 3182 C C . TYR B 1 110 ? -4.84 -10.312 6.461 1 98.12 110 TYR B C 1
ATOM 3184 O O . TYR B 1 110 ? -5.176 -11.031 7.402 1 98.12 110 TYR B O 1
ATOM 3192 N N . LEU B 1 111 ? -5.195 -10.578 5.246 1 98.38 111 LEU B N 1
ATOM 3193 C CA . LEU B 1 111 ? -6.156 -11.648 5.008 1 98.38 111 LEU B CA 1
ATOM 3194 C C . LEU B 1 111 ? -5.535 -12.758 4.168 1 98.38 111 LEU B C 1
ATOM 3196 O O . LEU B 1 111 ? -5.555 -13.93 4.562 1 98.38 111 LEU B O 1
ATOM 3200 N N . LEU B 1 112 ? -4.848 -12.484 3.098 1 98.5 112 LEU B N 1
ATOM 3201 C CA . LEU B 1 112 ? -4.496 -13.469 2.076 1 98.5 112 LEU B CA 1
ATOM 3202 C C . LEU B 1 112 ? -3.199 -14.188 2.436 1 98.5 112 LEU B C 1
ATOM 3204 O O . LEU B 1 112 ? -2.996 -15.336 2.051 1 98.5 112 LEU B O 1
ATOM 3208 N N . PRO B 1 113 ? -2.252 -13.562 3.197 1 98.44 113 PRO B N 1
ATOM 3209 C CA . PRO B 1 113 ? -0.917 -14.148 3.326 1 98.44 113 PRO B CA 1
ATOM 3210 C C . PRO B 1 113 ? -0.948 -15.562 3.893 1 98.44 113 PRO B C 1
ATOM 3212 O O . PRO B 1 113 ? -0.356 -16.484 3.311 1 98.44 113 PRO B O 1
ATOM 3215 N N . PRO B 1 114 ? -1.647 -15.852 4.957 1 98 114 PRO B N 1
ATOM 3216 C CA . PRO B 1 114 ? -1.646 -17.234 5.434 1 98 114 PRO B CA 1
ATOM 3217 C C . PRO B 1 114 ? -2.291 -18.203 4.445 1 98 114 PRO B C 1
ATOM 3219 O O . PRO B 1 114 ? -1.889 -19.375 4.363 1 98 114 PRO B O 1
ATOM 3222 N N . VAL B 1 115 ? -3.285 -17.734 3.715 1 98.62 115 VAL B N 1
ATOM 3223 C CA . VAL B 1 115 ? -3.977 -18.562 2.732 1 98.62 115 VAL B CA 1
ATOM 3224 C C . VAL B 1 115 ? -3.027 -18.906 1.585 1 98.62 115 VAL B C 1
ATOM 3226 O O . VAL B 1 115 ? -2.941 -20.062 1.165 1 98.62 115 VAL B O 1
ATOM 3229 N N . LEU B 1 116 ? -2.334 -17.906 1.106 1 98.44 116 LEU B N 1
ATOM 3230 C CA . LEU B 1 116 ? -1.415 -18.109 -0.009 1 98.44 116 LEU B CA 1
ATOM 3231 C C . LEU B 1 116 ? -0.207 -18.922 0.42 1 98.44 116 LEU B C 1
ATOM 3233 O O . LEU B 1 116 ? 0.307 -19.734 -0.359 1 98.44 116 LEU B O 1
ATOM 3237 N N . ALA B 1 117 ? 0.32 -18.719 1.655 1 97.38 117 ALA B N 1
ATOM 3238 C CA . ALA B 1 117 ? 1.406 -19.547 2.172 1 97.38 117 ALA B CA 1
ATOM 3239 C C . ALA B 1 117 ? 0.997 -21.016 2.225 1 97.38 117 ALA B C 1
ATOM 3241 O O . ALA B 1 117 ? 1.771 -21.906 1.842 1 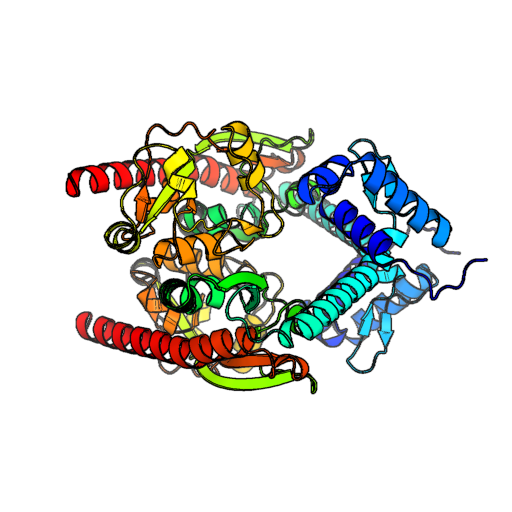97.38 117 ALA B O 1
ATOM 3242 N N . ALA B 1 118 ? -0.216 -21.266 2.676 1 97.44 118 ALA B N 1
ATOM 3243 C CA . ALA B 1 118 ? -0.735 -22.625 2.727 1 97.44 118 ALA B CA 1
ATOM 3244 C C . ALA B 1 118 ? -0.86 -23.219 1.326 1 97.44 118 ALA B C 1
ATOM 3246 O O . ALA B 1 118 ? -0.569 -24.391 1.115 1 97.44 118 ALA B O 1
ATOM 3247 N N . LEU B 1 119 ? -1.354 -22.391 0.403 1 97.56 119 LEU B N 1
ATOM 3248 C CA . LEU B 1 119 ? -1.452 -22.828 -0.984 1 97.56 119 LEU B CA 1
ATOM 3249 C C . LEU B 1 119 ? -0.091 -23.266 -1.512 1 97.56 119 LEU B C 1
ATOM 3251 O O . LEU B 1 119 ? 0.025 -24.328 -2.141 1 97.56 119 LEU B O 1
ATOM 3255 N N . GLN B 1 120 ? 0.928 -22.438 -1.238 1 93 120 GLN B N 1
ATOM 3256 C CA . GLN B 1 120 ? 2.268 -22.719 -1.734 1 93 120 GLN B CA 1
ATOM 3257 C C . GLN B 1 120 ? 2.807 -24.016 -1.131 1 93 120 GLN B C 1
ATOM 3259 O O . GLN B 1 120 ? 3.551 -24.75 -1.784 1 93 120 GLN B O 1
ATOM 3264 N N . ARG B 1 121 ? 2.508 -24.344 0.054 1 93.69 121 ARG B N 1
ATOM 3265 C CA . ARG B 1 121 ? 2.908 -25.594 0.701 1 93.69 121 ARG B CA 1
ATOM 3266 C C . ARG B 1 121 ? 2.221 -26.797 0.055 1 93.69 121 ARG B C 1
ATOM 3268 O O . ARG B 1 121 ? 2.859 -27.812 -0.205 1 93.69 121 ARG B O 1
ATOM 3275 N N . ALA B 1 122 ? 0.96 -26.641 -0.237 1 95.25 122 ALA B N 1
ATOM 3276 C CA . ALA B 1 122 ? 0.153 -27.734 -0.782 1 95.25 122 ALA B CA 1
ATOM 3277 C C . ALA B 1 122 ? 0.45 -27.953 -2.264 1 95.25 122 ALA B C 1
ATOM 3279 O O . ALA B 1 122 ? 0.381 -29.078 -2.76 1 95.25 122 ALA B O 1
ATOM 3280 N N . GLU B 1 123 ? 0.705 -26.797 -2.93 1 95.12 123 GLU B N 1
ATOM 3281 C CA . GLU B 1 123 ? 0.904 -26.828 -4.375 1 95.12 123 GLU B CA 1
ATOM 3282 C C . GLU B 1 123 ? 2.174 -26.094 -4.777 1 95.12 123 GLU B C 1
ATOM 3284 O O . GLU B 1 123 ? 2.107 -25.016 -5.371 1 95.12 123 GLU B O 1
ATOM 3289 N N . PRO B 1 124 ? 3.334 -26.703 -4.625 1 91.19 124 PRO B N 1
ATOM 3290 C CA . PRO B 1 124 ? 4.602 -26.016 -4.871 1 91.19 124 PRO B CA 1
ATOM 3291 C C . PRO B 1 124 ? 4.793 -25.641 -6.336 1 91.19 124 PRO B C 1
ATOM 3293 O O . PRO B 1 124 ? 5.621 -24.781 -6.656 1 91.19 124 PRO B O 1
ATOM 3296 N N . GLY B 1 125 ? 4.059 -26.25 -7.172 1 91.5 125 GLY B N 1
ATOM 3297 C CA . GLY B 1 125 ? 4.172 -25.953 -8.594 1 91.5 125 GLY B CA 1
ATOM 3298 C C . GLY B 1 125 ? 3.393 -24.734 -9.008 1 91.5 125 GLY B C 1
ATOM 3299 O O . GLY B 1 125 ? 3.531 -24.25 -10.141 1 91.5 125 GLY B O 1
ATOM 3300 N N . ILE B 1 126 ? 2.578 -24.188 -8.164 1 93.88 126 ILE B N 1
ATOM 3301 C CA . ILE B 1 126 ? 1.765 -23.016 -8.477 1 93.88 126 ILE B CA 1
ATOM 3302 C C . ILE B 1 126 ? 2.492 -21.75 -8.031 1 93.88 126 ILE B C 1
ATOM 3304 O O . ILE B 1 126 ? 2.918 -21.641 -6.875 1 93.88 126 ILE B O 1
ATOM 3308 N N . GLN B 1 127 ? 2.711 -20.859 -8.977 1 94.5 127 GLN B N 1
ATOM 3309 C CA . GLN B 1 127 ? 3.221 -19.531 -8.672 1 94.5 127 GLN B CA 1
ATOM 3310 C C . GLN B 1 127 ? 2.088 -18.5 -8.609 1 94.5 127 GLN B C 1
ATOM 3312 O O . GLN B 1 127 ? 1.145 -18.562 -9.398 1 94.5 127 GLN B O 1
ATOM 3317 N N . VAL B 1 128 ? 2.189 -17.578 -7.656 1 95.75 128 VAL B N 1
ATOM 3318 C CA . VAL B 1 128 ? 1.146 -16.578 -7.5 1 95.75 128 VAL B CA 1
ATOM 3319 C C . VAL B 1 128 ? 1.722 -15.188 -7.766 1 95.75 128 VAL B C 1
ATOM 3321 O O . VAL B 1 128 ? 2.77 -14.828 -7.223 1 95.75 128 VAL B O 1
ATOM 3324 N N . GLU B 1 129 ? 1.143 -14.492 -8.68 1 93.5 129 GLU B N 1
ATOM 3325 C CA . GLU B 1 129 ? 1.338 -13.047 -8.828 1 93.5 129 GLU B CA 1
ATOM 3326 C C . GLU B 1 129 ? 0.229 -12.266 -8.133 1 93.5 129 GLU B C 1
ATOM 3328 O O . GLU B 1 129 ? -0.936 -12.344 -8.523 1 93.5 129 GLU B O 1
ATOM 3333 N N . LEU B 1 130 ? 0.577 -11.555 -7.086 1 94.88 130 LEU B N 1
ATOM 3334 C CA . LEU B 1 130 ? -0.403 -10.789 -6.32 1 94.88 130 LEU B CA 1
ATOM 3335 C C . LEU B 1 130 ? -0.397 -9.32 -6.738 1 94.88 130 LEU B C 1
ATOM 3337 O O . LEU B 1 130 ? 0.604 -8.625 -6.559 1 94.88 130 LEU B O 1
ATOM 3341 N N . VAL B 1 131 ? -1.477 -8.867 -7.301 1 91.06 131 VAL B N 1
ATOM 3342 C CA . VAL B 1 131 ? -1.659 -7.477 -7.715 1 91.06 131 VAL B CA 1
ATOM 3343 C C . VAL B 1 131 ? -2.504 -6.734 -6.684 1 91.06 131 VAL B C 1
ATOM 3345 O O . VAL B 1 131 ? -3.676 -7.059 -6.48 1 91.06 131 VAL B O 1
ATOM 3348 N N . VAL B 1 132 ? -1.908 -5.75 -6.09 1 92.31 132 VAL B N 1
ATOM 3349 C CA . VAL B 1 132 ? -2.557 -5.055 -4.984 1 92.31 132 VAL B CA 1
ATOM 3350 C C . VAL B 1 132 ? -2.986 -3.658 -5.43 1 92.31 132 VAL B C 1
ATOM 3352 O O . VAL B 1 132 ? -2.158 -2.857 -5.871 1 92.31 132 VAL B O 1
ATOM 3355 N N . SER B 1 133 ? -4.25 -3.414 -5.316 1 86.62 133 SER B N 1
ATOM 3356 C CA . SER B 1 133 ? -4.797 -2.105 -5.664 1 86.62 133 SER B CA 1
ATOM 3357 C C . SER B 1 133 ? -6.16 -1.886 -5.02 1 86.62 133 SER B C 1
ATOM 3359 O O . SER B 1 133 ? -6.977 -2.807 -4.953 1 86.62 133 SER B O 1
ATOM 3361 N N . ASN B 1 134 ? -6.387 -0.656 -4.633 1 84.19 134 ASN B N 1
ATOM 3362 C CA . ASN B 1 134 ? -7.715 -0.332 -4.121 1 84.19 134 ASN B CA 1
ATOM 3363 C C . ASN B 1 134 ? -8.656 0.101 -5.238 1 84.19 134 ASN B C 1
ATOM 3365 O O . ASN B 1 134 ? -9.859 0.255 -5.02 1 84.19 134 ASN B O 1
ATOM 3369 N N . ALA B 1 135 ? -8.07 0.292 -6.352 1 70.25 135 ALA B N 1
ATOM 3370 C CA . ALA B 1 135 ? -8.891 0.71 -7.484 1 70.25 135 ALA B CA 1
ATOM 3371 C C . ALA B 1 135 ? -9.703 -0.461 -8.031 1 70.25 135 ALA B C 1
ATOM 3373 O O . ALA B 1 135 ? -9.164 -1.555 -8.234 1 70.25 135 ALA B O 1
ATOM 3374 N N . LEU B 1 136 ? -11.016 -0.325 -8.156 1 57.84 136 LEU B N 1
ATOM 3375 C CA . LEU B 1 136 ? -11.883 -1.386 -8.648 1 57.84 136 LEU B CA 1
ATOM 3376 C C . LEU B 1 136 ? -11.633 -1.648 -10.125 1 57.84 136 LEU B C 1
ATOM 3378 O O . LEU B 1 136 ? -11.828 -2.77 -10.602 1 57.84 136 LEU B O 1
ATOM 3382 N N . SER B 1 137 ? -11.273 -0.558 -10.852 1 53.47 137 SER B N 1
ATOM 3383 C CA . SER B 1 137 ? -11.078 -0.661 -12.289 1 53.47 137 SER B CA 1
ATOM 3384 C C . SER B 1 137 ? -10.156 -1.822 -12.648 1 53.47 137 SER B C 1
ATOM 3386 O O . SER B 1 137 ? -10.258 -2.395 -13.734 1 53.47 137 SER B O 1
ATOM 3388 N N . ASN B 1 138 ? -9.375 -2.191 -11.688 1 55.19 138 ASN B N 1
ATOM 3389 C CA . ASN B 1 138 ? -8.391 -3.215 -12 1 55.19 138 ASN B CA 1
ATOM 3390 C C . ASN B 1 138 ? -9.047 -4.566 -12.258 1 55.19 138 ASN B C 1
ATOM 3392 O O . ASN B 1 138 ? -8.594 -5.328 -13.117 1 55.19 138 ASN B O 1
ATOM 3396 N N . LEU B 1 139 ? -10.18 -4.805 -11.586 1 56.62 139 LEU B N 1
ATOM 3397 C CA . LEU B 1 139 ? -10.859 -6.082 -11.766 1 56.62 139 LEU B CA 1
ATOM 3398 C C . LEU B 1 139 ? -11.336 -6.242 -13.211 1 56.62 139 LEU B C 1
ATOM 3400 O O . LEU B 1 139 ? -11.273 -7.34 -13.766 1 56.62 139 LEU B O 1
ATOM 3404 N N . LEU B 1 140 ? -11.75 -5.078 -13.734 1 51.12 140 LEU B N 1
ATOM 3405 C CA . LEU B 1 140 ? -12.391 -5.074 -15.047 1 51.12 140 LEU B CA 1
ATOM 3406 C C . LEU B 1 140 ? -11.359 -5.219 -16.156 1 51.12 140 LEU B C 1
ATOM 3408 O O . LEU B 1 140 ? -11.664 -5.73 -17.234 1 51.12 140 LEU B O 1
ATOM 3412 N N . GLU B 1 141 ? -10.391 -4.707 -15.797 1 51.44 141 GLU B N 1
ATOM 3413 C CA . GLU B 1 141 ? -9.43 -4.641 -16.891 1 51.44 141 GLU B CA 1
ATOM 3414 C C . GLU B 1 141 ? -8.625 -5.93 -17 1 51.44 141 GLU B C 1
ATOM 3416 O O . GLU B 1 141 ? -7.641 -5.992 -17.734 1 51.44 141 GLU B O 1
ATOM 3421 N N . ARG B 1 142 ? -9.32 -7.047 -16.484 1 53.16 142 ARG B N 1
ATOM 3422 C CA . ARG B 1 142 ? -8.836 -8.414 -16.641 1 53.16 142 ARG B CA 1
ATOM 3423 C C . ARG B 1 142 ? -7.348 -8.508 -16.312 1 53.16 142 ARG B C 1
ATOM 3425 O O . ARG B 1 142 ? -6.602 -9.203 -17.016 1 53.16 142 ARG B O 1
ATOM 3432 N N . GLU B 1 143 ? -6.938 -7.648 -15.352 1 66.12 143 GLU B N 1
ATOM 3433 C CA . GLU B 1 143 ? -5.516 -7.691 -15.031 1 66.12 143 GLU B CA 1
ATOM 3434 C C . GLU B 1 143 ? -5.215 -8.781 -14.008 1 66.12 143 GLU B C 1
ATOM 3436 O O . GLU B 1 143 ? -4.051 -9.102 -13.758 1 66.12 143 GLU B O 1
ATOM 3441 N N . ALA B 1 144 ? -6.301 -9.562 -13.695 1 82.31 144 ALA B N 1
ATOM 3442 C CA . ALA B 1 144 ? -6.094 -10.641 -12.734 1 82.31 144 ALA B CA 1
ATOM 3443 C C . ALA B 1 144 ? -6.973 -11.844 -13.062 1 82.31 144 ALA B C 1
ATOM 3445 O O . ALA B 1 144 ? -8.008 -11.703 -13.711 1 82.31 144 ALA B O 1
ATOM 3446 N N . ASP B 1 145 ? -6.547 -13.055 -12.828 1 85.19 145 ASP B N 1
ATOM 3447 C CA . ASP B 1 145 ? -7.312 -14.289 -13.008 1 85.19 145 ASP B CA 1
ATOM 3448 C C . ASP B 1 145 ? -8.398 -14.422 -11.938 1 85.19 145 ASP B C 1
ATOM 3450 O O . ASP B 1 145 ? -9.516 -14.836 -12.234 1 85.19 145 ASP B O 1
ATOM 3454 N N . ILE B 1 146 ? -8.047 -14.148 -10.789 1 91.62 146 ILE B N 1
ATOM 3455 C CA . ILE B 1 146 ? -8.945 -14.227 -9.641 1 91.62 146 ILE B CA 1
ATOM 3456 C C . ILE B 1 146 ? -8.898 -12.922 -8.859 1 91.62 146 ILE B C 1
ATOM 3458 O O . ILE B 1 146 ? -7.832 -12.32 -8.703 1 91.62 146 ILE B O 1
ATOM 3462 N N . ALA B 1 147 ? -10.062 -12.492 -8.398 1 92.56 147 ALA B N 1
ATOM 3463 C CA . ALA B 1 147 ? -10.133 -11.281 -7.586 1 92.56 147 ALA B CA 1
ATOM 3464 C C . ALA B 1 147 ? -10.758 -11.57 -6.227 1 92.56 147 ALA B C 1
ATOM 3466 O O . ALA B 1 147 ? -11.742 -12.305 -6.133 1 92.56 147 ALA B O 1
ATOM 3467 N N . VAL B 1 148 ? -10.125 -11.102 -5.168 1 94.88 148 VAL B N 1
ATOM 3468 C CA . VAL B 1 148 ? -10.727 -11 -3.842 1 94.88 148 VAL B CA 1
ATOM 3469 C C . VAL B 1 148 ? -11.039 -9.539 -3.527 1 94.88 148 VAL B C 1
ATOM 3471 O O . VAL B 1 148 ? -10.133 -8.727 -3.342 1 94.88 148 VAL B O 1
ATOM 3474 N N . ARG B 1 149 ? -12.344 -9.258 -3.482 1 92.19 149 ARG B N 1
ATOM 3475 C CA . ARG B 1 149 ? -12.719 -7.855 -3.373 1 92.19 149 ARG B CA 1
ATOM 3476 C C . ARG B 1 149 ? -13.844 -7.668 -2.359 1 92.19 149 ARG B C 1
ATOM 3478 O O . ARG B 1 149 ? -14.617 -8.594 -2.104 1 92.19 149 ARG B O 1
ATOM 3485 N N . MET B 1 150 ? -13.891 -6.402 -1.92 1 91.12 150 MET B N 1
ATOM 3486 C CA . MET B 1 150 ? -14.875 -6.055 -0.898 1 91.12 150 MET B CA 1
ATOM 3487 C C . MET B 1 150 ? -16.094 -5.387 -1.523 1 91.12 150 MET B C 1
ATOM 3489 O O . MET B 1 150 ? -16.75 -4.559 -0.888 1 91.12 150 MET B O 1
ATOM 3493 N N . VAL B 1 151 ? -16.281 -5.641 -2.703 1 83.75 151 VAL B N 1
ATOM 3494 C CA . VAL B 1 151 ? -17.469 -5.184 -3.439 1 83.75 151 VAL B CA 1
ATOM 3495 C C . VAL B 1 151 ? -17.969 -6.301 -4.344 1 83.75 151 VAL B C 1
ATOM 3497 O O . VAL B 1 151 ? -17.188 -7.145 -4.801 1 83.75 151 VAL B O 1
ATOM 3500 N N . ARG B 1 152 ? -19.219 -6.305 -4.539 1 79.69 152 ARG B N 1
ATOM 3501 C CA . ARG B 1 152 ? -19.797 -7.277 -5.457 1 79.69 152 ARG B CA 1
ATOM 3502 C C . ARG B 1 152 ? -19.328 -7.023 -6.891 1 79.69 152 ARG B C 1
ATOM 3504 O O . ARG B 1 152 ? -19.391 -5.887 -7.371 1 79.69 152 ARG B O 1
ATOM 3511 N N . PRO B 1 153 ? -18.828 -8.07 -7.477 1 79.56 153 PRO B N 1
ATOM 3512 C CA . PRO B 1 153 ? -18.484 -7.859 -8.883 1 79.56 153 PRO B CA 1
ATOM 3513 C C . PRO B 1 153 ? -19.688 -7.461 -9.734 1 79.56 153 PRO B C 1
ATOM 3515 O O . PRO B 1 153 ? -20.75 -8.062 -9.617 1 79.56 153 PRO B O 1
ATOM 3518 N N . ALA B 1 154 ? -19.484 -6.477 -10.547 1 74.06 154 ALA B N 1
ATOM 3519 C CA . ALA B 1 154 ? -20.609 -5.922 -11.297 1 74.06 154 ALA B CA 1
ATOM 3520 C C . ALA B 1 154 ? -20.609 -6.426 -12.734 1 74.06 154 ALA B C 1
ATOM 3522 O O . ALA B 1 154 ? -21.641 -6.395 -13.406 1 74.06 154 ALA B O 1
ATOM 3523 N N . GLN B 1 155 ? -19.516 -6.871 -13.133 1 72.44 155 GLN B N 1
ATOM 3524 C CA . GLN B 1 155 ? -19.422 -7.262 -14.539 1 72.44 155 GLN B CA 1
ATOM 3525 C C . GLN B 1 155 ? -20.016 -8.648 -14.766 1 72.44 155 GLN B C 1
ATOM 3527 O O . GLN B 1 155 ? -19.75 -9.578 -14 1 72.44 155 GLN B O 1
ATOM 3532 N N . THR B 1 156 ? -20.703 -8.805 -15.797 1 70.88 156 THR B N 1
ATOM 3533 C CA . THR B 1 156 ? -21.391 -10.055 -16.125 1 70.88 156 THR B CA 1
ATOM 3534 C C . THR B 1 156 ? -20.375 -11.125 -16.531 1 70.88 156 THR B C 1
ATOM 3536 O O . THR B 1 156 ? -20.688 -12.32 -16.516 1 70.88 156 THR B O 1
ATOM 3539 N N . THR B 1 157 ? -19.328 -10.695 -16.938 1 74.69 157 THR B N 1
ATOM 3540 C CA . THR B 1 157 ? -18.312 -11.641 -17.391 1 74.69 157 THR B CA 1
ATOM 3541 C C . THR B 1 157 ? -17.609 -12.289 -16.188 1 74.69 157 THR B C 1
ATOM 3543 O O . THR B 1 157 ? -16.859 -13.25 -16.359 1 74.69 157 THR B O 1
ATOM 3546 N N . LEU B 1 158 ? -17.984 -11.797 -15.039 1 81.56 158 LEU B N 1
ATOM 3547 C CA . LEU B 1 158 ? -17.375 -12.328 -13.828 1 81.56 158 LEU B CA 1
ATOM 3548 C C . LEU B 1 158 ? -18.344 -13.234 -13.086 1 81.56 158 LEU B C 1
ATOM 3550 O O . LEU B 1 158 ? -19.547 -12.961 -13.047 1 81.56 158 LEU B O 1
ATOM 3554 N N . VAL B 1 159 ? -17.828 -14.375 -12.641 1 85.69 159 VAL B N 1
ATOM 3555 C CA . VAL B 1 159 ? -18.547 -15.219 -11.695 1 85.69 159 VAL B CA 1
ATOM 3556 C C . VAL B 1 159 ? -18.031 -14.969 -10.281 1 85.69 159 VAL B C 1
ATOM 3558 O O . VAL B 1 159 ? -16.812 -14.977 -10.055 1 85.69 159 VAL B O 1
ATOM 3561 N N . GLY B 1 160 ? -18.922 -14.68 -9.406 1 91.25 160 GLY B N 1
ATOM 3562 C CA . GLY B 1 160 ? -18.516 -14.32 -8.055 1 91.25 160 GLY B CA 1
ATOM 3563 C C . GLY B 1 160 ? -19.172 -15.18 -6.992 1 91.25 160 GLY B C 1
ATOM 3564 O O . GLY B 1 160 ? -20.234 -15.758 -7.223 1 91.25 160 GLY B O 1
ATOM 3565 N N . ARG B 1 161 ? -18.516 -15.367 -5.891 1 94.81 161 ARG B N 1
ATOM 3566 C CA . ARG B 1 161 ? -19 -16.016 -4.668 1 94.81 161 ARG B CA 1
ATOM 3567 C C . ARG B 1 161 ? -18.766 -15.125 -3.453 1 94.81 161 ARG B C 1
ATOM 3569 O O . ARG B 1 161 ? -17.641 -14.664 -3.221 1 94.81 161 ARG B O 1
ATOM 3576 N N . ARG B 1 162 ? -19.812 -14.883 -2.789 1 97 162 ARG B N 1
ATOM 3577 C CA . ARG B 1 162 ? -19.656 -14.141 -1.54 1 97 162 ARG B CA 1
ATOM 3578 C C . ARG B 1 162 ? -19.094 -15.031 -0.443 1 97 162 ARG B C 1
ATOM 3580 O O . ARG B 1 162 ? -19.609 -16.125 -0.183 1 97 162 ARG B O 1
ATOM 3587 N N . LEU B 1 163 ? -18.031 -14.594 0.209 1 97.94 163 LEU B N 1
ATOM 3588 C CA . LEU B 1 163 ? -17.328 -15.422 1.188 1 97.94 163 LEU B CA 1
ATOM 3589 C C . LEU B 1 163 ? -17.703 -15.008 2.609 1 97.94 163 LEU B C 1
ATOM 3591 O O . LEU B 1 163 ? -17.688 -15.836 3.525 1 97.94 163 LEU B O 1
ATOM 3595 N N . ALA B 1 164 ? -17.938 -13.742 2.812 1 97.62 164 ALA B N 1
ATOM 3596 C CA . ALA B 1 164 ? -18.141 -13.258 4.172 1 97.62 164 ALA B CA 1
ATOM 3597 C C . ALA B 1 164 ? -18.672 -11.82 4.168 1 97.62 164 ALA B C 1
ATOM 3599 O O . ALA B 1 164 ? -18.734 -11.18 3.115 1 97.62 164 ALA B O 1
ATOM 3600 N N . GLU B 1 165 ? -19.172 -11.398 5.27 1 96.69 165 GLU B N 1
ATOM 3601 C CA . GLU B 1 165 ? -19.391 -10 5.633 1 96.69 165 GLU B CA 1
ATOM 3602 C C . GLU B 1 165 ? -18.391 -9.539 6.684 1 96.69 165 GLU B C 1
ATOM 3604 O O . GLU B 1 165 ? -18.281 -10.133 7.758 1 96.69 165 GLU B O 1
ATOM 3609 N N . LEU B 1 166 ? -17.688 -8.516 6.359 1 96.81 166 LEU B N 1
ATOM 3610 C CA . LEU B 1 166 ? -16.594 -8.055 7.215 1 96.81 166 LEU B CA 1
ATOM 3611 C C . LEU B 1 166 ? -17.031 -6.844 8.039 1 96.81 166 LEU B C 1
ATOM 3613 O O . LEU B 1 166 ? -17.172 -5.742 7.5 1 96.81 166 LEU B O 1
ATOM 3617 N N . PRO B 1 167 ? -17.25 -7.027 9.328 1 96.12 167 PRO B N 1
ATOM 3618 C CA . PRO B 1 167 ? -17.609 -5.875 10.156 1 96.12 167 PRO B CA 1
ATOM 3619 C C . PRO B 1 167 ? -16.5 -4.812 10.195 1 96.12 167 PRO B C 1
ATOM 3621 O O . PRO B 1 167 ? -15.32 -5.145 10.211 1 96.12 167 PRO B O 1
ATOM 3624 N N . ILE B 1 168 ? -16.938 -3.572 10.125 1 96.31 168 ILE B N 1
ATOM 3625 C CA . ILE B 1 168 ? -16.062 -2.422 10.312 1 96.31 168 ILE B CA 1
ATOM 3626 C C . ILE B 1 168 ? -16.312 -1.813 11.695 1 96.31 168 ILE B C 1
ATOM 3628 O O . ILE B 1 168 ? -17.453 -1.688 12.133 1 96.31 168 ILE B O 1
ATOM 3632 N N . VAL B 1 169 ? -15.242 -1.408 12.391 1 96.62 169 VAL B N 1
ATOM 3633 C CA . VAL B 1 169 ? -15.383 -0.866 13.734 1 96.62 169 VAL B CA 1
ATOM 3634 C C . VAL B 1 169 ? -14.547 0.403 13.875 1 96.62 169 VAL B C 1
ATOM 3636 O O . VAL B 1 169 ? -13.508 0.543 13.227 1 96.62 169 VAL B O 1
ATOM 3639 N N . ALA B 1 170 ? -15.008 1.295 14.68 1 97.62 170 ALA B N 1
ATOM 3640 C CA . ALA B 1 170 ? -14.125 2.336 15.188 1 97.62 170 ALA B CA 1
ATOM 3641 C C . ALA B 1 170 ? -13.125 1.763 16.188 1 97.62 170 ALA B C 1
ATOM 3643 O O . ALA B 1 170 ? -13.453 0.846 16.953 1 97.62 170 ALA B O 1
ATOM 3644 N N . CYS B 1 171 ? -11.914 2.277 16.188 1 98.25 171 CYS B N 1
ATOM 3645 C CA . CYS B 1 171 ? -10.914 1.73 17.094 1 98.25 171 CYS B CA 1
ATOM 3646 C C . CYS B 1 171 ? -9.82 2.752 17.375 1 98.25 171 CYS B C 1
ATOM 3648 O O . CYS B 1 171 ? -9.695 3.752 16.672 1 98.25 171 CYS B O 1
ATOM 3650 N N . ALA B 1 172 ? -9.125 2.557 18.375 1 98.5 172 ALA B N 1
ATOM 3651 C CA . ALA B 1 172 ? -7.984 3.371 18.797 1 98.5 172 ALA B CA 1
ATOM 3652 C C . ALA B 1 172 ? -7.051 2.578 19.719 1 98.5 172 ALA B C 1
ATOM 3654 O O . ALA B 1 172 ? -7.434 1.538 20.25 1 98.5 172 ALA B O 1
ATOM 3655 N N . HIS B 1 173 ? -5.816 3.041 19.75 1 98.38 173 HIS B N 1
ATOM 3656 C CA . HIS B 1 173 ? -4.871 2.42 20.672 1 98.38 173 HIS B CA 1
ATOM 3657 C C . HIS B 1 173 ? -5.184 2.783 22.109 1 98.38 173 HIS B C 1
ATOM 3659 O O . HIS B 1 173 ? -5.566 3.92 22.406 1 98.38 173 HIS B O 1
ATOM 3665 N N . ARG B 1 174 ? -4.93 1.921 23.047 1 98.06 174 ARG B N 1
ATOM 3666 C CA . ARG B 1 174 ? -5.207 2.119 24.469 1 98.06 174 ARG B CA 1
ATOM 3667 C C . ARG B 1 174 ? -4.434 3.316 25.016 1 98.06 174 ARG B C 1
ATOM 3669 O O . ARG B 1 174 ? -4.934 4.043 25.875 1 98.06 174 ARG B O 1
ATOM 3676 N N . ASP B 1 175 ? -3.207 3.52 24.516 1 96.94 175 ASP B N 1
ATOM 3677 C CA . ASP B 1 175 ? -2.396 4.645 24.984 1 96.94 175 ASP B CA 1
ATOM 3678 C C . ASP B 1 175 ? -3.043 5.977 24.609 1 96.94 175 ASP B C 1
ATOM 3680 O O . ASP B 1 175 ? -2.994 6.934 25.375 1 96.94 175 ASP B O 1
ATOM 3684 N N . TYR B 1 176 ? -3.596 6.035 23.469 1 97.69 176 TYR B N 1
ATOM 3685 C CA . TYR B 1 176 ? -4.32 7.238 23.078 1 97.69 176 TYR B CA 1
ATOM 3686 C C . TYR B 1 176 ? -5.52 7.477 23.984 1 97.69 176 TYR B C 1
ATOM 3688 O O . TYR B 1 176 ? -5.75 8.602 24.438 1 97.69 176 TYR B O 1
ATOM 3696 N N . LEU B 1 177 ? -6.266 6.418 24.25 1 97.81 177 LEU B N 1
ATOM 3697 C CA . LEU B 1 177 ? -7.48 6.523 25.062 1 97.81 177 LEU B CA 1
ATOM 3698 C C . LEU B 1 177 ? -7.148 6.902 26.5 1 97.81 177 LEU B C 1
ATOM 3700 O O . LEU B 1 177 ? -7.922 7.609 27.156 1 97.81 177 LEU B O 1
ATOM 3704 N N . ALA B 1 178 ? -6.02 6.422 26.938 1 97.44 178 ALA B N 1
ATOM 3705 C CA . ALA B 1 178 ? -5.586 6.773 28.297 1 97.44 178 ALA B CA 1
ATOM 3706 C C . ALA B 1 178 ? -5.406 8.281 28.438 1 97.44 178 ALA B C 1
ATOM 3708 O O . ALA B 1 178 ? -5.641 8.844 29.5 1 97.44 178 ALA B O 1
ATOM 3709 N N . ARG B 1 179 ? -5.09 8.93 27.375 1 95.94 179 ARG B N 1
ATOM 3710 C CA . ARG B 1 179 ? -4.84 10.367 27.391 1 95.94 179 ARG B CA 1
ATOM 3711 C C . ARG B 1 179 ? -6.086 11.148 26.984 1 95.94 179 ARG B C 1
ATOM 3713 O O . ARG B 1 179 ? -6.402 12.172 27.594 1 95.94 179 ARG B O 1
ATOM 3720 N N . ALA B 1 180 ? -6.816 10.602 26.016 1 96.44 180 ALA B N 1
ATOM 3721 C CA . ALA B 1 180 ? -7.871 11.383 25.391 1 96.44 180 ALA B CA 1
ATOM 3722 C C . ALA B 1 180 ? -9.25 10.961 25.891 1 96.44 180 ALA B C 1
ATOM 3724 O O . ALA B 1 180 ? -10.25 11.641 25.641 1 96.44 180 ALA B O 1
ATOM 3725 N N . GLY B 1 181 ? -9.352 9.812 26.609 1 97.12 181 GLY B N 1
ATOM 3726 C CA . GLY B 1 181 ? -10.633 9.305 27.094 1 97.12 181 GLY B CA 1
ATOM 3727 C C . GLY B 1 181 ? -11.312 8.383 26.109 1 97.12 181 GLY B C 1
ATOM 3728 O O . GLY B 1 181 ? -10.984 8.383 24.922 1 97.12 181 GLY B O 1
ATOM 3729 N N . MET B 1 182 ? -12.289 7.602 26.594 1 97.06 182 MET B N 1
ATOM 3730 C CA . MET B 1 182 ? -13.086 6.672 25.797 1 97.06 182 MET B CA 1
ATOM 3731 C C . MET B 1 182 ? -14.367 7.332 25.328 1 97.06 182 MET B C 1
ATOM 3733 O O . MET B 1 182 ? -15.133 7.875 26.125 1 97.06 182 MET B O 1
ATOM 3737 N N . PRO B 1 183 ? -14.555 7.367 24 1 96.94 183 PRO B N 1
ATOM 3738 C CA . PRO B 1 183 ? -15.859 7.879 23.562 1 96.94 183 PRO B CA 1
ATOM 3739 C C . PRO B 1 183 ? -17.016 7.012 24.047 1 96.94 183 PRO B C 1
ATOM 3741 O O . PRO B 1 183 ? -16.938 5.781 24.016 1 96.94 183 PRO B O 1
ATOM 3744 N N . GLN B 1 184 ? -18.109 7.605 24.438 1 95.19 184 GLN B N 1
ATOM 3745 C CA . GLN B 1 184 ? -19.266 6.883 24.969 1 95.19 184 GLN B CA 1
ATOM 3746 C C . GLN B 1 184 ? -20.406 6.84 23.953 1 95.19 184 GLN B C 1
ATOM 3748 O O . GLN B 1 184 ? -21.25 5.945 24.016 1 95.19 184 GLN B O 1
ATOM 3753 N N . ARG B 1 185 ? -20.516 7.805 23.172 1 94.06 185 ARG B N 1
ATOM 3754 C CA . ARG B 1 185 ? -21.5 7.891 22.109 1 94.06 185 ARG B CA 1
ATOM 3755 C C . ARG B 1 185 ? -20.859 8.344 20.797 1 94.06 185 ARG B C 1
ATOM 3757 O O . ARG B 1 185 ? -19.766 8.906 20.797 1 94.06 185 ARG B O 1
ATOM 3764 N N . PRO B 1 186 ? -21.453 8.117 19.688 1 93.31 186 PRO B N 1
ATOM 3765 C CA . PRO B 1 186 ? -20.859 8.422 18.391 1 93.31 186 PRO B CA 1
ATOM 3766 C C . PRO B 1 186 ? -20.438 9.883 18.266 1 93.31 186 PRO B C 1
ATOM 3768 O O . PRO B 1 186 ? -19.375 10.172 17.703 1 93.31 186 PRO B O 1
ATOM 3771 N N . GLU B 1 187 ? -21.141 10.781 18.844 1 92.38 187 GLU B N 1
ATOM 3772 C CA . GLU B 1 187 ? -20.859 12.203 18.734 1 92.38 187 GLU B CA 1
ATOM 3773 C C . GLU B 1 187 ? -19.547 12.555 19.438 1 92.38 187 GLU B C 1
ATOM 3775 O O . GLU B 1 187 ? -18.906 13.562 19.109 1 92.38 187 GLU B O 1
ATOM 3780 N N . ASP B 1 188 ? -19.141 11.703 20.438 1 95.44 188 ASP B N 1
ATOM 3781 C CA . ASP B 1 188 ? -17.891 11.922 21.141 1 95.44 188 ASP B CA 1
ATOM 3782 C C . ASP B 1 188 ? -16.688 11.805 20.203 1 95.44 188 ASP B C 1
ATOM 3784 O O . ASP B 1 188 ? -15.602 12.305 20.5 1 95.44 188 ASP B O 1
ATOM 3788 N N . LEU B 1 189 ? -16.844 11.109 19.047 1 95.19 189 LEU B N 1
ATOM 3789 C CA . LEU B 1 189 ? -15.75 10.906 18.094 1 95.19 189 LEU B CA 1
ATOM 3790 C C . LEU B 1 189 ? -15.242 12.242 17.562 1 95.19 189 LEU B C 1
ATOM 3792 O O . LEU B 1 189 ? -14.062 12.383 17.25 1 95.19 189 LEU B O 1
ATOM 3796 N N . LEU B 1 190 ? -16.125 13.234 17.5 1 93 190 LEU B N 1
ATOM 3797 C CA . LEU B 1 190 ? -15.781 14.539 16.953 1 93 190 LEU B CA 1
ATOM 3798 C C . LEU B 1 190 ? -14.852 15.297 17.891 1 93 190 LEU B C 1
ATOM 3800 O O . LEU B 1 190 ? -14.242 16.297 17.484 1 93 190 LEU B O 1
ATOM 3804 N N . GLN B 1 191 ? -14.742 14.852 19.109 1 93.81 191 GLN B N 1
ATOM 3805 C CA . GLN B 1 191 ? -13.859 15.484 20.094 1 93.81 191 GLN B CA 1
ATOM 3806 C C . GLN B 1 191 ? -12.484 14.812 20.109 1 93.81 191 GLN B C 1
ATOM 3808 O O . GLN B 1 191 ? -11.594 15.234 20.844 1 93.81 191 GLN B O 1
ATOM 3813 N N . HIS B 1 192 ? -12.352 13.781 19.328 1 96.25 192 HIS B N 1
ATOM 3814 C CA . HIS B 1 192 ? -11.094 13.039 19.25 1 96.25 192 HIS B CA 1
ATOM 3815 C C . HIS B 1 192 ? -10.336 13.367 17.969 1 96.25 192 HIS B C 1
ATOM 3817 O O . HIS B 1 192 ? -10.906 13.922 17.031 1 96.25 192 HIS B O 1
ATOM 3823 N N . ARG B 1 193 ? -9.047 13.086 18.016 1 96.69 193 ARG B N 1
ATOM 3824 C CA . ARG B 1 193 ? -8.258 13.125 16.781 1 96.69 193 ARG B CA 1
ATOM 3825 C C . ARG B 1 193 ? -8.664 12 15.836 1 96.69 193 ARG B C 1
ATOM 3827 O O . ARG B 1 193 ? -8.531 10.82 16.172 1 96.69 193 ARG B O 1
ATOM 3834 N N . LEU B 1 194 ? -9.164 12.43 14.703 1 97.5 194 LEU B N 1
ATOM 3835 C CA . LEU B 1 194 ? -9.641 11.445 13.734 1 97.5 194 LEU B CA 1
ATOM 3836 C C . LEU B 1 194 ? -8.602 11.227 12.641 1 97.5 194 LEU B C 1
ATOM 3838 O O . LEU B 1 194 ? -7.988 12.18 12.148 1 97.5 194 LEU B O 1
ATOM 3842 N N . ILE B 1 195 ? -8.352 9.992 12.359 1 97.88 195 ILE B N 1
ATOM 3843 C CA . ILE B 1 195 ? -7.551 9.586 11.203 1 97.88 195 ILE B CA 1
ATOM 3844 C C . ILE B 1 195 ? -8.469 9.258 10.031 1 97.88 195 ILE B C 1
ATOM 3846 O O . ILE B 1 195 ? -9.352 8.406 10.141 1 97.88 195 ILE B O 1
ATOM 3850 N N . GLY B 1 196 ? -8.32 9.961 8.93 1 96.69 196 GLY B N 1
ATOM 3851 C CA . GLY B 1 196 ? -9.195 9.766 7.781 1 96.69 196 GLY B CA 1
ATOM 3852 C C . GLY B 1 196 ? -8.445 9.648 6.469 1 96.69 196 GLY B C 1
ATOM 3853 O O . GLY B 1 196 ? -7.242 9.375 6.457 1 96.69 196 GLY B O 1
ATOM 3854 N N . PHE B 1 197 ? -9.172 9.734 5.363 1 93.31 197 PHE B N 1
ATOM 3855 C CA . PHE B 1 197 ? -8.586 9.664 4.031 1 93.31 197 PHE B CA 1
ATOM 3856 C C . PHE B 1 197 ? -8.391 11.062 3.453 1 93.31 197 PHE B C 1
ATOM 3858 O O . PHE B 1 197 ? -9.047 12.016 3.881 1 93.31 197 PHE B O 1
ATOM 3865 N N . ASP B 1 198 ? -7.457 11.148 2.543 1 87.75 198 ASP B N 1
ATOM 3866 C CA . ASP B 1 198 ? -7.172 12.43 1.906 1 87.75 198 ASP B CA 1
ATOM 3867 C C . ASP B 1 198 ? -8.117 12.68 0.736 1 87.75 198 ASP B C 1
ATOM 3869 O O . ASP B 1 198 ? -8.898 13.633 0.757 1 87.75 198 ASP B O 1
ATOM 3873 N N . ARG B 1 199 ? -8.125 11.766 -0.206 1 78.75 199 ARG B N 1
ATOM 3874 C CA . ARG B 1 199 ? -8.945 11.938 -1.401 1 78.75 199 ARG B CA 1
ATOM 3875 C C . ARG B 1 199 ? -10.18 11.039 -1.351 1 78.75 199 ARG B C 1
ATOM 3877 O O . ARG B 1 199 ? -11.227 11.391 -1.891 1 78.75 199 ARG B O 1
ATOM 3884 N N . ASP B 1 200 ? -10.062 9.922 -0.767 1 84 200 ASP B N 1
ATOM 3885 C CA . ASP B 1 200 ? -11.18 8.992 -0.613 1 84 200 ASP B CA 1
ATOM 3886 C C . ASP B 1 200 ? -12.227 9.547 0.349 1 84 200 ASP B C 1
ATOM 3888 O O . ASP B 1 200 ? -11.914 9.867 1.5 1 84 200 ASP B O 1
ATOM 3892 N N . ASP B 1 201 ? -13.477 9.641 -0.099 1 87.38 201 ASP B N 1
ATOM 3893 C CA . ASP B 1 201 ? -14.484 10.297 0.723 1 87.38 201 ASP B CA 1
ATOM 3894 C C . ASP B 1 201 ? -15.328 9.281 1.48 1 87.38 201 ASP B C 1
ATOM 3896 O O . ASP B 1 201 ? -16.391 9.617 2.014 1 87.38 201 ASP B O 1
ATOM 3900 N N . THR B 1 202 ? -14.945 8.078 1.531 1 88.56 202 THR B N 1
ATOM 3901 C CA . THR B 1 202 ? -15.703 6.996 2.15 1 88.56 202 THR B CA 1
ATOM 3902 C C . THR B 1 202 ? -16.047 7.336 3.598 1 88.56 202 THR B C 1
ATOM 3904 O O . THR B 1 202 ? -17.203 7.195 4.02 1 88.56 202 THR B O 1
ATOM 3907 N N . LEU B 1 203 ? -15.133 7.852 4.328 1 93.06 203 LEU B N 1
ATOM 3908 C CA . LEU B 1 203 ? -15.367 8.156 5.734 1 93.06 203 LEU B CA 1
ATOM 3909 C C . LEU B 1 203 ? -16.266 9.383 5.883 1 93.06 203 LEU B C 1
ATOM 3911 O O . LEU B 1 203 ? -17.125 9.414 6.762 1 93.06 203 LEU B O 1
ATOM 3915 N N . LEU B 1 204 ? -16.047 10.359 5.035 1 91.88 204 LEU B N 1
ATOM 3916 C CA . LEU B 1 204 ? -16.906 11.539 5.078 1 91.88 204 LEU B CA 1
ATOM 3917 C C . LEU B 1 204 ? -18.359 11.156 4.84 1 91.88 204 LEU B C 1
ATOM 3919 O O . LEU B 1 204 ? -19.25 11.609 5.566 1 91.88 204 LEU B O 1
ATOM 3923 N N . ARG B 1 205 ? -18.578 10.289 3.898 1 90.44 205 ARG B N 1
ATOM 3924 C CA . ARG B 1 205 ? -19.938 9.812 3.611 1 90.44 205 ARG B CA 1
ATOM 3925 C C . ARG B 1 205 ? -20.484 9.008 4.781 1 90.44 205 ARG B C 1
ATOM 3927 O O . ARG B 1 205 ? -21.672 9.109 5.098 1 90.44 205 ARG B O 1
ATOM 3934 N N . GLY B 1 206 ? -19.656 8.227 5.387 1 91.88 206 GLY B N 1
ATOM 3935 C CA . GLY B 1 206 ? -20.062 7.469 6.555 1 91.88 206 GLY B CA 1
ATOM 3936 C C . GLY B 1 206 ? -20.531 8.352 7.703 1 91.88 206 GLY B C 1
ATOM 3937 O O . GLY B 1 206 ? -21.578 8.109 8.289 1 91.88 206 GLY B O 1
ATOM 3938 N N . PHE B 1 207 ? -19.781 9.344 7.996 1 92.5 207 PHE B N 1
ATOM 3939 C CA . PHE B 1 207 ? -20.156 10.281 9.055 1 92.5 207 PHE B CA 1
ATOM 3940 C C . PHE B 1 207 ? -21.438 11.016 8.703 1 92.5 207 PHE B C 1
ATOM 3942 O O . PHE B 1 207 ? -22.312 11.203 9.555 1 92.5 207 PHE B O 1
ATOM 3949 N N . ALA B 1 208 ? -21.547 11.414 7.465 1 91.25 208 ALA B N 1
ATOM 3950 C CA . ALA B 1 208 ? -22.734 12.133 7.02 1 91.25 208 ALA B CA 1
ATOM 3951 C C . ALA B 1 208 ? -23.984 11.297 7.211 1 91.25 208 ALA B C 1
ATOM 3953 O O . ALA B 1 208 ? -25.047 11.82 7.586 1 91.25 208 ALA B O 1
ATOM 3954 N N . ARG B 1 209 ? -23.906 10.047 6.949 1 89.69 209 ARG B N 1
ATOM 3955 C CA . ARG B 1 209 ? -25.031 9.125 7.113 1 89.69 209 ARG B CA 1
ATOM 3956 C C . ARG B 1 209 ? -25.5 9.078 8.57 1 89.69 209 ARG B C 1
ATOM 3958 O O . ARG B 1 209 ? -26.641 8.727 8.852 1 89.69 209 ARG B O 1
ATOM 3965 N N . HIS B 1 210 ? -24.625 9.438 9.438 1 88.44 210 HIS B N 1
ATOM 3966 C CA . HIS B 1 210 ? -24.953 9.438 10.859 1 88.44 210 HIS B CA 1
ATOM 3967 C C . HIS B 1 210 ? -25.203 10.852 11.367 1 88.44 210 HIS B C 1
ATOM 3969 O O . HIS B 1 210 ? -25.141 11.109 12.57 1 88.44 210 HIS B O 1
ATOM 3975 N N . GLY B 1 211 ? -25.297 11.742 10.469 1 89.06 211 GLY B N 1
ATOM 3976 C CA . GLY B 1 211 ? -25.703 13.102 10.805 1 89.06 211 GLY B CA 1
ATOM 3977 C C . GLY B 1 211 ? -24.531 14 11.156 1 89.06 211 GLY B C 1
ATOM 3978 O O . GLY B 1 211 ? -24.719 15.078 11.719 1 89.06 211 GLY B O 1
ATOM 3979 N N . MET B 1 212 ? -23.391 13.523 10.914 1 89.56 212 MET B N 1
ATOM 3980 C CA . MET B 1 212 ? -22.188 14.305 11.195 1 89.56 212 MET B CA 1
ATOM 3981 C C . MET B 1 212 ? -21.547 14.805 9.914 1 89.56 212 MET B C 1
ATOM 3983 O O . MET B 1 212 ? -21.109 14 9.086 1 89.56 212 MET B O 1
ATOM 3987 N N . ALA B 1 213 ? -21.469 16.078 9.742 1 88.69 213 ALA B N 1
ATOM 3988 C CA . ALA B 1 213 ? -20.891 16.656 8.539 1 88.69 213 ALA B CA 1
ATOM 3989 C C . ALA B 1 213 ? -19.422 17 8.758 1 88.69 213 ALA B C 1
ATOM 3991 O O . ALA B 1 213 ? -19.094 18.062 9.297 1 88.69 213 ALA B O 1
ATOM 3992 N N . LEU B 1 214 ? -18.609 16.141 8.32 1 90.62 214 LEU B N 1
ATOM 3993 C CA . LEU B 1 214 ? -17.172 16.344 8.414 1 90.62 214 LEU B CA 1
ATOM 3994 C C . LEU B 1 214 ? -16.594 16.797 7.078 1 90.62 214 LEU B C 1
ATOM 3996 O O . LEU B 1 214 ? -17.188 16.547 6.027 1 90.62 214 LEU B O 1
ATOM 4000 N N . THR B 1 215 ? -15.547 17.531 7.156 1 86.31 215 THR B N 1
ATOM 4001 C CA . THR B 1 215 ? -14.688 17.844 6.02 1 86.31 215 THR B CA 1
ATOM 4002 C C . THR B 1 215 ? -13.289 17.281 6.23 1 86.31 215 THR B C 1
ATOM 4004 O O . THR B 1 215 ? -12.945 16.844 7.332 1 86.31 215 THR B O 1
ATOM 4007 N N . PRO B 1 216 ? -12.531 17.188 5.191 1 85.88 216 PRO B N 1
ATOM 4008 C CA . PRO B 1 216 ? -11.164 16.703 5.352 1 85.88 216 PRO B CA 1
ATOM 4009 C C . PRO B 1 216 ? -10.375 17.484 6.402 1 85.88 216 PRO B C 1
ATOM 4011 O O . PRO B 1 216 ? -9.477 16.922 7.043 1 85.88 216 PRO B O 1
ATOM 4014 N N . ALA B 1 217 ? -10.734 18.703 6.641 1 85.19 217 ALA B N 1
ATOM 4015 C CA . ALA B 1 217 ? -10.047 19.547 7.613 1 85.19 217 ALA B CA 1
ATOM 4016 C C . ALA B 1 217 ? -10.297 19.062 9.039 1 85.19 217 ALA B C 1
ATOM 4018 O O . ALA B 1 217 ? -9.602 19.469 9.969 1 85.19 217 ALA B O 1
ATOM 4019 N N . ASP B 1 218 ? -11.289 18.219 9.18 1 91.44 218 ASP B N 1
ATOM 4020 C CA . ASP B 1 218 ? -11.625 17.719 10.508 1 91.44 218 ASP B CA 1
ATOM 4021 C C . ASP B 1 218 ? -10.719 16.547 10.898 1 91.44 218 ASP B C 1
ATOM 4023 O O . ASP B 1 218 ? -10.695 16.125 12.055 1 91.44 218 ASP B O 1
ATOM 4027 N N . PHE B 1 219 ? -9.953 16.047 9.945 1 94.38 219 PHE B N 1
ATOM 4028 C CA . PHE B 1 219 ? -9.023 14.961 10.234 1 94.38 219 PHE B CA 1
ATOM 4029 C C . PHE B 1 219 ? -7.676 15.508 10.703 1 94.38 219 PHE B C 1
ATOM 4031 O O . PHE B 1 219 ? -7.102 16.391 10.047 1 94.38 219 PHE B O 1
ATOM 4038 N N . ALA B 1 220 ? -7.184 15 11.836 1 94.56 220 ALA B N 1
ATOM 4039 C CA . ALA B 1 220 ? -5.852 15.367 12.312 1 94.56 220 ALA B CA 1
ATOM 4040 C C . ALA B 1 220 ? -4.766 14.773 11.422 1 94.56 220 ALA B C 1
ATOM 4042 O O . ALA B 1 220 ? -3.717 15.398 11.219 1 94.56 220 ALA B O 1
ATOM 4043 N N . LEU B 1 221 ? -4.988 13.555 10.953 1 95.88 221 LEU B N 1
ATOM 4044 C CA . LEU B 1 221 ? -4.137 12.836 10.008 1 95.88 221 LEU B CA 1
ATOM 4045 C C . LEU B 1 221 ? -4.953 12.312 8.836 1 95.88 221 LEU B C 1
ATOM 4047 O O . LEU B 1 221 ? -6.035 11.75 9.023 1 95.88 221 LEU B O 1
ATOM 4051 N N . ARG B 1 222 ? -4.477 12.555 7.629 1 95.25 222 ARG B N 1
ATOM 4052 C CA . ARG B 1 222 ? -5.141 12.047 6.434 1 95.25 222 ARG B CA 1
ATOM 4053 C C . ARG B 1 222 ? -4.176 11.234 5.578 1 95.25 222 ARG B C 1
ATOM 4055 O O . ARG B 1 222 ? -3.023 11.617 5.391 1 95.25 222 ARG B O 1
ATOM 4062 N N . CYS B 1 223 ? -4.613 10.148 5.117 1 95.06 223 CYS B N 1
ATOM 4063 C CA . CYS B 1 223 ? -3.818 9.266 4.273 1 95.06 223 CYS B CA 1
ATOM 4064 C C . CYS B 1 223 ? -4.711 8.305 3.492 1 95.06 223 CYS B C 1
ATOM 4066 O O . CYS B 1 223 ? -5.578 7.648 4.07 1 95.06 223 CYS B O 1
ATOM 4068 N N . ASP B 1 224 ? -4.445 8.227 2.201 1 91.94 224 ASP B N 1
ATOM 4069 C CA . ASP B 1 224 ? -5.277 7.328 1.41 1 91.94 224 ASP B CA 1
ATOM 4070 C C . ASP B 1 224 ? -4.738 5.898 1.454 1 91.94 224 ASP B C 1
ATOM 4072 O O . ASP B 1 224 ? -5.434 4.957 1.069 1 91.94 224 ASP B O 1
ATOM 4076 N N . ASN B 1 225 ? -3.479 5.758 1.763 1 94.44 225 ASN B N 1
ATOM 4077 C CA . ASN B 1 225 ? -2.977 4.414 2.035 1 94.44 225 ASN B CA 1
ATOM 4078 C C . ASN B 1 225 ? -3.549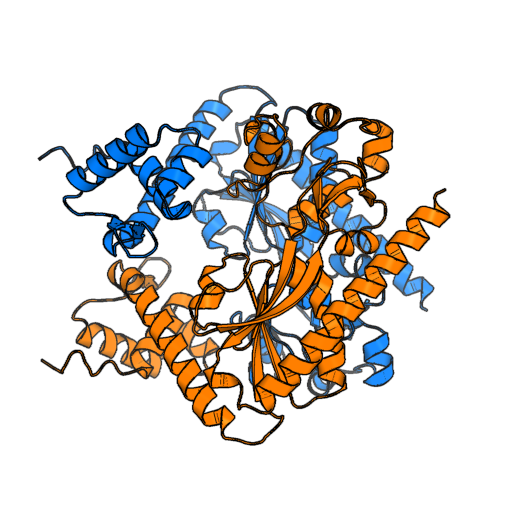 3.855 3.334 1 94.44 225 ASN B C 1
ATOM 4080 O O . ASN B 1 225 ? -3.201 4.32 4.422 1 94.44 225 ASN B O 1
ATOM 4084 N N . GLN B 1 226 ? -4.363 2.895 3.207 1 96.62 226 GLN B N 1
ATOM 4085 C CA . GLN B 1 226 ? -5.129 2.412 4.352 1 96.62 226 GLN B CA 1
ATOM 4086 C C . GLN B 1 226 ? -4.227 1.704 5.359 1 96.62 226 GLN B C 1
ATOM 4088 O O . GLN B 1 226 ? -4.48 1.746 6.562 1 96.62 226 GLN B O 1
ATOM 4093 N N . LEU B 1 227 ? -3.186 1.107 4.867 1 98.19 227 LEU B N 1
ATOM 4094 C CA . LEU B 1 227 ? -2.248 0.437 5.762 1 98.19 227 LEU B CA 1
ATOM 4095 C C . LEU B 1 227 ? -1.492 1.449 6.617 1 98.19 227 LEU B C 1
ATOM 4097 O O . LEU B 1 227 ? -1.298 1.235 7.816 1 98.19 227 LEU B O 1
ATOM 4101 N N . ALA B 1 228 ? -1.081 2.537 6.016 1 97.88 228 ALA B N 1
ATOM 4102 C CA . ALA B 1 228 ? -0.447 3.609 6.777 1 97.88 228 ALA B CA 1
ATOM 4103 C C . ALA B 1 228 ? -1.403 4.184 7.816 1 97.88 228 ALA B C 1
ATOM 4105 O O . ALA B 1 228 ? -0.996 4.496 8.938 1 97.88 228 ALA B O 1
ATOM 4106 N N . GLY B 1 229 ? -2.645 4.371 7.438 1 97.88 229 GLY B N 1
ATOM 4107 C CA . GLY B 1 229 ? -3.645 4.828 8.391 1 97.88 229 GLY B CA 1
ATOM 4108 C C . GLY B 1 229 ? -3.783 3.912 9.594 1 97.88 229 GLY B C 1
ATOM 4109 O O . GLY B 1 229 ? -3.865 4.379 10.734 1 97.88 229 GLY B O 1
ATOM 4110 N N . LEU B 1 230 ? -3.793 2.602 9.359 1 98.25 230 LEU B N 1
ATOM 4111 C CA . LEU B 1 230 ? -3.885 1.623 10.438 1 98.25 230 LEU B CA 1
ATOM 4112 C C . LEU B 1 230 ? -2.658 1.691 11.336 1 98.25 230 LEU B C 1
ATOM 4114 O O . LEU B 1 230 ? -2.777 1.581 12.562 1 98.25 230 LEU B O 1
ATOM 4118 N N . ALA B 1 231 ? -1.506 1.888 10.75 1 98.44 231 ALA B N 1
ATOM 4119 C CA . ALA B 1 231 ? -0.272 1.983 11.523 1 98.44 231 ALA B CA 1
ATOM 4120 C C . ALA B 1 231 ? -0.273 3.23 12.406 1 98.44 231 ALA B C 1
ATOM 4122 O O . ALA B 1 231 ? 0.197 3.193 13.539 1 98.44 231 ALA B O 1
ATOM 4123 N N . LEU B 1 232 ? -0.792 4.34 11.859 1 98.06 232 LEU B N 1
ATOM 4124 C CA . LEU B 1 232 ? -0.9 5.574 12.625 1 98.06 232 LEU B CA 1
ATOM 4125 C C . LEU B 1 232 ? -1.836 5.395 13.812 1 98.06 232 LEU B C 1
ATOM 4127 O O . LEU B 1 232 ? -1.539 5.855 14.922 1 98.06 232 LEU B O 1
ATOM 4131 N N . LEU B 1 233 ? -2.908 4.684 13.516 1 97.19 233 LEU B N 1
ATOM 4132 C CA . LEU B 1 233 ? -3.867 4.348 14.562 1 97.19 233 LEU B CA 1
ATOM 4133 C C . LEU B 1 233 ? -3.211 3.504 15.648 1 97.19 233 LEU B C 1
ATOM 4135 O O . LEU B 1 233 ? -3.369 3.787 16.844 1 97.19 233 LEU B O 1
ATOM 4139 N N . ALA B 1 234 ? -2.496 2.523 15.273 1 97.94 234 ALA B N 1
ATOM 4140 C CA . ALA B 1 234 ? -1.84 1.596 16.188 1 97.94 234 ALA B CA 1
ATOM 4141 C C . ALA B 1 234 ? -0.737 2.295 16.984 1 97.94 234 ALA B C 1
ATOM 4143 O O . ALA B 1 234 ? -0.381 1.86 18.078 1 97.94 234 ALA B O 1
ATOM 4144 N N . ALA B 1 235 ? -0.225 3.383 16.484 1 97.75 235 ALA B N 1
ATOM 4145 C CA . ALA B 1 235 ? 0.827 4.148 17.141 1 97.75 235 ALA B CA 1
ATOM 4146 C C . ALA B 1 235 ? 0.234 5.168 18.109 1 97.75 235 ALA B C 1
ATOM 4148 O O . ALA B 1 235 ? 0.967 5.934 18.734 1 97.75 235 ALA B O 1
ATOM 4149 N N . GLY B 1 236 ? -1.084 5.215 18.172 1 97.62 236 GLY B N 1
ATOM 4150 C CA . GLY B 1 236 ? -1.741 6.129 19.094 1 97.62 236 GLY B CA 1
ATOM 4151 C C . GLY B 1 236 ? -2.006 7.496 18.484 1 97.62 236 GLY B C 1
ATOM 4152 O O . GLY B 1 236 ? -2.053 8.5 19.203 1 97.62 236 GLY B O 1
ATOM 4153 N N . GLY B 1 237 ? -2.129 7.535 17.203 1 97.38 237 GLY B N 1
ATOM 4154 C CA . GLY B 1 237 ? -2.314 8.805 16.531 1 97.38 237 GLY B CA 1
ATOM 4155 C C . GLY B 1 237 ? -3.736 9.328 16.609 1 97.38 237 GLY B C 1
ATOM 4156 O O . GLY B 1 237 ? -4 10.484 16.281 1 97.38 237 GLY B O 1
ATOM 4157 N N . GLY B 1 238 ? -4.652 8.5 17.047 1 97.88 238 GLY B N 1
ATOM 4158 C CA . GLY B 1 238 ? -6.047 8.906 17.141 1 97.88 238 GLY B CA 1
ATOM 4159 C C . GLY B 1 238 ? -7.016 7.762 16.938 1 97.88 238 GLY B C 1
ATOM 4160 O O . GLY B 1 238 ? -6.676 6.602 17.172 1 97.88 238 GLY B O 1
ATOM 4161 N N . VAL B 1 239 ? -8.234 8.164 16.562 1 98.12 239 VAL B N 1
ATOM 4162 C CA . VAL B 1 239 ? -9.32 7.223 16.312 1 98.12 239 VAL B CA 1
ATOM 4163 C C . VAL B 1 239 ? -9.461 6.984 14.812 1 98.12 239 VAL B C 1
ATOM 4165 O O . VAL B 1 239 ? -9.398 7.926 14.016 1 98.12 239 VAL B O 1
ATOM 4168 N N . GLY B 1 240 ? -9.516 5.777 14.391 1 97.81 240 GLY B N 1
ATOM 4169 C CA . GLY B 1 240 ? -9.758 5.395 13.016 1 97.81 240 GLY B CA 1
ATOM 4170 C C . GLY B 1 240 ? -10.781 4.281 12.875 1 97.81 240 GLY B C 1
ATOM 4171 O O . GLY B 1 240 ? -11.523 3.992 13.812 1 97.81 240 GLY B O 1
ATOM 4172 N N . PHE B 1 241 ? -10.922 3.762 11.688 1 97.44 241 PHE B N 1
ATOM 4173 C CA . PHE B 1 241 ? -11.867 2.699 11.359 1 97.44 241 PHE B CA 1
ATOM 4174 C C . PHE B 1 241 ? -11.156 1.549 10.648 1 97.44 241 PHE B C 1
ATOM 4176 O O . PHE B 1 241 ? -10.289 1.773 9.805 1 97.44 241 PHE B O 1
ATOM 4183 N N . ALA B 1 242 ? -11.477 0.353 11.039 1 97.31 242 ALA B N 1
ATOM 4184 C CA . ALA B 1 242 ? -10.828 -0.833 10.484 1 97.31 242 ALA B CA 1
ATOM 4185 C C . ALA B 1 242 ? -11.797 -2.01 10.422 1 97.31 242 ALA B C 1
ATOM 4187 O O . ALA B 1 242 ? -12.773 -2.057 11.172 1 97.31 242 ALA B O 1
ATOM 4188 N N . ALA B 1 243 ? -11.547 -2.881 9.422 1 97.06 243 ALA B N 1
ATOM 4189 C CA . ALA B 1 243 ? -12.219 -4.176 9.5 1 97.06 243 ALA B CA 1
ATOM 4190 C C . ALA B 1 243 ? -11.852 -4.898 10.797 1 97.06 243 ALA B C 1
ATOM 4192 O O . ALA B 1 243 ? -10.688 -4.902 11.211 1 97.06 243 ALA B O 1
ATOM 4193 N N . ARG B 1 244 ? -12.789 -5.512 11.422 1 96.5 244 ARG B N 1
ATOM 4194 C CA . ARG B 1 244 ? -12.609 -6.133 12.734 1 96.5 244 ARG B CA 1
ATOM 4195 C C . ARG B 1 244 ? -11.523 -7.207 12.688 1 96.5 244 ARG B C 1
ATOM 4197 O O . ARG B 1 244 ? -10.781 -7.391 13.656 1 96.5 244 ARG B O 1
ATOM 4204 N N . TYR B 1 245 ? -11.383 -7.934 11.57 1 97 245 TYR B N 1
ATOM 4205 C CA . TYR B 1 245 ? -10.477 -9.078 11.492 1 97 245 TYR B CA 1
ATOM 4206 C C . TYR B 1 245 ? -9.023 -8.617 11.539 1 97 245 TYR B C 1
ATOM 4208 O O . TYR B 1 245 ? -8.109 -9.438 11.703 1 97 245 TYR B O 1
ATOM 4216 N N . VAL B 1 246 ? -8.766 -7.277 11.406 1 97.69 246 VAL B N 1
ATOM 4217 C CA . VAL B 1 246 ? -7.41 -6.73 11.414 1 97.69 246 VAL B CA 1
ATOM 4218 C C . VAL B 1 246 ? -6.941 -6.527 12.852 1 97.69 246 VAL B C 1
ATOM 4220 O O . VAL B 1 246 ? -5.738 -6.535 13.125 1 97.69 246 VAL B O 1
ATOM 4223 N N . LEU B 1 247 ? -7.809 -6.367 13.836 1 96.81 247 LEU B N 1
ATOM 4224 C CA . LEU B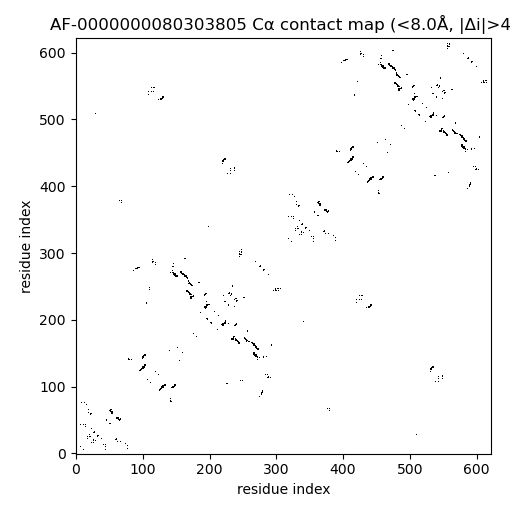 1 247 ? -7.539 -5.852 15.172 1 96.81 247 LEU B CA 1
ATOM 4225 C C . LEU B 1 247 ? -6.594 -6.777 15.93 1 96.81 247 LEU B C 1
ATOM 4227 O O . LEU B 1 247 ? -5.672 -6.312 16.609 1 96.81 247 LEU B O 1
ATOM 4231 N N . PRO B 1 248 ? -6.758 -8.117 15.82 1 95.56 248 PRO B N 1
ATOM 4232 C CA . PRO B 1 248 ? -5.852 -9 16.562 1 95.56 248 PRO B CA 1
ATOM 4233 C C . PRO B 1 248 ? -4.387 -8.805 16.172 1 95.56 248 PRO B C 1
ATOM 4235 O O . PRO B 1 248 ? -3.488 -9.188 16.922 1 95.56 248 PRO B O 1
ATOM 4238 N N . ARG B 1 249 ? -4.137 -8.195 15.039 1 95.06 249 ARG B N 1
ATOM 4239 C CA . ARG B 1 249 ? -2.777 -7.996 14.547 1 95.06 249 ARG B CA 1
ATOM 4240 C C . ARG B 1 249 ? -2.275 -6.594 14.867 1 95.06 249 ARG B C 1
ATOM 4242 O O . ARG B 1 249 ? -1.211 -6.188 14.406 1 95.06 249 ARG B O 1
ATOM 4249 N N . LEU B 1 250 ? -3.035 -5.82 15.547 1 96.38 250 LEU B N 1
ATOM 4250 C CA . LEU B 1 250 ? -2.662 -4.484 16 1 96.38 250 LEU B CA 1
ATOM 4251 C C . LEU B 1 250 ? -2.627 -4.418 17.531 1 96.38 250 LEU B C 1
ATOM 4253 O O . LEU B 1 250 ? -3.572 -3.938 18.156 1 96.38 250 LEU B O 1
ATOM 4257 N N . PRO B 1 251 ? -1.518 -4.816 18.078 1 94 251 PRO B N 1
ATOM 4258 C CA . PRO B 1 251 ? -1.44 -4.852 19.547 1 94 251 PRO B CA 1
ATOM 4259 C C . PRO B 1 251 ? -1.781 -3.51 20.188 1 94 251 PRO B C 1
ATOM 4261 O O . PRO B 1 251 ? -1.303 -2.465 19.734 1 94 251 PRO B O 1
ATOM 4264 N N . GLY B 1 252 ? -2.666 -3.627 21.188 1 96.31 252 GLY B N 1
ATOM 4265 C CA . GLY B 1 252 ? -3.02 -2.441 21.953 1 96.31 252 GLY B CA 1
ATOM 4266 C C . GLY B 1 252 ? -4.215 -1.701 21.391 1 96.31 252 GLY B C 1
ATOM 4267 O O . GLY B 1 252 ? -4.766 -0.81 22.031 1 96.31 252 GLY B O 1
ATOM 4268 N N . VAL B 1 253 ? -4.637 -2.055 20.156 1 97.88 253 VAL B N 1
ATOM 4269 C CA . VAL B 1 253 ? -5.773 -1.392 19.531 1 97.88 253 VAL B CA 1
ATOM 4270 C C . VAL B 1 253 ? -7.074 -2.047 20 1 97.88 253 VAL B C 1
ATOM 4272 O O . VAL B 1 253 ? -7.188 -3.275 20 1 97.88 253 VAL B O 1
ATOM 4275 N N . VAL B 1 254 ? -8.039 -1.233 20.438 1 97.19 254 VAL B N 1
ATOM 4276 C CA . VAL B 1 254 ? -9.297 -1.754 20.953 1 97.19 254 VAL B CA 1
ATOM 4277 C C . VAL B 1 254 ? -10.469 -1.142 20.172 1 97.19 254 VAL B C 1
ATOM 4279 O O . VAL B 1 254 ? -10.398 0.016 19.75 1 97.19 254 VAL B O 1
ATOM 4282 N N . PRO B 1 255 ? -11.57 -1.916 19.953 1 97 255 PRO B N 1
ATOM 4283 C CA . PRO B 1 255 ? -12.766 -1.363 19.312 1 97 255 PRO B CA 1
ATOM 4284 C C . PRO B 1 255 ? -13.5 -0.361 20.203 1 97 255 PRO B C 1
ATOM 4286 O O . PRO B 1 255 ? -13.438 -0.461 21.438 1 97 255 PRO B O 1
ATOM 4289 N N . LEU B 1 256 ? -14.07 0.58 19.562 1 97.12 256 LEU B N 1
ATOM 4290 C CA . LEU B 1 256 ? -14.852 1.619 20.219 1 97.12 256 LEU B CA 1
ATOM 4291 C C . LEU B 1 256 ? -16.312 1.552 19.797 1 97.12 256 LEU B C 1
ATOM 4293 O O . LEU B 1 256 ? -16.625 1.082 18.703 1 97.12 256 LEU B O 1
ATOM 4297 N N . LEU B 1 257 ? -17.172 1.936 20.734 1 94.62 257 LEU B N 1
ATOM 4298 C CA . LEU B 1 257 ? -18.594 2.119 20.422 1 94.62 257 LEU B CA 1
ATOM 4299 C C . LEU B 1 257 ? -19.156 0.887 19.734 1 94.62 257 LEU B C 1
ATOM 4301 O O . LEU B 1 257 ? -19.625 0.967 18.594 1 94.62 257 LEU B O 1
ATOM 4305 N N . PRO B 1 258 ? -19.156 -0.246 20.359 1 89.56 258 PRO B N 1
ATOM 4306 C CA . PRO B 1 258 ? -19.609 -1.509 19.766 1 89.56 258 PRO B CA 1
ATOM 4307 C C . PRO B 1 258 ? -21 -1.406 19.141 1 89.56 258 PRO B C 1
ATOM 4309 O O . PRO B 1 258 ? -21.328 -2.174 18.234 1 89.56 258 PRO B O 1
ATOM 4312 N N . ALA B 1 259 ? -21.766 -0.417 19.5 1 89.88 259 ALA B N 1
ATOM 4313 C CA . ALA B 1 259 ? -23.125 -0.307 19 1 89.88 259 ALA B CA 1
ATOM 4314 C C . ALA B 1 259 ? -23.203 0.625 17.797 1 89.88 259 ALA B C 1
ATOM 4316 O O . ALA B 1 259 ? -24.266 0.829 17.219 1 89.88 259 ALA B O 1
ATOM 4317 N N . LEU B 1 260 ? -22.109 1.266 17.438 1 91.5 260 LEU B N 1
ATOM 4318 C CA . LEU B 1 260 ? -22.078 2.137 16.266 1 91.5 260 LEU B CA 1
ATOM 4319 C C . LEU B 1 260 ? -22.453 1.361 15 1 91.5 260 LEU B C 1
ATOM 4321 O O . LEU B 1 260 ? -21.781 0.39 14.648 1 91.5 260 LEU B O 1
ATOM 4325 N N . PRO B 1 261 ? -23.531 1.715 14.367 1 90.88 261 PRO B N 1
ATOM 4326 C CA . PRO B 1 261 ? -23.984 0.946 13.203 1 90.88 261 PRO B CA 1
ATOM 4327 C C . PRO B 1 261 ? -23.203 1.266 11.938 1 90.88 261 PRO B C 1
ATOM 4329 O O . PRO B 1 261 ? -23.562 2.178 11.188 1 90.88 261 PRO B O 1
ATOM 4332 N N . ILE B 1 262 ? -22.188 0.582 11.641 1 93.44 262 ILE B N 1
ATOM 4333 C CA . ILE B 1 262 ? -21.422 0.68 10.391 1 93.44 262 ILE B CA 1
ATOM 4334 C C . ILE B 1 262 ? -21.719 -0.536 9.516 1 93.44 262 ILE B C 1
ATOM 4336 O O . ILE B 1 262 ? -21.547 -1.677 9.953 1 93.44 262 ILE B O 1
ATOM 4340 N N . PRO B 1 263 ? -22.203 -0.281 8.281 1 92.31 263 PRO B N 1
ATOM 4341 C CA . PRO B 1 263 ? -22.453 -1.426 7.398 1 92.31 263 PRO B CA 1
ATOM 4342 C C . PRO B 1 263 ? -21.188 -2.268 7.164 1 92.31 263 PRO B C 1
ATOM 4344 O O . PRO B 1 263 ? -20.109 -1.721 6.953 1 92.31 263 PRO B O 1
ATOM 4347 N N . PRO B 1 264 ? -21.406 -3.561 7.281 1 95.06 264 PRO B N 1
ATOM 4348 C CA . PRO B 1 264 ? -20.25 -4.418 6.973 1 95.06 264 PRO B CA 1
ATOM 4349 C C . PRO B 1 264 ? -19.891 -4.41 5.488 1 95.06 264 PRO B C 1
ATOM 4351 O O . PRO B 1 264 ? -20.688 -3.973 4.656 1 95.06 264 PRO B O 1
ATOM 4354 N N . MET B 1 265 ? -18.641 -4.746 5.246 1 94.25 265 MET B N 1
ATOM 4355 C CA . MET B 1 265 ? -18.172 -4.863 3.865 1 94.25 265 MET B CA 1
ATOM 4356 C C . MET B 1 265 ? -18.25 -6.312 3.389 1 94.25 265 MET B C 1
ATOM 4358 O O . MET B 1 265 ? -17.781 -7.219 4.066 1 94.25 265 MET B O 1
ATOM 4362 N N . PRO B 1 266 ? -18.875 -6.52 2.244 1 95.38 266 PRO B N 1
ATOM 4363 C CA . PRO B 1 266 ? -18.859 -7.887 1.719 1 95.38 266 PRO B CA 1
ATOM 4364 C C . PRO B 1 266 ? -17.484 -8.297 1.186 1 95.38 266 PRO B C 1
ATOM 4366 O O . PRO B 1 266 ? -16.734 -7.449 0.689 1 95.38 266 PRO B O 1
ATOM 4369 N N . CYS B 1 267 ? -17.172 -9.516 1.341 1 96.88 267 CYS B N 1
ATOM 4370 C CA . CYS B 1 267 ? -15.977 -10.102 0.75 1 96.88 267 CYS B CA 1
ATOM 4371 C C . CYS B 1 267 ? -16.344 -11.086 -0.354 1 96.88 267 CYS B C 1
ATOM 4373 O O . CYS B 1 267 ? -17.016 -12.078 -0.103 1 96.88 267 CYS B O 1
ATOM 4375 N N . TRP B 1 268 ? -15.891 -10.789 -1.524 1 95.38 268 TRP B N 1
ATOM 4376 C CA . TRP B 1 268 ? -16.25 -11.602 -2.682 1 95.38 268 TRP B CA 1
ATOM 4377 C C . TRP B 1 268 ? -15 -12.211 -3.326 1 95.38 268 TRP B C 1
ATOM 4379 O O . TRP B 1 268 ? -13.945 -11.57 -3.377 1 95.38 268 TRP B O 1
ATOM 4389 N N . LEU B 1 269 ? -15.141 -13.375 -3.756 1 95.25 269 LEU B N 1
ATOM 4390 C CA . LEU B 1 269 ? -14.219 -14.047 -4.668 1 95.25 269 LEU B CA 1
ATOM 4391 C C . LEU B 1 269 ? -14.781 -14.07 -6.086 1 95.25 269 LEU B C 1
ATOM 4393 O O . LEU B 1 269 ? -15.938 -14.461 -6.293 1 95.25 269 LEU B O 1
ATOM 4397 N N . ALA B 1 270 ? -14 -13.578 -7.047 1 92.31 270 ALA B N 1
ATOM 4398 C CA . ALA B 1 270 ? -14.508 -13.5 -8.414 1 92.31 270 ALA B CA 1
ATOM 4399 C C . ALA B 1 270 ? -13.492 -14.055 -9.406 1 92.31 270 ALA B C 1
ATOM 4401 O O . ALA B 1 270 ? -12.281 -13.984 -9.172 1 92.31 270 ALA B O 1
ATOM 4402 N N . VAL B 1 271 ? -13.945 -14.602 -10.453 1 88.19 271 VAL B N 1
ATOM 4403 C CA . VAL B 1 271 ? -13.125 -15.125 -11.539 1 88.19 271 VAL B CA 1
ATOM 4404 C C . VAL B 1 271 ? -13.82 -14.883 -12.875 1 88.19 271 VAL B C 1
ATOM 4406 O O . VAL B 1 271 ? -15.047 -14.781 -12.938 1 88.19 271 VAL B O 1
ATOM 4409 N N . HIS B 1 272 ? -12.984 -14.664 -13.844 1 79.38 272 HIS B N 1
ATOM 4410 C CA . HIS B 1 272 ? -13.578 -14.555 -15.18 1 79.38 272 HIS B CA 1
ATOM 4411 C C . HIS B 1 272 ? -14.195 -15.875 -15.617 1 79.38 272 HIS B C 1
ATOM 4413 O O . HIS B 1 272 ? -13.594 -16.938 -15.43 1 79.38 272 HIS B O 1
ATOM 4419 N N . ARG B 1 273 ? -15.336 -15.859 -16.266 1 77.94 273 ARG B N 1
ATOM 4420 C CA . ARG B 1 273 ? -16.094 -17.031 -16.656 1 77.94 273 ARG B CA 1
ATOM 4421 C C . ARG B 1 273 ? -15.266 -17.922 -17.594 1 77.94 273 ARG B C 1
ATOM 4423 O O . ARG B 1 273 ? -15.383 -19.156 -17.547 1 77.94 273 ARG B O 1
ATOM 4430 N N . GLY B 1 274 ? -14.461 -17.328 -18.359 1 75.94 274 GLY B N 1
ATOM 4431 C CA . GLY B 1 274 ? -13.656 -18.047 -19.328 1 75.94 274 GLY B CA 1
ATOM 4432 C C . GLY B 1 274 ? -12.547 -18.875 -18.703 1 75.94 274 GLY B C 1
ATOM 4433 O O . GLY B 1 274 ? -11.961 -19.75 -19.344 1 75.94 274 GLY B O 1
ATOM 4434 N N . LEU B 1 275 ? -12.312 -18.672 -17.391 1 80.88 275 LEU B N 1
ATOM 4435 C CA . LEU B 1 275 ? -11.211 -19.359 -16.734 1 80.88 275 LEU B CA 1
ATOM 4436 C C . LEU B 1 275 ? -11.719 -20.484 -15.836 1 80.88 275 LEU B C 1
ATOM 4438 O O . LEU B 1 275 ? -10.93 -21.172 -15.195 1 80.88 275 LEU B O 1
ATOM 4442 N N . ARG B 1 276 ? -12.93 -20.734 -15.812 1 78.44 276 ARG B N 1
ATOM 4443 C CA . ARG B 1 276 ? -13.523 -21.734 -14.938 1 78.44 276 ARG B CA 1
ATOM 4444 C C . ARG B 1 276 ? -13.055 -23.141 -15.312 1 78.44 276 ARG B C 1
ATOM 4446 O O . ARG B 1 276 ? -13.047 -24.047 -14.477 1 78.44 276 ARG B O 1
ATOM 4453 N N . GLY B 1 277 ? -12.656 -23.297 -16.531 1 79.12 277 GLY B N 1
ATOM 4454 C CA . GLY B 1 277 ? -12.219 -24.594 -16.969 1 79.12 277 GLY B CA 1
ATOM 4455 C C . GLY B 1 277 ? -10.75 -24.875 -16.688 1 79.12 277 GLY B C 1
ATOM 4456 O O . GLY B 1 277 ? -10.281 -26 -16.812 1 79.12 277 GLY B O 1
ATOM 4457 N N . SER B 1 278 ? -10.008 -23.875 -16.328 1 85.19 278 SER B N 1
ATOM 4458 C CA . SER B 1 278 ? -8.594 -24.031 -16 1 85.19 278 SER B CA 1
ATOM 4459 C C . SER B 1 278 ? -8.398 -24.734 -14.664 1 85.19 278 SER B C 1
ATOM 4461 O O . SER B 1 278 ? -8.812 -24.219 -13.625 1 85.19 278 SER B O 1
ATOM 4463 N N . ALA B 1 279 ? -7.805 -25.938 -14.695 1 89.81 279 ALA B N 1
ATOM 4464 C CA . ALA B 1 279 ? -7.547 -26.688 -13.477 1 89.81 279 ALA B CA 1
ATOM 4465 C C . ALA B 1 279 ? -6.688 -25.875 -12.5 1 89.81 279 ALA B C 1
ATOM 4467 O O . ALA B 1 279 ? -6.906 -25.938 -11.289 1 89.81 279 ALA B O 1
ATOM 4468 N N . LEU B 1 280 ? -5.699 -25.141 -13.094 1 91.12 280 LEU B N 1
ATOM 4469 C CA . LEU B 1 280 ? -4.805 -24.297 -12.305 1 91.12 280 LEU B CA 1
ATOM 4470 C C . LEU B 1 280 ? -5.582 -23.219 -11.57 1 91.12 280 LEU B C 1
ATOM 4472 O O . LEU B 1 280 ? -5.457 -23.078 -10.352 1 91.12 280 LEU B O 1
ATOM 4476 N N . VAL B 1 281 ? -6.426 -22.484 -12.242 1 91.75 281 VAL B N 1
ATOM 4477 C CA . VAL B 1 281 ? -7.199 -21.391 -11.672 1 91.75 281 VAL B CA 1
ATOM 4478 C C . VAL B 1 281 ? -8.219 -21.938 -10.672 1 91.75 281 VAL B C 1
ATOM 4480 O O . VAL B 1 281 ? -8.414 -21.359 -9.602 1 91.75 281 VAL B O 1
ATOM 4483 N N . ARG B 1 282 ? -8.805 -23.078 -10.984 1 93.06 282 ARG B N 1
ATOM 4484 C CA . ARG B 1 282 ? -9.781 -23.703 -10.102 1 93.06 282 ARG B CA 1
ATOM 4485 C C . ARG B 1 282 ? -9.141 -24.125 -8.789 1 93.06 282 ARG B C 1
ATOM 4487 O O . ARG B 1 282 ? -9.742 -23.969 -7.723 1 93.06 282 ARG B O 1
ATOM 4494 N N . ARG B 1 283 ? -7.973 -24.672 -8.883 1 95.31 283 ARG B N 1
ATOM 4495 C CA . ARG B 1 283 ? -7.277 -25.094 -7.672 1 95.31 283 ARG B CA 1
ATOM 4496 C C . ARG B 1 283 ? -7.012 -23.906 -6.75 1 95.31 283 ARG B C 1
ATOM 4498 O O . ARG B 1 283 ? -7.227 -23.984 -5.539 1 95.31 283 ARG B O 1
ATOM 4505 N N . VAL B 1 284 ? -6.531 -22.781 -7.32 1 96.62 284 VAL B N 1
ATOM 4506 C CA . VAL B 1 284 ? -6.27 -21.578 -6.543 1 96.62 284 VAL B CA 1
ATOM 4507 C C . VAL B 1 284 ? -7.582 -21.016 -5.996 1 96.62 284 VAL B C 1
ATOM 4509 O O . VAL B 1 284 ? -7.66 -20.641 -4.824 1 96.62 284 VAL B O 1
ATOM 4512 N N . TRP B 1 285 ? -8.594 -21.047 -6.832 1 96.19 285 TRP B N 1
ATOM 4513 C CA . TRP B 1 285 ? -9.922 -20.594 -6.43 1 96.19 285 TRP B CA 1
ATOM 4514 C C . TRP B 1 285 ? -10.406 -21.375 -5.207 1 96.19 285 TRP B C 1
ATOM 4516 O O . TRP B 1 285 ? -10.852 -20.766 -4.223 1 96.19 285 TRP B O 1
ATOM 4526 N N . ASP B 1 286 ? -10.32 -22.672 -5.293 1 97.31 286 ASP B N 1
ATOM 4527 C CA . ASP B 1 286 ? -10.805 -23.531 -4.219 1 97.31 286 ASP B CA 1
ATOM 4528 C C . ASP B 1 286 ? -10.039 -23.266 -2.92 1 97.31 286 ASP B C 1
ATOM 4530 O O . ASP B 1 286 ? -10.633 -23.234 -1.841 1 97.31 286 ASP B O 1
ATOM 4534 N N . HIS B 1 287 ? -8.766 -23.062 -2.982 1 97.69 287 HIS B N 1
ATOM 4535 C CA . HIS B 1 287 ? -7.949 -22.766 -1.808 1 97.69 287 HIS B CA 1
ATOM 4536 C C . HIS B 1 287 ? -8.352 -21.438 -1.172 1 97.69 287 HIS B C 1
ATOM 4538 O O . HIS B 1 287 ? -8.469 -21.344 0.051 1 97.69 287 HIS B O 1
ATOM 4544 N N . LEU B 1 288 ? -8.547 -20.406 -1.997 1 98.44 288 LEU B N 1
ATOM 4545 C CA . LEU B 1 288 ? -8.969 -19.109 -1.498 1 98.44 288 LEU B CA 1
ATOM 4546 C C . LEU B 1 288 ? -10.359 -19.188 -0.874 1 98.44 288 LEU B C 1
ATOM 4548 O O . LEU B 1 288 ? -10.586 -18.656 0.216 1 98.44 288 LEU B O 1
ATOM 4552 N N . ALA B 1 289 ? -11.266 -19.891 -1.557 1 98.31 289 ALA B N 1
ATOM 4553 C CA . ALA B 1 289 ? -12.656 -20 -1.114 1 98.31 289 ALA B CA 1
ATOM 4554 C C . ALA B 1 289 ? -12.742 -20.703 0.24 1 98.31 289 ALA B C 1
ATOM 4556 O O . ALA B 1 289 ? -13.602 -20.359 1.062 1 98.31 289 ALA B O 1
ATOM 4557 N N . ALA B 1 290 ? -11.891 -21.641 0.479 1 98.25 290 ALA B N 1
ATOM 4558 C CA . ALA B 1 290 ? -11.883 -22.375 1.74 1 98.25 290 ALA B CA 1
ATOM 4559 C C . ALA B 1 290 ? -11.062 -21.641 2.797 1 98.25 290 ALA B C 1
ATOM 4561 O O . ALA B 1 290 ? -11.438 -21.609 3.971 1 98.25 290 ALA B O 1
ATOM 4562 N N . GLY B 1 291 ? -9.93 -21.109 2.41 1 98.56 291 GLY B N 1
ATOM 4563 C CA . GLY B 1 291 ? -8.961 -20.547 3.332 1 98.56 291 GLY B CA 1
ATOM 4564 C C . GLY B 1 291 ? -9.391 -19.219 3.92 1 98.56 291 GLY B C 1
ATOM 4565 O O . GLY B 1 291 ? -9.164 -18.953 5.105 1 98.56 291 GLY B O 1
ATOM 4566 N N . ILE B 1 292 ? -9.984 -18.312 3.125 1 98.62 292 ILE B N 1
ATOM 4567 C CA . ILE B 1 292 ? -10.305 -16.953 3.551 1 98.62 292 ILE B CA 1
ATOM 4568 C C . ILE B 1 292 ? -11.312 -17 4.695 1 98.62 292 ILE B C 1
ATOM 4570 O O . ILE B 1 292 ? -11.102 -16.391 5.75 1 98.62 292 ILE B O 1
ATOM 4574 N N . PRO B 1 293 ? -12.43 -17.797 4.602 1 98.38 293 PRO B N 1
ATOM 4575 C CA . PRO B 1 293 ? -13.352 -17.891 5.734 1 98.38 293 PRO B CA 1
ATOM 4576 C C . PRO B 1 293 ? -12.688 -18.453 6.992 1 98.38 293 PRO B C 1
ATOM 4578 O O . PRO B 1 293 ? -13.016 -18.031 8.109 1 98.38 293 PRO B O 1
ATOM 4581 N N . ARG B 1 294 ? -11.75 -19.328 6.852 1 97.75 294 ARG B N 1
ATOM 4582 C CA . ARG B 1 294 ? -11.055 -19.891 7.996 1 97.75 294 ARG B CA 1
ATOM 4583 C C . ARG B 1 294 ? -10.227 -18.828 8.711 1 97.75 294 ARG B C 1
ATOM 4585 O O . ARG B 1 294 ? -10.234 -18.75 9.945 1 97.75 294 ARG B O 1
ATOM 4592 N N . VAL B 1 295 ? -9.492 -18.031 7.93 1 97.69 295 VAL B N 1
ATOM 4593 C CA . VAL B 1 295 ? -8.68 -16.969 8.508 1 97.69 295 VAL B CA 1
ATOM 4594 C C . VAL B 1 295 ? -9.578 -15.984 9.242 1 97.69 295 VAL B C 1
ATOM 4596 O O . VAL B 1 295 ? -9.234 -15.523 10.336 1 97.69 295 VAL B O 1
ATOM 4599 N N . LEU B 1 296 ? -10.711 -15.656 8.633 1 97.75 296 LEU B N 1
ATOM 4600 C CA . LEU B 1 296 ? -11.648 -14.727 9.25 1 97.75 296 LEU B CA 1
ATOM 4601 C C . LEU B 1 296 ? -12.219 -15.297 10.539 1 97.75 296 LEU B C 1
ATOM 4603 O O . LEU B 1 296 ? -12.367 -14.578 11.531 1 97.75 296 LEU B O 1
ATOM 4607 N N . ALA B 1 297 ? -12.516 -16.609 10.562 1 96.69 297 ALA B N 1
ATOM 4608 C CA . ALA B 1 297 ? -13.016 -17.266 11.766 1 96.69 297 ALA B CA 1
ATOM 4609 C C . ALA B 1 297 ? -11.969 -17.25 12.875 1 96.69 297 ALA B C 1
ATOM 4611 O O . ALA B 1 297 ? -12.297 -17.016 14.039 1 96.69 297 ALA B O 1
ATOM 4612 N N . ASP B 1 298 ? -10.742 -17.484 12.523 1 95.25 298 ASP B N 1
ATOM 4613 C CA . ASP B 1 298 ? -9.648 -17.438 13.484 1 95.25 298 ASP B CA 1
ATOM 4614 C C . ASP B 1 298 ? -9.492 -16.047 14.086 1 95.25 298 ASP B C 1
ATOM 4616 O O . ASP B 1 298 ? -9.242 -15.906 15.289 1 95.25 298 ASP B O 1
ATOM 4620 N N . ALA B 1 299 ? -9.594 -15.031 13.219 1 94.38 299 ALA B N 1
ATOM 4621 C CA . ALA B 1 299 ? -9.492 -13.656 13.695 1 94.38 299 ALA B CA 1
ATOM 4622 C C . ALA B 1 299 ? -10.617 -13.32 14.664 1 94.38 299 ALA B C 1
ATOM 4624 O O . ALA B 1 299 ? -10.398 -12.641 15.672 1 94.38 299 ALA B O 1
ATOM 4625 N N . ASP B 1 300 ? -11.836 -13.797 14.359 1 92.75 300 ASP B N 1
ATOM 4626 C CA . ASP B 1 300 ? -12.977 -13.578 15.242 1 92.75 300 ASP B CA 1
ATOM 4627 C C . ASP B 1 300 ? -12.758 -14.242 16.609 1 92.75 300 ASP B C 1
ATOM 4629 O O . ASP B 1 300 ? -13.07 -13.656 17.641 1 92.75 300 ASP B O 1
ATOM 4633 N N . ALA B 1 301 ? -12.219 -15.43 16.594 1 92.06 301 ALA B N 1
ATOM 4634 C CA . ALA B 1 301 ? -11.93 -16.156 17.828 1 92.06 301 ALA B CA 1
ATOM 4635 C C . ALA B 1 301 ? -10.883 -15.422 18.656 1 92.06 301 ALA B C 1
ATOM 4637 O O . ALA B 1 301 ? -11.008 -15.328 19.875 1 92.06 301 ALA B O 1
ATOM 4638 N N . ALA B 1 302 ? -9.875 -14.891 18 1 89.69 302 ALA B N 1
ATOM 4639 C CA . ALA B 1 302 ? -8.812 -14.156 18.688 1 89.69 302 ALA B CA 1
ATOM 4640 C C . ALA B 1 302 ? -9.344 -12.867 19.297 1 89.69 302 ALA B C 1
ATOM 4642 O O . ALA B 1 302 ? -8.93 -12.484 20.391 1 89.69 302 ALA B O 1
ATOM 4643 N N . ALA B 1 303 ? -10.211 -12.242 18.594 1 85 303 ALA B N 1
ATOM 4644 C CA . ALA B 1 303 ? -10.797 -11 19.078 1 85 303 ALA B CA 1
ATOM 4645 C C . ALA B 1 303 ? -11.656 -11.242 20.312 1 85 303 ALA B C 1
ATOM 4647 O O . ALA B 1 303 ? -11.688 -10.414 21.234 1 85 303 ALA B O 1
ATOM 4648 N N . GLN B 1 304 ? -12.344 -12.352 20.344 1 81.38 304 GLN B N 1
ATOM 4649 C CA . GLN B 1 304 ? -13.211 -12.695 21.469 1 81.38 304 GLN B CA 1
ATOM 4650 C C . GLN B 1 304 ? -12.383 -13.031 22.703 1 81.38 304 GLN B C 1
ATOM 4652 O O . GLN B 1 304 ? -12.773 -12.695 23.828 1 81.38 304 GLN B O 1
ATOM 4657 N N . THR B 1 305 ? -11.273 -13.648 22.516 1 73.06 305 THR B N 1
ATOM 4658 C CA . THR B 1 305 ? -10.398 -14.016 23.625 1 73.06 305 THR B CA 1
ATOM 4659 C C . THR B 1 305 ? -9.734 -12.773 24.219 1 73.06 305 THR B C 1
ATOM 4661 O O . THR B 1 305 ? -9.609 -12.672 25.438 1 73.06 305 THR B O 1
ATOM 4664 N N . ALA B 1 306 ? -9.312 -11.906 23.391 1 69 306 ALA B N 1
ATOM 4665 C CA . ALA B 1 306 ? -8.68 -10.672 23.859 1 69 306 ALA B CA 1
ATOM 4666 C C . ALA B 1 306 ? -9.68 -9.797 24.609 1 69 306 ALA B C 1
ATOM 4668 O O . ALA B 1 306 ? -9.305 -9.086 25.547 1 69 306 ALA B O 1
ATOM 4669 N N . GLY B 1 307 ? -10.828 -9.758 24.125 1 62.62 307 GLY B N 1
ATOM 4670 C CA . GLY B 1 307 ? -11.875 -9.016 24.812 1 62.62 307 GLY B CA 1
ATOM 4671 C C . GLY B 1 307 ? -12.234 -9.594 26.172 1 62.62 307 GLY B C 1
ATOM 4672 O O . GLY B 1 307 ? -12.555 -8.852 27.094 1 62.62 307 GLY B O 1
ATOM 4673 N N . HIS B 1 308 ? -12.141 -10.945 26.281 1 53.56 308 HIS B N 1
ATOM 4674 C CA . HIS B 1 308 ? -12.43 -11.609 27.547 1 53.56 308 HIS B CA 1
ATOM 4675 C C . HIS B 1 308 ? -11.273 -11.469 28.531 1 53.56 308 HIS B C 1
ATOM 4677 O O . HIS B 1 308 ? -11.477 -11.477 29.734 1 53.56 308 HIS B O 1
ATOM 4683 N N . ALA B 1 309 ? -10.055 -11.469 28 1 46.59 309 ALA B N 1
ATOM 4684 C CA . ALA B 1 309 ? -8.906 -11.352 28.891 1 46.59 309 ALA B CA 1
ATOM 4685 C C . ALA B 1 309 ? -8.812 -9.945 29.484 1 46.59 309 ALA B C 1
ATOM 4687 O O . ALA B 1 309 ? -8.094 -9.719 30.453 1 46.59 309 ALA B O 1
ATOM 4688 N N . GLY B 1 310 ? -9.164 -8.953 28.859 1 38.53 310 GLY B N 1
ATOM 4689 C CA . GLY B 1 310 ? -9.141 -7.57 29.312 1 38.53 310 GLY B CA 1
ATOM 4690 C C . GLY B 1 310 ? -10.359 -7.195 30.141 1 38.53 310 GLY B C 1
ATOM 4691 O O . GLY B 1 310 ? -10.453 -6.07 30.625 1 38.53 310 GLY B O 1
ATOM 4692 N N . ALA B 1 311 ? -11.398 -8.062 30.156 1 35.28 311 ALA B N 1
ATOM 4693 C CA . ALA B 1 311 ? -12.461 -7.91 31.141 1 35.28 311 ALA B CA 1
ATOM 4694 C C . ALA B 1 311 ? -12.086 -8.594 32.438 1 35.28 311 ALA B C 1
ATOM 4696 O O . ALA B 1 311 ? -11.508 -9.68 32.438 1 35.28 311 ALA B O 1
#

InterPro domains:
  IPR000847 LysR, HTH, N-terminal domain [PF00126] (9-66)
  IPR000847 LysR, HTH, N-terminal domain [PR00039] (24-35)
  IPR000847 LysR, HTH, N-terminal domain [PR00039] (35-45)
  IPR000847 LysR, HTH, N-terminal domain [PR00039] (45-56)
  IPR000847 LysR, HTH, N-terminal domain [PS50931] (7-64)
  IPR005119 LysR, substrate-binding [PF03466] (94-290)
  IPR036388 Winged helix-like DNA-binding domain superfamily [G3DSA:1.10.10.10] (4-88)
  IPR036390 Winged helix DNA-binding domain superfamily [SSF46785] (7-117)
  IPR058163 LysR-type transcriptional regulator, proteobacterial-type [PTHR30537] (8-295)

Solvent-accessible surface area (backbone atoms only — not comparable to full-atom values): 32735 Å² total; per-residue (Å²): 131,83,62,86,84,61,71,50,62,68,26,46,51,41,42,51,39,26,63,73,51,44,26,60,61,49,22,13,65,69,66,74,41,53,45,70,56,47,51,48,33,36,50,49,44,23,59,74,68,70,44,67,39,58,40,85,48,99,88,40,54,36,74,29,56,60,31,60,46,44,43,58,57,41,49,46,48,49,21,50,51,49,49,51,52,46,53,59,47,30,69,42,89,43,66,60,48,76,45,35,36,28,26,30,60,61,45,39,42,70,51,43,18,53,43,53,21,50,45,39,70,78,36,72,53,40,25,41,38,44,46,67,41,80,59,64,67,50,69,73,51,47,71,39,55,33,36,45,35,65,51,79,81,81,54,82,63,44,46,70,45,82,68,47,72,42,49,44,37,39,30,28,11,51,71,33,32,74,73,73,50,79,60,85,50,80,76,44,53,76,79,46,46,27,48,41,39,62,80,59,53,65,63,45,54,54,38,40,76,72,74,37,86,63,54,72,85,63,30,40,32,23,22,64,48,62,61,34,46,51,28,23,21,46,43,32,48,24,36,32,72,43,52,55,61,51,42,75,79,31,74,63,39,42,80,42,55,88,77,61,88,52,78,55,39,44,33,24,40,33,30,46,57,83,46,67,71,10,52,44,54,41,53,54,48,52,48,50,68,56,32,48,51,49,51,48,52,51,30,50,54,48,44,53,50,54,55,55,67,76,96,130,82,63,86,85,62,71,50,62,67,27,45,51,42,42,50,39,26,64,73,51,44,26,60,61,50,23,13,64,69,66,74,41,54,45,70,55,47,51,49,34,36,51,50,41,22,58,74,68,70,44,68,39,59,39,86,48,98,89,40,53,36,74,29,53,59,31,61,44,44,43,58,56,40,48,46,48,49,20,50,51,48,49,51,52,45,51,58,46,28,69,42,90,42,68,60,48,76,44,35,36,27,29,31,59,62,45,39,42,71,51,42,17,55,43,52,21,51,45,40,71,77,36,72,53,39,25,41,37,46,46,67,43,79,59,66,66,48,66,74,49,47,73,38,56,32,36,44,35,65,52,80,81,79,53,83,63,46,46,71,45,81,67,48,72,42,49,44,38,39,30,30,11,52,72,33,33,73,75,73,52,78,61,83,49,79,76,45,52,76,79,46,47,28,48,42,38,62,79,58,54,64,63,45,53,53,36,40,76,71,73,36,85,61,56,70,84,65,30,40,33,23,24,66,46,61,59,34,45,51,28,23,21,47,44,32,47,25,36,31,75,43,52,55,62,50,42,75,77,32,75,63,41,44,80,41,56,89,78,62,89,50,78,55,39,43,34,24,41,34,31,45,59,84,44,66,73,11,52,43,53,42,52,53,47,51,48,49,68,58,32,48,52,50,51,48,51,52,31,50,52,48,44,53,50,53,55,53,68,75,96

Organism: Piscinibacter sakaiensis (NCBI:txid1547922)

Radius of gyration: 24.8 Å; Cα contacts (8 Å, |Δi|>4): 1087; chains: 2; bounding box: 53×64×77 Å

pLDDT: mean 84.86, std 14.59, range [29.28, 98.62]

Nearest PDB structures (foldseek):
  3hhg-assembly1_D  TM=5.934E-01  e=7.814E-21  Neisseria meningitidis serogroup B
  3szp-assembly1_A-2  TM=6.729E-01  e=2.452E-17  Vibrio cholerae
  3hhf-assembly1_A  TM=8.633E-01  e=6.149E-15  Neisseria meningitidis serogroup B
  3t1b-assembly1_D  TM=5.968E-01  e=1.285E-17  Vibrio cholerae
  3t1b-assembly1_A  TM=5.877E-01  e=1.445E-17  Vibrio cholerae